Protein AF-A0A286NVT0-F1 (afdb_monomer)

Organism: NCBI:txid1189310

Secondary structure (DSSP, 8-state):
-----EETTEEBP-GGG--EEEEEEEEEEE--TTS-EEEEEEEEEEGGGEES--SS-EETTEEPPBTT-EES--BS-TT-TT-BTTT--SS--BEES---SS-EETTEEBPBTT-EEE-SBSSS-SS--EEEE-------S--TT----TTS-EEEEEEESSSEEETTSEEEEEEEEES--TT-EEEEEEEETTEEEEEEEEEEEE-BTTEE--EEE----S--SS-EEEEEE-SSBS-EE-SSPEEEE-PPPEEEEEEEEEEEEEEEEEEEEETTEEEEEEEEEEEEEEEEEEEEEEETTEEEEEEEE-EEE-TT----HHHHHHHHHHHHHHHTTSEEEEETT-TT-TT----GGGTSSEEEEEEEEEESSSSSSPEEEEEEE--GGGTT-TTTS-BTTEEEEE-SSS-TTHHHHHHHHHTTPPB-STTSSB-TT-TT---TTBTTTTS-B--GGGGHHHHHHHHHHHHHHH--EEEEE-

Foldseek 3Di:
DAWPDDDPQFGFQAQPNFKKWKFKFQWAFADDPVGTDTDGWIKMFTRNQKDDADDPDDIPNTGTDFQPIKRQFIDTCVNSVCAAPFASFHRHIKGFPDADPPDDDPNTGTHGFQGWIFHRHDVVGRTDITTMHGDRVRPPDDPPDDDDDPLFKDWPAWAWPDQEDFQQAKIKIKTFIPSDDAFDWFKKFKAWPPDPVRTQDIWIFGDHDGIGITIDNDDQPAADQKTWIWIWTDPTDDIDIHPHTYTHDFDDKFDKDKDDQDKDKAFFWDWDQDPNDTDTDGDPPHMDIDTAIWIWIGDQLATETEDAAEEDEDPPFDPDPVLVVVLQCLQQVQPAQFKKKFFPNRNVPQPDPDDSNRRRGIHTYGYGYHYDDDTDDHAYEYEDEAAPVDPPDPPRDDALRYYYSDYDPAASLSSNLSVLVNNPDAAQERRGRADNVNPRHDDCCDSSHVHRHDDPVSCVVSQVVVCVRPCVPRNHIDMDTD

Structure (mmCIF, N/CA/C/O backbone):
data_AF-A0A286NVT0-F1
#
_entry.id   AF-A0A286NVT0-F1
#
loop_
_atom_site.group_PDB
_atom_site.id
_atom_site.type_symbol
_atom_site.label_atom_id
_atom_site.label_alt_id
_atom_site.label_comp_id
_atom_site.label_asym_id
_atom_site.label_entity_id
_atom_site.label_seq_id
_atom_site.pdbx_PDB_ins_code
_atom_site.Cartn_x
_atom_site.Cartn_y
_atom_site.Cartn_z
_atom_site.occupancy
_atom_site.B_iso_or_equiv
_atom_site.auth_seq_id
_atom_site.auth_comp_id
_atom_site.auth_asym_id
_atom_site.auth_atom_id
_atom_site.pdbx_PDB_model_num
ATOM 1 N N . MET A 1 1 ? -5.399 10.789 50.153 1.00 58.09 1 MET A N 1
ATOM 2 C CA . MET A 1 1 ? -5.546 9.712 49.145 1.00 58.09 1 MET A CA 1
ATOM 3 C C . MET A 1 1 ? -6.244 10.305 47.932 1.00 58.09 1 MET A C 1
ATOM 5 O O . MET A 1 1 ? -7.061 11.191 48.144 1.00 58.09 1 MET A O 1
ATOM 9 N N . PRO A 1 2 ? -5.945 9.863 46.696 1.00 73.88 2 PRO A N 1
ATOM 10 C CA . PRO A 1 2 ? -6.636 10.368 45.508 1.00 73.88 2 PRO A CA 1
ATOM 11 C C . PRO A 1 2 ? -8.151 10.252 45.681 1.00 73.88 2 PRO A C 1
ATOM 13 O O . PRO A 1 2 ? -8.609 9.227 46.188 1.00 73.88 2 PRO A O 1
ATOM 16 N N . SER A 1 3 ? -8.908 11.276 45.278 1.00 84.88 3 SER A N 1
ATOM 17 C CA . SER A 1 3 ? -10.356 11.242 45.481 1.00 84.88 3 SER A CA 1
ATOM 18 C C . SER A 1 3 ? -11.002 10.100 44.692 1.00 84.88 3 SER A C 1
ATOM 20 O O . SER A 1 3 ? -10.748 9.928 43.493 1.00 84.88 3 SER A O 1
ATOM 22 N N . THR A 1 4 ? -11.854 9.321 45.355 1.00 83.50 4 THR A N 1
ATOM 23 C CA . THR A 1 4 ? -12.571 8.193 44.740 1.00 83.50 4 THR A CA 1
ATOM 24 C C . THR A 1 4 ? -13.954 8.578 44.221 1.00 83.50 4 THR A C 1
ATOM 26 O O . THR A 1 4 ? -14.550 7.829 43.444 1.00 83.50 4 THR A O 1
ATOM 29 N N . VAL A 1 5 ? -14.455 9.760 44.593 1.00 87.25 5 VAL A N 1
ATOM 30 C CA . VAL A 1 5 ? -15.772 10.255 44.184 1.00 87.25 5 VAL A CA 1
ATOM 31 C C . VAL A 1 5 ? -15.656 11.129 42.937 1.00 87.25 5 VAL A C 1
ATOM 33 O O . VAL A 1 5 ? -14.836 12.044 42.867 1.00 87.25 5 VAL A O 1
ATOM 36 N N . VAL A 1 6 ? -16.511 10.864 41.946 1.00 86.56 6 VAL A N 1
ATOM 37 C CA . VAL A 1 6 ? -16.508 11.539 40.642 1.00 86.56 6 VAL A CA 1
ATOM 38 C C . VAL A 1 6 ? -17.846 12.232 40.398 1.00 86.56 6 VAL A C 1
ATOM 40 O O . VAL A 1 6 ? -18.902 11.615 40.503 1.00 86.56 6 VAL A O 1
ATOM 43 N N . VAL A 1 7 ? -17.794 13.506 40.008 1.00 84.38 7 VAL A N 1
ATOM 44 C CA . VAL A 1 7 ? -18.946 14.346 39.658 1.00 84.38 7 VAL A CA 1
ATOM 45 C C . VAL A 1 7 ? -18.737 14.940 38.260 1.00 84.38 7 VAL A C 1
ATOM 47 O O . VAL A 1 7 ? -17.740 15.602 37.987 1.00 84.38 7 VAL A O 1
ATOM 50 N N . ASN A 1 8 ? -19.667 14.678 37.338 1.00 85.62 8 ASN A N 1
ATOM 51 C CA . ASN A 1 8 ? -19.544 14.971 35.899 1.00 85.62 8 ASN A CA 1
ATOM 52 C C . ASN A 1 8 ? -18.146 14.636 35.321 1.00 85.62 8 ASN A C 1
ATOM 54 O O . ASN A 1 8 ? -17.487 15.477 34.712 1.00 85.62 8 ASN A O 1
ATOM 58 N N . HIS A 1 9 ? -17.693 13.395 35.536 1.00 83.25 9 HIS A N 1
ATOM 59 C CA . HIS A 1 9 ? -16.409 12.855 35.049 1.00 83.25 9 HIS A CA 1
ATOM 60 C C . HIS A 1 9 ? -15.135 13.516 35.614 1.00 83.25 9 HIS A C 1
ATOM 62 O O . HIS A 1 9 ? -14.038 13.277 35.100 1.00 83.25 9 HIS A O 1
ATOM 68 N N . LEU A 1 10 ? -15.268 14.316 36.673 1.00 87.19 10 LEU A N 1
ATOM 69 C CA . LEU A 1 10 ? -14.174 14.995 37.361 1.00 87.19 10 LEU A CA 1
ATOM 70 C C . LEU A 1 10 ? -14.195 14.613 38.842 1.00 87.19 10 LEU A C 1
ATOM 72 O O . LEU A 1 10 ? -15.259 14.581 39.462 1.00 87.19 10 LEU A O 1
ATOM 76 N N . THR A 1 11 ? -13.038 14.290 39.410 1.00 92.12 11 THR A N 1
ATOM 77 C CA . THR A 1 11 ? -12.928 13.960 40.835 1.00 92.12 11 THR A CA 1
ATOM 78 C C . THR A 1 11 ? -13.319 15.142 41.712 1.00 92.12 11 THR A C 1
ATOM 80 O O . THR A 1 11 ? -13.004 16.289 41.395 1.00 92.12 11 THR A O 1
ATOM 83 N N . VAL A 1 12 ? -14.008 14.864 42.816 1.00 95.31 12 VAL A N 1
ATOM 84 C CA . VAL A 1 12 ? -14.361 15.866 43.830 1.00 95.31 12 VAL A CA 1
ATOM 85 C C . VAL A 1 12 ? -13.097 16.335 44.548 1.00 95.31 12 VAL A C 1
ATOM 87 O O . VAL A 1 12 ? -12.195 15.541 44.810 1.00 95.31 12 VAL A O 1
ATOM 90 N N . VAL A 1 13 ? -13.005 17.626 44.865 1.00 95.81 13 VAL A N 1
ATOM 91 C CA . VAL A 1 13 ? -11.891 18.161 45.662 1.00 95.81 13 VAL A CA 1
ATOM 92 C C . VAL A 1 13 ? -12.246 18.074 47.145 1.00 95.81 13 VAL A C 1
ATOM 94 O O . VAL A 1 13 ? -13.336 18.471 47.563 1.00 95.81 13 VAL A O 1
ATOM 97 N N . HIS A 1 14 ? -11.320 17.570 47.951 1.00 95.62 14 HIS A N 1
ATOM 98 C CA . HIS A 1 14 ? -11.411 17.546 49.411 1.00 95.62 14 HIS A CA 1
ATOM 99 C C . HIS A 1 14 ? -10.001 17.627 50.008 1.00 95.62 14 HIS A C 1
ATOM 101 O O . HIS A 1 14 ? -9.014 17.570 49.281 1.00 95.62 14 HIS A O 1
ATOM 107 N N . LYS A 1 15 ? -9.883 17.738 51.336 1.00 95.38 15 LYS A N 1
ATOM 108 C CA . LYS A 1 15 ? -8.596 17.972 52.011 1.00 95.38 15 LYS A CA 1
ATOM 109 C C . LYS A 1 15 ? -7.464 17.059 51.515 1.00 95.38 15 LYS A C 1
ATOM 111 O O . LYS A 1 15 ? -6.430 17.527 51.045 1.00 95.38 15 LYS A O 1
ATOM 116 N N . ASP A 1 16 ? -7.716 15.756 51.529 1.00 93.81 16 ASP A N 1
ATOM 117 C CA . ASP A 1 16 ? -6.706 14.746 51.203 1.00 93.81 16 ASP A CA 1
ATOM 118 C C . ASP A 1 16 ? -6.620 14.364 49.715 1.00 93.81 16 ASP A C 1
ATOM 120 O O . ASP A 1 16 ? -5.873 13.434 49.390 1.00 93.81 16 ASP A O 1
ATOM 124 N N . SER A 1 17 ? -7.362 15.033 48.819 1.00 91.69 17 SER A N 1
ATOM 125 C CA . SER A 1 17 ? -7.476 14.647 47.401 1.00 91.69 17 SER A CA 1
ATOM 126 C C . SER A 1 17 ? -6.190 14.857 46.593 1.00 91.69 17 SER A C 1
ATOM 128 O O . SER A 1 17 ? -6.048 14.300 45.502 1.00 91.69 17 SER A O 1
ATOM 130 N N . GLY A 1 18 ? -5.228 15.600 47.153 1.00 91.19 18 GLY A N 1
ATOM 131 C CA . GLY A 1 18 ? -3.928 15.878 46.541 1.00 91.19 18 GLY A CA 1
ATOM 132 C C . GLY A 1 18 ? -3.985 16.975 45.479 1.00 91.19 18 GLY A C 1
ATOM 133 O O . GLY A 1 18 ? -3.183 16.960 44.548 1.00 91.19 18 GLY A O 1
ATOM 134 N N . GLY A 1 19 ? -4.954 17.878 45.598 1.00 93.19 19 GLY A N 1
ATOM 135 C CA . GLY A 1 19 ? -5.181 18.956 44.654 1.00 93.19 19 GLY A CA 1
ATOM 136 C C . GLY A 1 19 ? -4.234 20.133 44.801 1.00 93.19 19 GLY A C 1
ATOM 137 O O . GLY A 1 19 ? -3.866 20.519 45.913 1.00 93.19 19 GLY A O 1
ATOM 138 N N . VAL A 1 20 ? -3.835 20.710 43.671 1.00 93.19 20 VAL A N 1
ATOM 139 C CA . VAL A 1 20 ? -2.926 21.856 43.595 1.00 93.19 20 VAL A CA 1
ATOM 140 C C . VAL A 1 20 ? -3.413 22.824 42.524 1.00 93.19 20 VAL A C 1
ATOM 142 O O . VAL A 1 20 ? -3.688 22.436 41.391 1.00 93.19 20 VAL A O 1
ATOM 145 N N . SER A 1 21 ? -3.472 24.109 42.858 1.00 94.38 21 SER A N 1
ATOM 146 C CA . SER A 1 21 ? -3.707 25.192 41.909 1.00 94.38 21 SER A CA 1
ATOM 147 C C . SER A 1 21 ? -2.481 26.100 41.872 1.00 94.38 21 SER A C 1
ATOM 149 O O . SER A 1 21 ? -2.049 26.601 42.908 1.00 94.38 21 SER A O 1
ATOM 151 N N . MET A 1 22 ? -1.926 26.320 40.680 1.00 93.75 22 MET A N 1
ATOM 152 C CA . MET A 1 22 ? -0.743 27.159 40.455 1.00 93.75 22 MET A CA 1
ATOM 153 C C . MET A 1 22 ? -1.143 28.391 39.642 1.00 93.75 22 MET A C 1
ATOM 155 O O . MET A 1 22 ? -1.604 28.246 38.509 1.00 93.75 22 MET A O 1
ATOM 159 N N . ALA A 1 23 ? -0.943 29.588 40.186 1.00 89.94 23 ALA A N 1
ATOM 160 C CA . ALA A 1 23 ? -1.243 30.851 39.525 1.00 89.94 23 ALA A CA 1
ATOM 161 C C . ALA A 1 23 ? 0.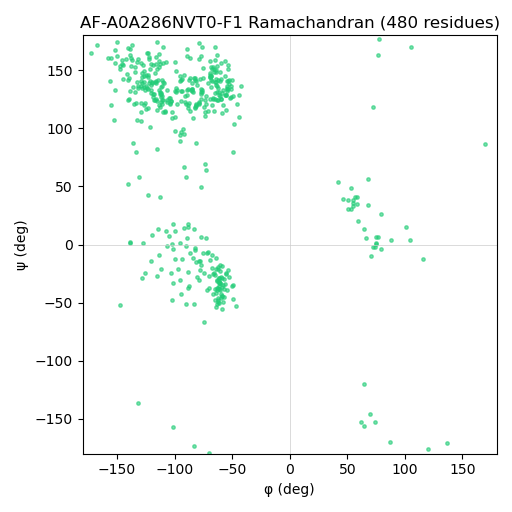026 31.690 39.307 1.00 89.94 23 ALA A C 1
ATOM 163 O O . ALA A 1 23 ? 0.904 31.764 40.164 1.00 89.94 23 ALA A O 1
ATOM 164 N N . PHE A 1 24 ? 0.118 32.334 38.143 1.00 90.62 24 PHE A N 1
ATOM 165 C CA . PHE A 1 24 ? 1.159 33.306 37.810 1.00 90.62 24 PHE A CA 1
ATOM 166 C C . PHE A 1 24 ? 0.641 34.248 36.706 1.00 90.62 24 PHE A C 1
ATOM 168 O O . PHE A 1 24 ? -0.007 33.763 35.775 1.00 90.62 24 PHE A O 1
ATOM 175 N N . PRO A 1 25 ? 0.943 35.559 36.743 1.00 92.06 25 PRO A N 1
ATOM 176 C CA . PRO A 1 25 ? 1.689 36.256 37.792 1.00 92.06 25 PRO A CA 1
ATOM 177 C C . PRO A 1 25 ? 0.814 36.643 38.996 1.00 92.06 25 PRO A C 1
ATOM 179 O O . PRO A 1 25 ? -0.316 37.094 38.822 1.00 92.06 25 PRO A O 1
ATOM 182 N N . ASP A 1 26 ? 1.365 36.528 40.204 1.00 90.75 26 ASP A N 1
ATOM 183 C CA . ASP A 1 26 ? 0.858 37.164 41.423 1.00 90.75 26 ASP A CA 1
ATOM 184 C C . ASP A 1 26 ? 1.676 38.427 41.715 1.00 90.75 26 ASP A C 1
ATOM 186 O O . ASP A 1 26 ? 2.802 38.350 42.205 1.00 90.75 26 ASP A O 1
ATOM 190 N N . VAL A 1 27 ? 1.182 39.602 41.322 1.00 93.25 27 VAL A N 1
ATOM 191 C CA . VAL A 1 27 ? 1.989 40.831 41.398 1.00 93.25 27 VAL A CA 1
ATOM 192 C C . VAL A 1 27 ? 1.910 41.425 42.804 1.00 93.25 27 VAL A C 1
ATOM 194 O O . VAL A 1 27 ? 0.887 41.995 43.192 1.00 93.25 27 VAL A O 1
ATOM 197 N N . CYS A 1 28 ? 3.000 41.345 43.564 1.00 93.62 28 CYS A N 1
ATOM 198 C CA . CYS A 1 28 ? 3.079 41.870 44.929 1.00 93.62 28 CYS A CA 1
ATOM 199 C C . CYS A 1 28 ? 4.085 43.016 45.041 1.00 93.62 28 CYS A C 1
ATOM 201 O O . CYS A 1 28 ? 5.069 43.099 44.304 1.00 93.62 28 CYS A O 1
ATOM 203 N N . LYS A 1 29 ? 3.830 43.921 45.986 1.00 96.31 29 LYS A N 1
ATOM 204 C CA . LYS A 1 29 ? 4.742 45.010 46.333 1.00 96.31 29 LYS A CA 1
ATOM 205 C C . LYS A 1 29 ? 5.914 44.430 47.123 1.00 96.31 29 LYS A C 1
ATOM 207 O O . LYS A 1 29 ? 5.735 43.888 48.212 1.00 96.31 29 LYS A O 1
ATOM 212 N N . THR A 1 30 ? 7.114 44.571 46.580 1.00 95.06 30 THR A N 1
ATOM 213 C CA . THR A 1 30 ? 8.347 44.022 47.152 1.00 95.06 30 THR A CA 1
ATOM 214 C C . THR A 1 30 ? 9.214 45.150 47.678 1.00 95.06 30 THR A C 1
ATOM 216 O O . THR A 1 30 ? 9.519 46.058 46.900 1.00 95.06 30 THR A O 1
ATOM 219 N N . PRO A 1 31 ? 9.620 45.136 48.959 1.00 93.44 31 PRO A N 1
ATOM 220 C CA . PRO A 1 31 ? 10.514 46.153 49.495 1.00 93.44 31 PRO A CA 1
ATOM 221 C C . PRO A 1 31 ? 11.803 46.279 48.675 1.00 93.44 31 PRO A C 1
ATOM 223 O O . PRO A 1 31 ? 12.462 45.288 48.368 1.00 93.44 31 PRO A O 1
ATOM 226 N N . SER A 1 32 ? 12.172 47.514 48.347 1.00 92.88 32 SER A N 1
ATOM 227 C CA . SER A 1 32 ? 13.448 47.856 47.719 1.00 92.88 32 SER A CA 1
ATOM 228 C C . SER A 1 32 ? 14.012 49.132 48.358 1.00 92.88 32 SER A C 1
ATOM 230 O O . SER A 1 32 ? 13.246 49.868 48.991 1.00 92.88 32 SER A O 1
ATOM 232 N N . PRO A 1 33 ? 15.311 49.444 48.186 1.00 91.69 33 PRO A N 1
ATOM 233 C CA . PRO A 1 33 ? 15.907 50.670 48.726 1.00 91.69 33 PRO A CA 1
ATOM 234 C C . PRO A 1 33 ? 15.210 51.972 48.290 1.00 91.69 33 PRO A C 1
ATOM 236 O O . PRO A 1 33 ? 15.280 52.961 49.010 1.00 91.69 33 PRO A O 1
ATOM 239 N N . ALA A 1 34 ? 14.517 51.976 47.144 1.00 92.06 34 ALA A N 1
ATOM 240 C CA . ALA A 1 34 ? 13.793 53.134 46.607 1.00 92.06 34 ALA A CA 1
ATOM 241 C C . ALA A 1 34 ? 12.271 53.102 46.888 1.00 92.06 34 ALA A C 1
ATOM 243 O O . ALA A 1 34 ? 11.520 53.884 46.310 1.00 92.06 34 ALA A O 1
ATOM 244 N N . GLY A 1 35 ? 11.809 52.196 47.760 1.00 91.00 35 GLY A N 1
ATOM 245 C CA . GLY A 1 35 ? 10.391 51.956 48.056 1.00 91.00 35 GLY A CA 1
ATOM 246 C C . GLY A 1 35 ? 9.850 50.662 47.425 1.00 91.00 35 GLY A C 1
ATOM 247 O O . GLY A 1 35 ? 10.550 50.016 46.641 1.00 91.00 35 GLY A O 1
ATOM 248 N N . PRO A 1 36 ? 8.633 50.211 47.785 1.00 94.44 36 PRO A N 1
ATOM 249 C CA . PRO A 1 36 ? 8.100 48.952 47.275 1.00 94.44 36 PRO A CA 1
ATOM 250 C C . PRO A 1 36 ? 7.861 48.972 45.759 1.00 94.44 36 PRO A C 1
ATOM 252 O O . PRO A 1 36 ? 7.189 49.866 45.249 1.00 94.44 36 PRO A O 1
ATOM 255 N N . VAL A 1 37 ? 8.357 47.957 45.048 1.00 94.69 37 VAL A N 1
ATOM 256 C CA . VAL A 1 37 ? 8.180 47.793 43.595 1.00 94.69 37 VAL A CA 1
ATOM 257 C C . VAL A 1 37 ? 7.265 46.601 43.277 1.00 94.69 37 VAL A C 1
ATOM 259 O O . VAL A 1 37 ? 7.355 45.578 43.959 1.00 94.69 37 VAL A O 1
ATOM 262 N N . PRO A 1 38 ? 6.373 46.683 42.271 1.00 95.88 38 PRO A N 1
ATOM 263 C CA . PRO A 1 38 ? 5.563 45.541 41.844 1.00 95.88 38 PRO A CA 1
ATOM 264 C C . PRO A 1 38 ? 6.430 44.445 41.201 1.00 95.88 38 PRO A C 1
ATOM 266 O O . PRO A 1 38 ? 7.066 44.688 40.177 1.00 95.88 38 PRO A O 1
ATOM 269 N N . ILE A 1 39 ? 6.436 43.237 41.772 1.00 92.81 39 ILE A N 1
ATOM 270 C CA . ILE A 1 39 ? 7.162 42.069 41.245 1.00 92.81 39 ILE A CA 1
ATOM 271 C C . ILE A 1 39 ? 6.186 40.892 41.088 1.00 92.81 39 ILE A C 1
ATOM 273 O O . ILE A 1 39 ? 5.402 40.637 42.004 1.00 92.81 39 ILE A O 1
ATOM 277 N N . PRO A 1 40 ? 6.196 40.180 39.944 1.00 95.56 40 PRO A N 1
ATOM 278 C CA . PRO A 1 40 ? 5.380 38.987 39.746 1.00 95.56 40 PRO A CA 1
ATOM 279 C C . PRO A 1 40 ? 5.975 37.767 40.469 1.00 95.56 40 PRO A C 1
ATOM 281 O O . PRO A 1 40 ? 7.113 37.377 40.206 1.00 95.56 40 PRO A O 1
ATOM 284 N N . TYR A 1 41 ? 5.173 37.122 41.313 1.00 90.94 41 TYR A N 1
ATOM 285 C CA . TYR A 1 41 ? 5.503 35.884 42.020 1.00 90.94 41 TYR A CA 1
ATOM 286 C C . TYR A 1 41 ? 4.645 34.704 41.543 1.00 90.94 41 TYR A C 1
ATOM 288 O O . TYR A 1 41 ? 3.552 34.911 41.005 1.00 90.94 41 TYR A O 1
ATOM 296 N N . PRO A 1 42 ? 5.118 33.454 41.688 1.00 92.62 42 PRO A N 1
ATOM 297 C CA . PRO A 1 42 ? 4.233 32.296 41.647 1.00 92.62 42 PRO A CA 1
ATOM 298 C C . PRO A 1 42 ? 3.336 32.284 42.889 1.00 92.62 42 PRO A C 1
ATOM 300 O O . PRO A 1 42 ? 3.770 32.680 43.967 1.00 92.62 42 PRO A O 1
ATOM 303 N N . ASN A 1 43 ? 2.113 31.778 42.758 1.00 92.81 43 ASN A N 1
ATOM 304 C CA . ASN A 1 43 ? 1.269 31.473 43.904 1.00 92.81 43 ASN A CA 1
ATOM 305 C C . ASN A 1 43 ? 0.672 30.065 43.788 1.00 92.81 43 ASN A C 1
ATOM 307 O O . ASN A 1 43 ? 0.276 29.628 42.704 1.00 92.81 43 ASN A O 1
ATOM 311 N N . VAL A 1 44 ? 0.679 29.332 44.895 1.00 93.12 44 VAL A N 1
ATOM 312 C CA . VAL A 1 44 ? 0.316 27.922 44.984 1.00 93.12 44 VAL A CA 1
ATOM 313 C C . VAL A 1 44 ? -0.697 27.735 46.095 1.00 93.12 44 VAL A C 1
ATOM 315 O O . VAL A 1 44 ? -0.408 28.008 47.256 1.00 93.12 44 VAL A O 1
ATOM 318 N N . ALA A 1 45 ? -1.866 27.204 45.763 1.00 95.06 45 ALA A N 1
ATOM 319 C CA . ALA A 1 45 ? -2.881 26.828 46.737 1.00 95.06 45 ALA A CA 1
ATOM 320 C C . ALA A 1 45 ? -3.105 25.312 46.686 1.00 95.06 45 ALA A C 1
ATOM 322 O O . ALA A 1 45 ? -3.123 24.724 45.602 1.00 95.06 45 ALA A O 1
ATOM 323 N N . GLN A 1 46 ? -3.261 24.670 47.845 1.00 95.62 46 GLN A N 1
ATOM 324 C CA . GLN A 1 46 ? -3.326 23.210 47.948 1.00 95.62 46 GLN A CA 1
ATOM 325 C C . GLN A 1 46 ? -4.616 22.742 48.617 1.00 95.62 46 GLN A C 1
ATOM 327 O O . GLN A 1 46 ? -5.108 23.362 49.560 1.00 95.62 46 GLN A O 1
ATOM 332 N N . SER A 1 47 ? -5.131 21.592 48.176 1.00 96.38 47 SER A N 1
ATOM 333 C CA . SER A 1 47 ? -6.336 20.987 48.745 1.00 96.38 47 SER A CA 1
ATOM 334 C C . SER A 1 47 ? -6.179 20.668 50.225 1.00 96.38 47 SER A C 1
ATOM 336 O O . SER A 1 47 ? -7.164 20.733 50.952 1.00 96.38 47 SER A O 1
ATOM 338 N N . ALA A 1 48 ? -4.956 20.403 50.694 1.00 94.12 48 ALA A N 1
ATOM 339 C CA . ALA A 1 48 ? -4.647 20.152 52.102 1.00 94.12 48 ALA A CA 1
ATOM 340 C C . ALA A 1 48 ? -5.110 21.286 53.041 1.00 94.12 48 ALA A C 1
ATOM 342 O O . ALA A 1 48 ? -5.429 21.025 54.203 1.00 94.12 48 ALA A O 1
ATOM 343 N N . ASP A 1 49 ? -5.235 22.509 52.516 1.00 95.38 49 ASP A N 1
ATOM 344 C CA . ASP A 1 49 ? -5.712 23.693 53.233 1.00 95.38 49 ASP A CA 1
ATOM 345 C C . ASP A 1 49 ? -7.233 23.903 53.109 1.00 95.38 49 ASP A C 1
ATOM 347 O O . ASP A 1 49 ? -7.742 24.983 53.408 1.00 95.38 49 ASP A O 1
ATOM 351 N N . THR A 1 50 ? -7.984 22.894 52.656 1.00 96.19 50 THR A N 1
ATOM 352 C CA . THR A 1 50 ? -9.450 22.943 52.532 1.00 96.19 50 THR A CA 1
ATOM 353 C C . THR A 1 50 ? -10.118 23.391 53.833 1.00 96.19 50 THR A C 1
ATOM 355 O O . THR A 1 50 ? -9.953 22.781 54.890 1.00 96.19 50 THR A O 1
ATOM 358 N N . ALA A 1 51 ? -10.954 24.421 53.725 1.00 94.75 51 ALA A N 1
ATOM 359 C CA . ALA A 1 51 ? -11.772 24.963 54.794 1.00 94.75 51 ALA A CA 1
ATOM 360 C C . ALA A 1 51 ? -13.210 25.214 54.316 1.00 94.75 51 ALA A C 1
ATOM 362 O O . ALA A 1 51 ? -13.472 25.510 53.149 1.00 94.75 51 ALA A O 1
ATOM 363 N N . SER A 1 52 ? -14.156 25.159 55.260 1.00 95.06 52 SER A N 1
ATOM 364 C CA . SER A 1 52 ? -15.592 25.370 54.999 1.00 95.06 52 SER A CA 1
ATOM 365 C C . SER A 1 52 ? -16.184 24.397 53.967 1.00 95.06 52 SER A C 1
ATOM 367 O O . SER A 1 52 ? -16.952 24.812 53.099 1.00 95.06 52 SER A O 1
ATOM 369 N N . GLY A 1 53 ? -15.798 23.118 54.034 1.00 94.62 53 GLY A N 1
ATOM 370 C CA . GLY A 1 53 ? -16.428 22.045 53.258 1.00 94.62 53 GLY A CA 1
ATOM 371 C C . GLY A 1 53 ? -17.853 21.722 53.729 1.00 94.62 53 GLY A C 1
ATOM 372 O O . GLY A 1 53 ? -18.364 22.343 54.665 1.00 94.62 53 GLY A O 1
ATOM 373 N N . SER A 1 54 ? -18.488 20.744 53.085 1.00 96.12 54 SER A N 1
ATOM 374 C CA . SER A 1 54 ? -19.799 20.209 53.487 1.00 96.12 54 SER A CA 1
ATOM 375 C C . SER A 1 54 ? -19.822 19.694 54.933 1.00 96.12 54 SER A C 1
ATOM 377 O O . SER A 1 54 ? -18.798 19.336 55.514 1.00 96.12 54 SER A O 1
ATOM 379 N N . ARG A 1 55 ? -21.013 19.618 55.529 1.00 93.88 55 ARG A N 1
ATOM 380 C CA . ARG A 1 55 ? -21.203 19.144 56.912 1.00 93.88 55 ARG A CA 1
ATOM 381 C C . ARG A 1 55 ? -21.694 17.701 56.998 1.00 93.88 55 ARG A C 1
ATOM 383 O O . ARG A 1 55 ? -21.358 16.997 57.941 1.00 93.88 55 ARG A O 1
ATOM 390 N N . THR A 1 56 ? -22.505 17.281 56.034 1.00 92.25 56 THR A N 1
ATOM 391 C CA . THR A 1 56 ? -23.282 16.031 56.056 1.00 92.25 56 THR A CA 1
ATOM 392 C C . THR A 1 56 ? -22.811 15.008 55.031 1.00 92.25 56 THR A C 1
ATOM 394 O O . THR A 1 56 ? -23.057 13.817 55.194 1.00 92.25 56 THR A O 1
ATOM 397 N N . VAL A 1 57 ? -22.114 15.454 53.985 1.00 90.50 57 VAL A N 1
ATOM 398 C CA . VAL A 1 57 ? -21.627 14.596 52.899 1.00 90.50 57 VAL A CA 1
ATOM 399 C C . VAL A 1 57 ? -20.107 14.570 52.928 1.00 90.50 57 VAL A C 1
ATOM 401 O O . VAL A 1 57 ? -19.480 15.623 53.015 1.00 90.50 57 VAL A O 1
ATOM 404 N N . THR A 1 58 ? -19.510 13.387 52.834 1.00 92.19 58 THR A N 1
ATOM 405 C CA . THR A 1 58 ? -18.055 13.213 52.807 1.00 92.19 58 THR A CA 1
ATOM 406 C C . THR A 1 58 ? -17.622 12.360 51.616 1.00 92.19 58 THR A C 1
ATOM 408 O O . THR A 1 58 ? -18.353 11.480 51.164 1.00 92.19 58 THR A O 1
ATOM 411 N N . ALA A 1 59 ? -16.438 12.649 51.077 1.00 87.75 59 ALA A N 1
ATOM 412 C CA . ALA A 1 59 ? -15.711 11.838 50.107 1.00 87.75 59 ALA A CA 1
ATOM 413 C C . ALA A 1 59 ? -14.394 11.430 50.757 1.00 87.75 59 ALA A C 1
ATOM 415 O O . ALA A 1 59 ? -13.691 12.279 51.304 1.00 87.75 59 ALA A O 1
ATOM 416 N N . ASP A 1 60 ? -14.072 10.137 50.735 1.00 88.88 60 ASP A N 1
ATOM 417 C CA . ASP A 1 60 ? -12.794 9.640 51.257 1.00 88.88 60 ASP A CA 1
ATOM 418 C C . ASP A 1 60 ? -12.537 10.071 52.717 1.00 88.88 60 ASP A C 1
ATOM 420 O O . ASP A 1 60 ? -11.433 10.467 53.088 1.00 88.88 60 ASP A O 1
ATOM 424 N N . GLY A 1 61 ? -13.598 10.069 53.537 1.00 89.44 61 GLY A N 1
ATOM 425 C CA . GLY A 1 61 ? -13.566 10.501 54.940 1.00 89.44 61 GLY A CA 1
ATOM 426 C C . GLY A 1 61 ? -13.503 12.019 55.159 1.00 89.44 61 GLY A C 1
ATOM 427 O O . GLY A 1 61 ? -13.480 12.460 56.304 1.00 89.44 61 GLY A O 1
ATOM 428 N N . ASN A 1 62 ? -13.509 12.825 54.095 1.00 95.50 62 ASN A N 1
ATOM 429 C CA . ASN A 1 62 ? -13.347 14.275 54.148 1.00 95.50 62 ASN A CA 1
ATOM 430 C C . ASN A 1 62 ? -14.584 15.028 53.628 1.00 95.50 62 ASN A C 1
ATOM 432 O O . ASN A 1 62 ? -15.236 14.564 52.695 1.00 95.50 62 ASN A O 1
ATOM 436 N N . PRO A 1 63 ? -14.898 16.220 54.160 1.00 96.62 63 PRO A N 1
ATOM 437 C CA . PRO A 1 63 ? -15.889 17.121 53.572 1.00 96.62 63 PRO A CA 1
ATOM 438 C C . PRO A 1 63 ? -15.627 17.442 52.094 1.00 96.62 63 PRO A C 1
ATOM 440 O O . PRO A 1 63 ? -14.485 17.687 51.700 1.00 96.62 63 PRO A O 1
ATOM 443 N N . PHE A 1 64 ? -16.689 17.516 51.291 1.00 96.88 64 PHE A N 1
ATOM 444 C CA . PHE A 1 64 ? -16.638 18.031 49.922 1.00 96.88 64 PHE A CA 1
ATOM 445 C C . PHE A 1 64 ? -16.275 19.516 49.940 1.00 96.88 64 PHE A C 1
ATOM 447 O O . PHE A 1 64 ? -16.830 20.285 50.729 1.00 96.88 64 PHE A O 1
ATOM 454 N N . MET A 1 65 ? -15.430 19.948 49.005 1.00 97.38 65 MET A N 1
ATOM 455 C CA . MET A 1 65 ? -15.360 21.358 48.638 1.00 97.38 65 MET A CA 1
ATOM 456 C C . MET A 1 65 ? -16.605 21.739 47.830 1.00 97.38 65 MET A C 1
ATOM 458 O O . MET A 1 65 ? -16.953 21.111 46.827 1.00 97.38 65 MET A O 1
ATOM 462 N N . LEU A 1 66 ? -17.272 22.796 48.270 1.00 97.50 66 LEU A N 1
ATOM 463 C CA . LEU A 1 66 ? -18.457 23.380 47.656 1.00 97.50 66 LEU A CA 1
ATOM 464 C C . LEU A 1 66 ? -18.140 24.794 47.162 1.00 97.50 66 LEU A C 1
ATOM 466 O O . LEU A 1 66 ? -17.084 25.356 47.451 1.00 97.50 66 LEU A O 1
ATOM 470 N N . LYS A 1 67 ? -19.091 25.412 46.463 1.00 95.00 67 LYS A N 1
ATOM 471 C CA . LYS A 1 67 ? -19.002 26.808 46.009 1.00 95.00 67 LYS A CA 1
ATOM 472 C C . LYS A 1 67 ? -18.593 27.807 47.111 1.00 95.00 67 LYS A C 1
ATOM 474 O O . LYS A 1 67 ? -17.908 28.775 46.795 1.00 95.00 67 LYS A O 1
ATOM 479 N N . SER A 1 68 ? -19.009 27.617 48.368 1.00 93.94 68 SER A N 1
ATOM 480 C CA . SER A 1 68 ? -18.622 28.490 49.494 1.00 93.94 68 SER A CA 1
ATOM 481 C C . SER A 1 68 ? -17.302 28.115 50.177 1.00 93.94 68 SER A C 1
ATOM 483 O O . SER A 1 68 ? -16.865 28.817 51.092 1.00 93.94 68 SER A O 1
ATOM 485 N N . SER A 1 69 ? -16.700 26.987 49.810 1.00 96.94 69 SER A N 1
ATOM 486 C CA . SER A 1 69 ? -15.460 26.504 50.416 1.00 96.94 69 SER A CA 1
ATOM 487 C C . SER A 1 69 ? -14.250 27.285 49.903 1.00 96.94 69 SER A C 1
ATOM 489 O O . SER A 1 69 ? -14.357 28.103 48.991 1.00 96.94 69 SER A O 1
ATOM 491 N N . HIS A 1 70 ? -13.090 27.083 50.517 1.00 96.44 70 HIS A N 1
ATOM 492 C CA . HIS A 1 70 ? -11.845 27.732 50.105 1.00 96.44 70 HIS A CA 1
ATOM 493 C C . HIS A 1 70 ? -10.634 26.944 50.587 1.00 96.44 70 HIS A C 1
ATOM 495 O O . HIS A 1 70 ? -10.731 26.185 51.549 1.00 96.44 70 HIS A O 1
ATOM 501 N N . PHE A 1 71 ? -9.482 27.176 49.964 1.00 97.38 71 PHE A N 1
ATOM 502 C CA . PHE A 1 71 ? -8.204 26.838 50.582 1.00 97.38 71 PHE A CA 1
ATOM 503 C C . PHE A 1 71 ? -7.799 27.991 51.504 1.00 97.38 71 PHE A C 1
ATOM 505 O O . PHE A 1 71 ? -7.913 29.168 51.142 1.00 97.38 71 PHE A O 1
ATOM 512 N N . ALA A 1 72 ? -7.414 27.659 52.734 1.00 95.81 72 ALA A N 1
ATOM 513 C CA . ALA A 1 72 ? -7.206 28.610 53.819 1.00 95.81 72 ALA A CA 1
ATOM 514 C C . ALA A 1 72 ? -6.029 29.560 53.563 1.00 95.81 72 ALA A C 1
ATOM 516 O O . ALA A 1 72 ? -6.025 30.673 54.091 1.00 95.81 72 ALA A O 1
ATOM 517 N N . THR A 1 73 ? -5.071 29.143 52.738 1.00 94.50 73 THR A N 1
ATOM 518 C CA . THR A 1 73 ? -3.891 29.920 52.371 1.00 94.50 73 THR A CA 1
ATOM 519 C C . THR A 1 73 ? -3.394 29.520 50.981 1.00 94.50 73 THR A C 1
ATOM 521 O O . THR A 1 73 ? -3.832 28.520 50.406 1.00 94.50 73 THR A O 1
ATOM 524 N N . SER A 1 74 ? -2.494 30.332 50.445 1.00 94.00 74 SER A N 1
ATOM 525 C CA . SER A 1 74 ? -1.712 30.079 49.245 1.00 94.00 74 SER A CA 1
ATOM 526 C C . SER A 1 74 ? -0.270 30.551 49.514 1.00 94.00 74 SER A C 1
ATOM 528 O O . 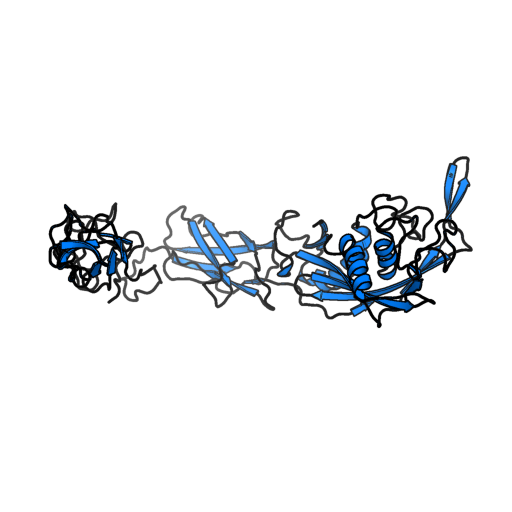SER A 1 74 ? -0.040 31.247 50.502 1.00 94.00 74 SER A O 1
ATOM 530 N N . THR A 1 75 ? 0.731 30.106 48.757 1.00 92.50 75 THR A N 1
ATOM 531 C CA . THR A 1 75 ? 2.159 30.352 49.059 1.00 92.50 75 THR A CA 1
ATOM 532 C C . THR A 1 75 ? 2.983 30.612 47.798 1.00 92.50 75 THR A C 1
ATOM 534 O O . THR A 1 75 ? 2.583 30.223 46.703 1.00 92.50 75 THR A O 1
ATOM 537 N N . GLY A 1 76 ? 4.150 31.247 47.936 1.00 89.69 76 GLY A N 1
ATOM 538 C CA . GLY A 1 76 ? 5.060 31.595 46.835 1.00 89.69 76 GLY A CA 1
ATOM 539 C C . GLY A 1 76 ? 5.243 33.103 46.620 1.00 89.69 76 GLY A C 1
ATOM 540 O O . GLY A 1 76 ? 6.175 33.510 45.923 1.00 89.69 76 GLY A O 1
ATOM 541 N N . ASP A 1 77 ? 4.403 33.926 47.253 1.00 90.44 77 ASP A N 1
ATOM 542 C CA . ASP A 1 77 ? 4.380 35.387 47.153 1.00 90.44 77 ASP A CA 1
ATOM 543 C C . ASP A 1 77 ? 4.967 36.109 48.382 1.00 90.44 77 ASP A C 1
ATOM 545 O O . ASP A 1 77 ? 4.918 37.337 48.468 1.00 90.44 77 ASP A O 1
ATOM 549 N N . GLU A 1 78 ? 5.563 35.375 49.330 1.00 93.94 78 GLU A N 1
ATOM 550 C CA . GLU A 1 78 ? 6.033 35.904 50.620 1.00 93.94 78 GLU A CA 1
ATOM 551 C C . GLU A 1 78 ? 7.115 36.986 50.499 1.00 93.94 78 GLU A C 1
ATOM 553 O O . GLU A 1 78 ? 7.211 37.864 51.358 1.00 93.94 78 GLU A O 1
ATOM 558 N N . ALA A 1 79 ? 7.921 36.948 49.433 1.00 89.25 79 ALA A N 1
ATOM 559 C CA . ALA A 1 79 ? 8.925 37.977 49.166 1.00 89.25 79 ALA A CA 1
ATOM 560 C C . ALA A 1 79 ? 8.288 39.342 48.842 1.00 89.25 79 ALA A C 1
ATOM 562 O O . ALA A 1 79 ? 8.878 40.383 49.136 1.00 89.25 79 ALA A O 1
ATOM 563 N N . GLY A 1 80 ? 7.052 39.351 48.336 1.00 91.19 80 GLY A N 1
ATOM 564 C CA . GLY A 1 80 ? 6.223 40.539 48.162 1.00 91.19 80 GLY A CA 1
ATOM 565 C C . GLY A 1 80 ? 5.608 41.025 49.474 1.00 91.19 80 GLY A C 1
ATOM 566 O O . GLY A 1 80 ? 4.402 41.246 49.552 1.00 91.19 80 GLY A O 1
ATOM 567 N N . SER A 1 81 ? 6.420 41.176 50.521 1.00 92.62 81 SER A N 1
ATOM 568 C CA . SER A 1 81 ? 5.973 41.390 51.905 1.00 92.62 81 SER A CA 1
ATOM 569 C C . SER A 1 81 ? 5.204 42.696 52.150 1.00 92.62 81 SER A C 1
ATOM 571 O O . SER A 1 81 ? 4.557 42.833 53.187 1.00 92.62 81 SER A O 1
ATOM 573 N N . ALA A 1 82 ? 5.193 43.628 51.188 1.00 92.06 82 ALA A N 1
ATOM 574 C CA . ALA A 1 82 ? 4.317 44.803 51.198 1.00 92.06 82 ALA A CA 1
ATOM 575 C C . ALA A 1 82 ? 2.944 44.551 50.527 1.00 92.06 82 ALA A C 1
ATOM 577 O O . ALA A 1 82 ? 2.195 45.503 50.275 1.00 92.06 82 ALA A O 1
ATOM 578 N N . MET A 1 83 ? 2.597 43.275 50.314 1.00 94.12 83 MET A N 1
ATOM 579 C CA . MET A 1 83 ? 1.301 42.742 49.883 1.00 94.12 83 MET A CA 1
ATOM 580 C C . MET A 1 83 ? 0.966 42.912 48.397 1.00 94.12 83 MET A C 1
ATOM 582 O O . MET A 1 83 ? 1.556 43.721 47.681 1.00 94.12 83 MET A O 1
ATOM 586 N N . GLY A 1 84 ? -0.017 42.141 47.933 1.00 92.12 84 GLY A N 1
ATOM 587 C CA . GLY A 1 84 ? -0.546 42.182 46.577 1.00 92.12 84 GLY A CA 1
ATOM 588 C C . GLY A 1 84 ? -1.013 43.568 46.140 1.00 92.12 84 GLY A C 1
ATOM 589 O O . GLY A 1 84 ? -1.612 44.307 46.927 1.00 92.12 84 GLY A O 1
ATOM 590 N N . VAL A 1 85 ? -0.750 43.928 44.880 1.00 92.81 85 VAL A N 1
ATOM 591 C CA . VAL A 1 85 ? -1.136 45.236 44.314 1.00 92.81 85 VAL A CA 1
ATOM 592 C C . VAL A 1 85 ? -2.650 45.443 44.279 1.00 92.81 85 VAL A C 1
ATOM 594 O O . VAL A 1 85 ? -3.109 46.572 44.429 1.00 92.81 85 VAL A O 1
ATOM 597 N N . ALA A 1 86 ? -3.417 44.365 44.112 1.00 91.19 86 ALA A N 1
ATOM 598 C CA . ALA A 1 86 ? -4.871 44.388 44.100 1.00 91.19 86 ALA A CA 1
ATOM 599 C C . ALA A 1 86 ? -5.453 43.884 45.425 1.00 91.19 86 ALA A C 1
ATOM 601 O O . ALA A 1 86 ? -6.328 44.534 45.991 1.00 91.19 86 ALA A O 1
ATOM 602 N N . SER A 1 87 ? -4.979 42.744 45.942 1.00 90.56 87 SER A N 1
ATOM 603 C CA . SER A 1 87 ? -5.588 42.118 47.126 1.00 90.56 87 SER A CA 1
ATOM 604 C C . SER A 1 87 ? -5.214 42.759 48.461 1.00 90.56 87 SER A C 1
ATOM 606 O O . SER A 1 87 ? -5.940 42.552 49.434 1.00 90.56 87 SER A O 1
ATOM 608 N N . ASN A 1 88 ? -4.088 43.485 48.531 1.00 92.12 88 ASN A N 1
ATOM 609 C CA . ASN A 1 88 ? -3.426 43.865 49.786 1.00 92.12 88 ASN A CA 1
ATOM 610 C C . ASN A 1 88 ? -3.292 42.682 50.765 1.00 92.12 88 ASN A C 1
ATOM 612 O O . ASN A 1 88 ? -3.476 42.826 51.972 1.00 92.12 88 ASN A O 1
ATOM 616 N N . LYS A 1 89 ? -2.984 41.493 50.239 1.00 90.19 89 LYS A N 1
ATOM 617 C CA . LYS A 1 89 ? -2.652 40.301 51.025 1.00 90.19 89 LYS A CA 1
ATOM 618 C C . LYS A 1 89 ? -1.352 39.688 50.521 1.00 90.19 89 LYS A C 1
ATOM 620 O O . LYS A 1 89 ? -0.979 39.907 49.373 1.00 90.19 89 LYS A O 1
ATOM 625 N N . ILE A 1 90 ? -0.686 38.951 51.400 1.00 90.69 90 ILE A N 1
ATOM 626 C CA . ILE A 1 90 ? 0.190 37.849 51.007 1.00 90.69 90 ILE A CA 1
ATOM 627 C C . ILE A 1 90 ? -0.366 36.573 51.613 1.00 90.69 90 ILE A C 1
ATOM 629 O O . ILE A 1 90 ? -1.059 36.633 52.638 1.00 90.69 90 ILE A O 1
ATOM 633 N N . LYS A 1 91 ? -0.072 35.429 51.001 1.00 91.62 91 LYS A N 1
ATOM 634 C CA . LYS A 1 91 ? -0.552 34.126 51.470 1.00 91.62 91 LYS A CA 1
ATOM 635 C C . LYS A 1 91 ? -2.072 34.031 51.667 1.00 91.62 91 LYS A C 1
ATOM 637 O O . LYS A 1 91 ? -2.565 33.346 52.573 1.00 91.62 91 LYS A O 1
ATOM 642 N N . GLY A 1 92 ? -2.829 34.786 50.870 1.00 92.31 92 GLY A N 1
ATOM 643 C CA . GLY A 1 92 ? -4.278 34.883 50.998 1.00 92.31 92 GLY A CA 1
ATOM 644 C C . GLY A 1 92 ? -5.007 33.564 50.716 1.00 92.31 92 GLY A C 1
ATOM 645 O O . GLY A 1 92 ? -4.449 32.599 50.214 1.00 92.31 92 GLY A O 1
ATOM 646 N N . LYS A 1 93 ? -6.305 33.530 51.023 1.00 95.19 93 LYS A N 1
ATOM 647 C CA . LYS A 1 93 ? -7.174 32.391 50.691 1.00 95.19 93 LYS A CA 1
ATOM 648 C C . LYS A 1 93 ? -7.288 32.205 49.177 1.00 95.19 93 LYS A C 1
ATOM 650 O O . LYS A 1 93 ? -7.219 33.192 48.440 1.00 95.19 93 LYS A O 1
ATOM 655 N N . ALA A 1 94 ? -7.564 30.975 48.748 1.00 95.06 94 ALA A N 1
ATOM 656 C CA . ALA A 1 94 ? -7.962 30.674 47.377 1.00 95.06 94 ALA A CA 1
ATOM 657 C C . ALA A 1 94 ? -9.425 30.221 47.315 1.00 95.06 94 ALA A C 1
ATOM 659 O O . ALA A 1 94 ? -9.826 29.287 48.013 1.00 95.06 94 ALA A O 1
ATOM 660 N N . TYR A 1 95 ? -10.223 30.870 46.469 1.00 94.56 95 TYR A N 1
ATOM 661 C CA . TYR A 1 95 ? -11.662 30.627 46.357 1.00 94.56 95 TYR A CA 1
ATOM 662 C C . TYR A 1 95 ? -12.032 29.975 45.021 1.00 94.56 95 TYR A C 1
ATOM 664 O O . TYR A 1 95 ? -11.594 30.466 43.976 1.00 94.56 95 TYR A O 1
ATOM 672 N N . PRO A 1 96 ? -12.894 28.943 45.023 1.00 94.81 96 PRO A N 1
ATOM 673 C CA . PRO A 1 96 ? -13.548 28.440 43.823 1.00 94.81 96 PRO A CA 1
ATOM 674 C C . PRO A 1 96 ? -14.295 29.545 43.070 1.00 94.81 96 PRO A C 1
ATOM 676 O O . PRO A 1 96 ? -15.063 30.319 43.646 1.00 94.81 96 PRO A O 1
ATOM 679 N N . LYS A 1 97 ? -14.110 29.589 41.753 1.00 93.25 97 LYS A N 1
ATOM 680 C CA . LYS A 1 97 ? -14.848 30.464 40.835 1.00 93.25 97 LYS A CA 1
ATOM 681 C C . LYS A 1 97 ? -15.719 29.684 39.856 1.00 93.25 97 LYS A C 1
ATOM 683 O O . LYS A 1 97 ? -16.752 30.203 39.433 1.00 93.25 97 LYS A O 1
ATOM 688 N N . MET A 1 98 ? -15.333 28.449 39.548 1.00 93.94 98 MET A N 1
ATOM 689 C CA . MET A 1 98 ? -16.151 27.467 38.836 1.00 93.94 98 MET A CA 1
ATOM 690 C C . MET A 1 98 ? -16.431 26.262 39.736 1.00 93.94 98 MET A C 1
ATOM 692 O O . MET A 1 98 ? -15.790 26.098 40.770 1.00 93.94 98 MET A O 1
ATOM 696 N N . TYR A 1 99 ? -17.447 25.487 39.377 1.00 95.56 99 TYR A N 1
ATOM 697 C CA . TYR A 1 99 ? -17.965 24.327 40.105 1.00 95.56 99 TYR A CA 1
ATOM 698 C C . TYR A 1 99 ? -18.920 23.563 39.171 1.00 95.56 99 TYR A C 1
ATOM 700 O O . TYR A 1 99 ? -19.272 24.063 38.100 1.00 95.56 99 TYR A O 1
ATOM 708 N N . SER A 1 100 ? -19.374 22.371 39.572 1.00 92.44 100 SER A N 1
ATOM 709 C CA . SER A 1 100 ? -20.389 21.590 38.845 1.00 92.44 100 SER A CA 1
ATOM 710 C C . SER A 1 100 ? -21.623 22.429 38.498 1.00 92.44 100 SER A C 1
ATOM 712 O O . SER A 1 100 ? -22.069 23.242 39.305 1.00 92.44 100 SER A O 1
ATOM 714 N N . PHE A 1 101 ? -22.204 22.232 37.315 1.00 86.50 101 PHE A N 1
ATOM 715 C CA . PHE A 1 101 ? -23.379 22.991 36.870 1.00 86.50 101 PHE A CA 1
ATOM 716 C C . PHE A 1 101 ? -24.695 22.464 37.458 1.00 86.50 101 PHE A C 1
ATOM 718 O O . PHE A 1 101 ? -25.636 23.235 37.647 1.00 86.50 101 PHE A O 1
ATOM 725 N N . ASP A 1 102 ? -24.755 21.174 37.772 1.00 86.38 102 ASP A N 1
ATOM 726 C CA . ASP A 1 102 ? -25.986 20.430 38.054 1.00 86.38 102 ASP A CA 1
ATOM 727 C C . ASP A 1 102 ? -25.935 19.644 39.373 1.00 86.38 102 ASP A C 1
ATOM 729 O O . ASP A 1 102 ? -26.966 19.495 40.029 1.00 86.38 102 ASP A O 1
ATOM 733 N N . VAL A 1 103 ? -24.757 19.199 39.820 1.00 88.56 103 VAL A N 1
ATOM 734 C CA . VAL A 1 103 ? -24.619 18.444 41.069 1.00 88.56 103 VAL A CA 1
ATOM 735 C C . VAL A 1 103 ? -24.379 19.385 42.243 1.00 88.56 103 VAL A C 1
ATOM 737 O O . VAL A 1 103 ? -23.392 20.129 42.303 1.00 88.56 103 VAL A O 1
ATOM 740 N N . LYS A 1 104 ? -25.295 19.317 43.211 1.00 92.19 104 LYS A N 1
ATOM 741 C CA . LYS A 1 104 ? -25.274 20.114 44.435 1.00 92.19 104 LYS A CA 1
ATOM 742 C C . LYS A 1 104 ? -25.265 19.224 45.672 1.00 92.19 104 LYS A C 1
ATOM 744 O O . LYS A 1 104 ? -26.012 18.256 45.754 1.00 92.19 104 LYS A O 1
ATOM 749 N N . VAL A 1 105 ? -24.468 19.618 46.654 1.00 93.00 105 VAL A N 1
ATOM 750 C CA . VAL A 1 105 ? -24.425 19.068 48.008 1.00 93.00 105 VAL A CA 1
ATOM 751 C C . VAL A 1 105 ? -24.779 20.206 48.956 1.00 93.00 105 VAL A C 1
ATOM 753 O O . VAL A 1 105 ? -24.241 21.303 48.834 1.00 93.00 105 VAL A O 1
ATOM 756 N N . GLU A 1 106 ? -25.734 19.976 49.858 1.00 92.88 106 GLU A N 1
ATOM 757 C CA . GLU A 1 106 ? -26.220 21.007 50.796 1.00 92.88 106 GLU A CA 1
ATOM 758 C C . GLU A 1 106 ? -26.705 22.284 50.083 1.00 92.88 106 GLU A C 1
ATOM 760 O O . GLU A 1 106 ? -26.496 23.406 50.536 1.00 92.88 106 GLU A O 1
ATOM 765 N N . GLY A 1 107 ? -27.322 22.111 48.908 1.00 93.00 107 GLY A N 1
ATOM 766 C CA . GLY A 1 107 ? -27.796 23.218 48.073 1.00 9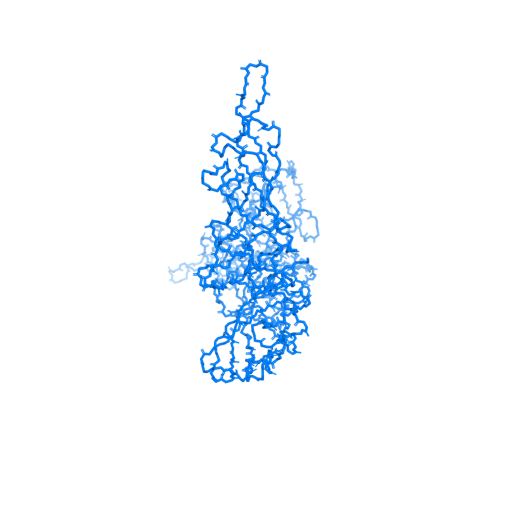3.00 107 GLY A CA 1
ATOM 767 C C . GLY A 1 107 ? -26.693 23.977 47.323 1.00 93.00 107 GLY A C 1
ATOM 768 O O . GLY A 1 107 ? -27.006 24.894 46.562 1.00 93.00 107 GLY A O 1
ATOM 769 N N . GLN A 1 108 ? -25.424 23.584 47.468 1.00 94.25 108 GLN A N 1
ATOM 770 C CA . GLN A 1 108 ? -24.282 24.240 46.840 1.00 94.25 108 GLN A CA 1
ATOM 771 C C . GLN A 1 108 ? -23.589 23.349 45.817 1.00 94.25 108 GLN A C 1
ATOM 773 O O . GLN A 1 108 ? -23.422 22.150 46.013 1.00 94.25 108 GLN A O 1
ATOM 778 N N . ASN A 1 109 ? -23.151 23.950 44.719 1.00 97.38 109 ASN A N 1
ATOM 779 C CA . ASN A 1 109 ? -22.459 23.243 43.651 1.00 97.38 109 ASN A CA 1
ATOM 780 C C . ASN A 1 109 ? -21.115 22.670 44.127 1.00 97.38 109 ASN A C 1
ATOM 782 O O . ASN A 1 109 ? -20.378 23.333 44.863 1.00 97.38 109 ASN A O 1
ATOM 786 N N . VAL A 1 110 ? -20.805 21.452 43.683 1.00 97.12 110 VAL A N 1
ATOM 787 C CA . VAL A 1 110 ? -19.581 20.729 44.059 1.00 97.12 110 VAL A CA 1
ATOM 788 C C . VAL A 1 110 ? -18.371 21.264 43.290 1.00 97.12 110 VAL A C 1
ATOM 790 O O . VAL A 1 110 ? -18.443 21.422 42.071 1.00 97.12 110 VAL A O 1
ATOM 793 N N . PHE A 1 111 ? -17.262 21.512 43.989 1.00 97.31 111 PHE A N 1
ATOM 794 C CA . PHE A 1 111 ? -15.973 21.898 43.410 1.00 97.31 111 PHE A CA 1
ATOM 795 C C . PHE A 1 111 ? -15.135 20.659 43.065 1.00 97.31 111 PHE A C 1
ATOM 797 O O . PHE A 1 111 ? -15.056 19.705 43.848 1.00 97.31 111 PHE A O 1
ATOM 804 N N . ARG A 1 112 ? -14.556 20.638 41.864 1.00 96.50 112 ARG A N 1
ATOM 805 C CA . ARG A 1 112 ? -13.983 19.434 41.253 1.00 96.50 112 ARG A CA 1
ATOM 806 C C . ARG A 1 112 ? -12.664 19.746 40.564 1.00 96.50 112 ARG A C 1
ATOM 808 O O . ARG A 1 112 ? -12.346 20.901 40.294 1.00 96.50 112 ARG A O 1
ATOM 815 N N . LEU A 1 113 ? -11.961 18.683 40.192 1.00 94.38 113 LEU A N 1
ATOM 816 C CA . LEU A 1 113 ? -10.833 18.746 39.274 1.00 94.38 113 LEU A CA 1
ATOM 817 C C . LEU A 1 113 ? -11.128 19.687 38.099 1.00 94.38 113 LEU A C 1
ATOM 819 O O . LEU A 1 113 ? -12.185 19.586 37.478 1.00 94.38 113 LEU A O 1
ATOM 823 N N . SER A 1 114 ? -10.152 20.517 37.736 1.00 93.00 114 SER A N 1
ATOM 824 C CA . SER A 1 114 ? -10.159 21.499 36.643 1.00 93.00 114 SER A CA 1
ATOM 825 C C . SER A 1 114 ? -11.046 22.727 36.844 1.00 93.00 114 SER A C 1
ATOM 827 O O . SER A 1 114 ? -10.899 23.691 36.084 1.00 93.00 114 SER A O 1
ATOM 829 N N . ASP A 1 115 ? -11.895 22.746 37.878 1.00 96.06 115 ASP A N 1
ATOM 830 C CA . ASP A 1 115 ? -12.624 23.952 38.245 1.00 96.06 115 ASP A CA 1
ATOM 831 C C . ASP A 1 115 ? -11.623 25.042 38.692 1.00 96.06 115 ASP A C 1
ATOM 833 O O . ASP A 1 115 ? -10.578 24.791 39.296 1.00 96.06 115 ASP A O 1
ATOM 837 N N . ILE A 1 116 ? -11.920 26.283 38.322 1.00 94.69 116 ILE A N 1
ATOM 838 C CA . ILE A 1 116 ? -11.011 27.422 38.464 1.00 94.69 116 ILE A CA 1
ATOM 839 C C . ILE A 1 116 ? -11.076 28.016 39.872 1.00 94.69 116 ILE A C 1
ATOM 841 O O . ILE A 1 116 ? -12.162 28.156 40.436 1.00 94.69 116 ILE A O 1
ATOM 845 N N . MET A 1 117 ? -9.927 28.458 40.382 1.00 92.44 117 MET A N 1
ATOM 846 C CA . MET A 1 117 ? -9.756 29.221 41.614 1.00 92.44 117 MET A CA 1
ATOM 847 C C . MET A 1 117 ? -9.192 30.620 41.354 1.00 92.44 117 MET A C 1
ATOM 849 O O . MET A 1 117 ? -8.496 30.866 40.369 1.00 92.44 117 MET A O 1
ATOM 853 N N . LEU A 1 118 ? -9.476 31.528 42.283 1.00 92.56 118 LEU A N 1
ATOM 854 C CA . LEU A 1 118 ? -8.811 32.822 42.425 1.00 92.56 118 LEU A CA 1
ATOM 855 C C . LEU A 1 118 ? -7.981 32.787 43.707 1.00 92.56 118 LEU A C 1
ATOM 857 O O . LEU A 1 118 ? -8.526 32.429 44.749 1.00 92.56 118 LEU A O 1
ATOM 861 N N . GLN A 1 119 ? -6.694 33.131 43.634 1.00 92.50 119 GLN A N 1
ATOM 862 C CA . GLN A 1 119 ? -5.752 33.012 44.754 1.00 92.50 119 GLN A CA 1
ATOM 863 C C . GLN A 1 119 ? -5.319 34.371 45.311 1.00 92.50 119 GLN A C 1
ATOM 865 O O . GLN A 1 119 ? -5.601 35.430 44.728 1.00 92.50 119 GLN A O 1
ATOM 870 N N . ASN A 1 120 ? -4.631 34.314 46.455 1.00 89.06 120 ASN A N 1
ATOM 871 C CA . ASN A 1 120 ? -4.137 35.457 47.212 1.00 89.06 120 ASN A CA 1
ATOM 872 C C . ASN A 1 120 ? -5.215 36.518 47.484 1.00 89.06 120 ASN A C 1
ATOM 874 O O . ASN A 1 120 ? -4.989 37.724 47.381 1.00 89.06 120 ASN A O 1
ATOM 878 N N . GLY A 1 121 ? -6.439 36.066 47.771 1.00 76.75 121 GLY A N 1
ATOM 879 C CA . GLY A 1 121 ? -7.619 36.920 47.844 1.00 76.75 121 GLY A CA 1
ATOM 880 C C . GLY A 1 121 ? -8.827 36.296 47.154 1.00 76.75 121 GLY A C 1
ATOM 881 O O . GLY A 1 121 ? -8.828 35.133 46.777 1.00 76.75 121 GLY A O 1
ATOM 882 N N . GLY A 1 122 ? -9.888 37.081 47.001 1.00 69.00 122 GLY A N 1
ATOM 883 C CA . GLY A 1 122 ? -11.126 36.617 46.366 1.00 69.00 122 GLY A CA 1
ATOM 884 C C . GLY A 1 122 ? -11.817 37.747 45.622 1.00 69.00 122 GLY A C 1
ATOM 885 O O . GLY A 1 122 ? -12.103 37.637 44.433 1.00 69.00 122 GLY A O 1
ATOM 886 N N . SER A 1 123 ? -12.034 38.876 46.294 1.00 76.69 123 SER A N 1
ATOM 887 C CA . SER A 1 123 ? -12.460 40.129 45.669 1.00 76.69 123 SER A CA 1
ATOM 888 C C . SER A 1 123 ? -11.980 41.313 46.519 1.00 76.69 123 SER A C 1
ATOM 890 O O . SER A 1 123 ? -12.524 41.511 47.605 1.00 76.69 123 SER A O 1
ATOM 892 N N . PRO A 1 124 ? -10.961 42.067 46.063 1.00 81.75 124 PRO A N 1
ATOM 893 C CA . PRO A 1 124 ? -10.157 41.812 44.861 1.00 81.75 124 PRO A CA 1
ATOM 894 C C . PRO A 1 124 ? -9.274 40.552 44.987 1.00 81.75 124 PRO A C 1
ATOM 896 O O . PRO A 1 124 ? -8.889 40.136 46.083 1.00 81.75 124 PRO A O 1
ATOM 899 N N . THR A 1 125 ? -8.997 39.911 43.852 1.00 88.00 125 THR A N 1
ATOM 900 C CA . THR A 1 125 ? -7.992 38.842 43.724 1.00 88.00 125 THR A CA 1
ATOM 901 C C . THR A 1 125 ? -6.703 39.434 43.163 1.00 88.00 125 THR A C 1
ATOM 903 O O . THR A 1 125 ? -6.762 40.414 42.421 1.00 88.00 125 THR A O 1
ATOM 906 N N . ASN A 1 126 ? -5.554 38.866 43.530 1.00 90.50 126 ASN A N 1
ATOM 907 C CA . ASN A 1 126 ? -4.249 39.335 43.059 1.00 90.50 126 ASN A CA 1
ATOM 908 C C . ASN A 1 126 ? -3.677 38.501 41.906 1.00 90.50 126 ASN A C 1
ATOM 910 O O . ASN A 1 126 ? -2.725 38.918 41.251 1.00 90.50 126 ASN A O 1
ATOM 914 N N . THR A 1 127 ? -4.281 37.339 41.650 1.00 90.19 127 THR A N 1
ATOM 915 C CA . THR A 1 127 ? -3.826 36.368 40.655 1.00 90.19 127 THR A CA 1
ATOM 916 C C . THR A 1 127 ? -4.822 36.248 39.504 1.00 90.19 127 THR A C 1
ATOM 918 O O . THR A 1 127 ? -6.025 36.465 39.699 1.00 90.19 127 THR A O 1
ATOM 921 N N . PRO A 1 128 ? -4.369 35.881 38.292 1.00 91.38 128 PRO A N 1
ATOM 922 C CA . PRO A 1 128 ? -5.280 35.421 37.257 1.00 91.38 128 PRO A CA 1
ATOM 923 C C . PRO A 1 128 ? -5.951 34.103 37.683 1.00 91.38 128 PRO A C 1
ATOM 925 O O . PRO A 1 128 ? -5.411 33.371 38.516 1.00 91.38 128 PRO A O 1
ATOM 928 N N . PRO A 1 129 ? -7.110 33.760 37.096 1.00 92.19 129 PRO A N 1
ATOM 929 C CA . PRO A 1 129 ? -7.778 32.508 37.411 1.00 92.19 129 PRO A CA 1
ATOM 930 C C . PRO A 1 129 ? -6.914 31.291 37.054 1.00 92.19 129 PRO A C 1
ATOM 932 O O . PRO A 1 129 ? -6.405 31.196 35.937 1.00 92.19 129 PRO A O 1
ATOM 935 N N . ALA A 1 130 ? -6.785 30.349 37.988 1.00 91.75 130 ALA A N 1
ATOM 936 C CA . ALA A 1 130 ? -5.978 29.139 37.839 1.00 91.75 130 ALA A CA 1
ATOM 937 C C . ALA A 1 130 ? -6.810 27.889 38.141 1.00 91.75 130 ALA A C 1
ATOM 939 O O . ALA A 1 130 ? -7.545 27.854 39.124 1.00 91.75 130 ALA A O 1
ATOM 940 N N . SER A 1 131 ? -6.706 26.850 37.313 1.00 94.44 131 SER A N 1
ATOM 941 C CA . SER A 1 131 ? -7.409 25.587 37.564 1.00 94.44 131 SER A CA 1
ATOM 942 C C . SER A 1 131 ? -6.845 24.863 38.783 1.00 94.44 131 SER A C 1
ATOM 944 O O . SER A 1 131 ? -5.642 24.903 39.046 1.00 94.44 131 SER A O 1
ATOM 946 N N . GLU A 1 132 ? -7.718 24.186 39.517 1.00 95.06 132 GLU A N 1
ATOM 947 C CA . GLU A 1 132 ? -7.327 23.143 40.460 1.00 95.06 132 GLU A CA 1
ATOM 948 C C . GLU A 1 132 ? -6.981 21.867 39.677 1.00 95.06 132 GLU A C 1
ATOM 950 O O . GLU A 1 132 ? -7.691 21.477 38.743 1.00 95.06 132 GLU A O 1
ATOM 955 N N . VAL A 1 133 ? -5.846 21.253 40.005 1.00 91.75 133 VAL A N 1
ATOM 956 C CA . VAL A 1 133 ? -5.349 20.038 39.368 1.00 91.75 133 VAL A CA 1
ATOM 957 C C . VAL A 1 133 ? -5.066 18.979 40.426 1.00 91.75 133 VAL A C 1
ATOM 959 O O . VAL A 1 133 ? -4.174 19.117 4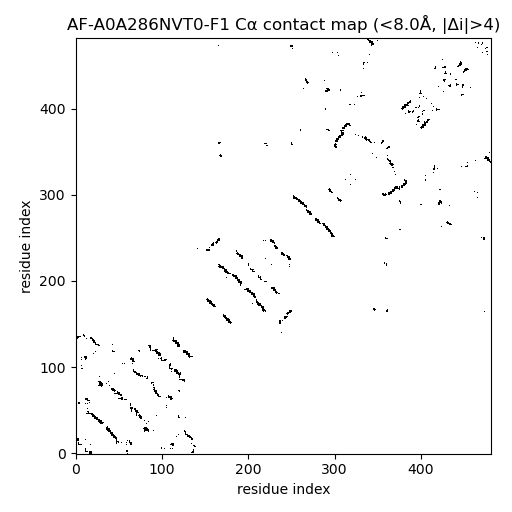1.258 1.00 91.75 133 VAL A O 1
ATOM 962 N N . GLN A 1 134 ? -5.765 17.861 40.291 1.00 90.19 134 GLN A N 1
ATOM 963 C CA . GLN A 1 134 ? -5.590 16.634 41.057 1.00 90.19 134 GLN A CA 1
ATOM 964 C C . GLN A 1 134 ? -5.656 15.418 40.129 1.00 90.19 134 GLN A C 1
ATOM 966 O O . GLN A 1 134 ? -5.997 15.518 38.945 1.00 90.19 134 GLN A O 1
ATOM 971 N N . ALA A 1 135 ? -5.339 14.234 40.652 1.00 84.69 135 ALA A N 1
ATOM 972 C CA . ALA A 1 135 ? -5.539 13.006 39.897 1.00 84.69 135 ALA A CA 1
ATOM 973 C C . ALA A 1 135 ? -7.026 12.858 39.529 1.00 84.69 135 ALA A C 1
ATOM 975 O O . ALA A 1 135 ? -7.900 12.880 40.400 1.00 84.69 135 ALA A O 1
ATOM 976 N N . ASN A 1 136 ? -7.316 12.685 38.235 1.00 83.31 136 ASN A N 1
ATOM 977 C CA . ASN A 1 136 ? -8.641 12.239 37.840 1.00 83.31 136 ASN A CA 1
ATOM 978 C C . ASN A 1 136 ? -8.703 10.730 37.999 1.00 83.31 136 ASN A C 1
ATOM 980 O O . ASN A 1 136 ? -7.997 9.990 37.305 1.00 83.31 136 ASN A O 1
ATOM 984 N N . THR A 1 137 ? -9.632 10.273 38.815 1.00 67.00 137 THR A N 1
ATOM 985 C CA . THR A 1 137 ? -10.177 8.932 38.707 1.00 67.00 137 THR A CA 1
ATOM 986 C C . THR A 1 137 ? -11.089 8.939 37.479 1.00 67.00 137 THR A C 1
ATOM 988 O O . THR A 1 137 ? -12.310 8.863 37.581 1.00 67.00 137 THR A O 1
ATOM 991 N N . LEU A 1 138 ? -10.495 9.047 36.273 1.00 49.56 138 LEU A N 1
ATOM 992 C CA . LEU A 1 138 ? -11.131 8.511 35.065 1.00 49.56 138 LEU A CA 1
ATOM 993 C C . LEU A 1 138 ? -11.645 7.151 35.488 1.00 49.56 138 LEU A C 1
ATOM 995 O O . LEU A 1 138 ? -10.835 6.435 36.073 1.00 49.56 138 LEU A O 1
ATOM 999 N N . ALA A 1 139 ? -12.922 6.842 35.253 1.00 43.06 139 ALA A N 1
ATOM 1000 C CA . ALA A 1 139 ? -13.540 5.552 35.543 1.00 43.06 139 ALA A CA 1
ATOM 1001 C C . ALA A 1 139 ? -12.677 4.408 34.978 1.00 43.06 139 ALA A C 1
ATOM 1003 O O . ALA A 1 139 ? -12.882 3.873 33.893 1.00 43.06 139 ALA A O 1
ATOM 1004 N N . SER A 1 140 ? -11.638 4.089 35.728 1.00 35.00 140 SER A N 1
ATOM 1005 C CA . SER A 1 140 ? -10.668 3.043 35.554 1.00 35.00 140 SER A CA 1
ATOM 1006 C C . SER A 1 140 ? -11.306 2.008 36.432 1.00 35.00 140 SER A C 1
ATOM 1008 O O . SER A 1 140 ? -11.173 2.074 37.648 1.00 35.00 140 SER A O 1
ATOM 1010 N N . GLY A 1 141 ? -12.182 1.212 35.818 1.00 41.31 141 GLY A N 1
ATOM 1011 C CA . GLY A 1 141 ? -13.047 0.287 36.530 1.00 41.31 141 GLY A CA 1
ATOM 1012 C C . GLY A 1 141 ? -12.276 -0.457 37.615 1.00 41.31 141 GLY A C 1
ATOM 1013 O O . GLY A 1 141 ? -11.403 -1.251 37.288 1.00 41.31 141 GLY A O 1
ATOM 1014 N N . ALA A 1 142 ? -12.580 -0.130 38.872 1.00 38.03 142 ALA A N 1
ATOM 1015 C CA . ALA A 1 142 ? -12.309 -0.888 40.090 1.00 38.03 142 ALA A CA 1
ATOM 1016 C C . ALA A 1 142 ? -12.617 0.004 41.309 1.00 38.03 142 ALA A C 1
ATOM 1018 O O . ALA A 1 142 ? -11.727 0.622 41.880 1.00 38.03 142 ALA A O 1
ATOM 1019 N N . SER A 1 143 ? -13.873 0.027 41.757 1.00 32.44 143 SER A N 1
ATOM 1020 C CA . SER A 1 143 ? -14.106 -0.046 43.200 1.00 32.44 143 SER A CA 1
ATOM 1021 C C . SER A 1 143 ? -14.673 -1.430 43.464 1.00 32.44 143 SER A C 1
ATOM 1023 O O . SER A 1 143 ? -15.742 -1.783 42.970 1.00 32.44 143 SER A O 1
ATOM 1025 N N . ALA A 1 144 ? -13.905 -2.245 44.182 1.00 34.66 144 ALA A N 1
ATOM 1026 C CA . ALA A 1 144 ? -14.240 -3.625 44.505 1.00 34.66 144 ALA A CA 1
ATOM 1027 C C . ALA A 1 144 ? -15.358 -3.754 45.558 1.00 34.66 144 ALA A C 1
ATOM 1029 O O . ALA A 1 144 ? -15.663 -4.871 45.946 1.00 34.66 144 ALA A O 1
ATOM 1030 N N . ASN A 1 145 ? -15.992 -2.657 45.990 1.00 36.59 145 ASN A N 1
ATOM 1031 C CA . ASN A 1 145 ? -17.056 -2.668 46.999 1.00 36.59 145 ASN A CA 1
ATOM 1032 C C . ASN A 1 145 ? -18.198 -1.687 46.668 1.00 36.59 145 ASN A C 1
ATOM 1034 O O . ASN A 1 145 ? -18.597 -0.882 47.504 1.00 36.59 145 ASN A O 1
ATOM 1038 N N . GLN A 1 146 ? -18.756 -1.754 45.455 1.00 39.38 146 GLN A N 1
ATOM 1039 C CA . GLN A 1 146 ? -20.129 -1.282 45.248 1.00 39.38 146 GLN A CA 1
ATOM 1040 C C . GLN A 1 146 ? -21.110 -2.438 45.445 1.00 39.38 146 GLN A C 1
ATOM 1042 O O . GLN A 1 146 ? -20.965 -3.510 44.851 1.00 39.38 146 GLN A O 1
ATOM 1047 N N . VAL A 1 147 ? -22.113 -2.204 46.293 1.00 36.50 147 VAL A N 1
ATOM 1048 C CA . VAL A 1 147 ? -23.310 -3.040 46.415 1.00 36.50 147 VAL A CA 1
ATOM 1049 C C . VAL A 1 147 ? -23.939 -3.139 45.022 1.00 36.50 147 VAL A C 1
ATOM 1051 O O . VAL A 1 147 ? -24.299 -2.129 44.425 1.00 36.50 147 VAL A O 1
ATOM 1054 N N . LYS A 1 148 ? -23.980 -4.353 44.463 1.00 37.72 148 LYS A N 1
ATOM 1055 C CA . LYS A 1 148 ? -24.446 -4.619 43.097 1.00 37.72 148 LYS A CA 1
ATOM 1056 C C . LYS A 1 148 ? -25.966 -4.497 43.040 1.00 37.72 148 LYS A C 1
ATOM 1058 O O . LYS A 1 148 ? -26.646 -5.363 43.583 1.00 37.72 148 LYS A O 1
ATOM 1063 N N . ASP A 1 149 ? -26.474 -3.510 42.313 1.00 44.84 149 ASP A N 1
ATOM 1064 C CA . ASP A 1 149 ? -27.880 -3.481 41.916 1.00 44.84 149 ASP A CA 1
ATOM 1065 C C . ASP A 1 149 ? -28.177 -4.697 40.998 1.00 44.84 149 ASP A C 1
ATOM 1067 O O . ASP A 1 149 ? -27.444 -4.930 40.017 1.00 44.84 149 ASP A O 1
ATOM 1071 N N . PRO A 1 150 ? -29.163 -5.555 41.324 1.00 51.19 150 PRO A N 1
ATOM 1072 C CA . PRO A 1 150 ? -29.581 -6.673 40.481 1.00 51.19 150 PRO A CA 1
ATOM 1073 C C . PRO A 1 150 ? -30.141 -6.252 39.113 1.00 51.19 150 PRO A C 1
ATOM 1075 O O . PRO A 1 150 ? -30.113 -7.076 38.196 1.00 51.19 150 PRO A O 1
ATOM 1078 N N . GLU A 1 151 ? -30.596 -5.003 38.955 1.00 67.25 151 GLU A N 1
ATOM 1079 C CA . GLU A 1 151 ? -31.263 -4.498 37.742 1.00 67.25 151 GLU A CA 1
ATOM 1080 C C . GLU A 1 151 ? -30.334 -3.769 36.757 1.00 67.25 151 GLU A C 1
ATOM 1082 O O . GLU A 1 151 ? -30.773 -3.326 35.699 1.00 67.25 151 GLU A O 1
ATOM 1087 N N . GLU A 1 152 ? -29.033 -3.677 37.038 1.00 73.38 152 GLU A N 1
ATOM 1088 C CA . GLU A 1 152 ? -28.101 -2.992 36.137 1.00 73.38 152 GLU A CA 1
ATOM 1089 C C . GLU A 1 152 ? -27.905 -3.768 34.808 1.00 73.38 152 GLU A C 1
ATOM 1091 O O . GLU A 1 152 ? -27.702 -4.994 34.840 1.00 73.38 152 GLU A O 1
ATOM 1096 N N . PRO A 1 153 ? -27.914 -3.085 33.639 1.00 82.62 153 PRO A N 1
ATOM 1097 C CA . PRO A 1 153 ? -27.688 -3.710 32.340 1.00 82.62 153 PRO A CA 1
ATOM 1098 C C . PRO A 1 153 ? -26.370 -4.483 32.298 1.00 82.62 153 PRO A C 1
ATOM 1100 O O . PRO A 1 153 ? -25.302 -3.946 32.591 1.00 82.62 153 PRO A O 1
ATOM 1103 N N . GLU A 1 154 ? -26.425 -5.742 31.870 1.00 88.19 154 GLU A N 1
ATOM 1104 C CA . GLU A 1 154 ? -25.264 -6.634 31.806 1.00 88.19 154 GLU A CA 1
ATOM 1105 C C . GLU A 1 154 ? -25.162 -7.267 30.419 1.00 88.19 154 GLU A C 1
ATOM 1107 O O . GLU A 1 154 ? -26.166 -7.672 29.825 1.00 88.19 154 GLU A O 1
ATOM 1112 N N . VAL A 1 155 ? -23.940 -7.399 29.900 1.00 89.62 155 VAL A N 1
ATOM 1113 C CA . VAL A 1 155 ? -23.685 -8.170 28.679 1.00 89.62 155 VAL A CA 1
ATOM 1114 C C . VAL A 1 155 ? -23.434 -9.632 29.056 1.00 89.62 155 VAL A C 1
ATOM 1116 O O . VAL A 1 155 ? -22.477 -9.963 29.749 1.00 89.62 155 VAL A O 1
ATOM 1119 N N . VAL A 1 156 ? -24.297 -10.533 28.582 1.00 91.88 156 VAL A N 1
ATOM 1120 C CA . VAL A 1 156 ? -24.194 -11.983 28.840 1.00 91.88 156 VAL A CA 1
ATOM 1121 C C . VAL A 1 156 ? -23.514 -12.730 27.697 1.00 91.88 156 VAL A C 1
ATOM 1123 O O . VAL A 1 156 ? -22.967 -13.814 27.891 1.00 91.88 156 VAL A O 1
ATOM 1126 N N . LYS A 1 157 ? -23.499 -12.144 26.494 1.00 93.88 157 LYS A N 1
ATOM 1127 C CA . LYS A 1 157 ? -22.774 -12.689 25.345 1.00 93.88 157 LYS A CA 1
ATOM 1128 C C . LYS A 1 157 ? -22.109 -11.578 24.557 1.00 93.88 157 LYS A C 1
ATOM 1130 O O . LYS A 1 157 ? -22.782 -10.687 24.049 1.00 93.88 157 LYS A O 1
ATOM 1135 N N . LEU A 1 158 ? -20.804 -11.726 24.364 1.00 95.44 158 LEU A N 1
ATOM 1136 C CA . LEU A 1 158 ? -20.009 -10.927 23.445 1.00 95.44 158 LEU A CA 1
ATOM 1137 C C . LEU A 1 158 ? -19.131 -11.880 22.626 1.00 95.44 158 LEU A C 1
ATOM 1139 O O . LEU A 1 158 ? -18.210 -12.509 23.151 1.00 95.44 158 LEU A O 1
ATOM 1143 N N . ALA A 1 159 ? -19.448 -12.079 21.347 1.00 96.94 159 ALA A N 1
ATOM 1144 C CA . ALA A 1 159 ? -18.740 -13.065 20.528 1.00 96.94 159 ALA A CA 1
ATOM 1145 C C . ALA A 1 159 ? -18.731 -12.694 19.048 1.00 96.94 159 ALA A C 1
ATOM 1147 O O . ALA A 1 159 ? -19.777 -12.397 18.474 1.00 96.94 159 ALA A O 1
ATOM 1148 N N . TRP A 1 160 ? -17.572 -12.774 18.400 1.00 97.69 160 TRP A N 1
ATOM 1149 C CA . TRP A 1 160 ? -17.507 -12.666 16.946 1.00 97.69 160 TRP A CA 1
ATOM 1150 C C . TRP A 1 160 ? -18.259 -13.830 16.291 1.00 97.69 160 TRP A C 1
ATOM 1152 O O . TRP A 1 160 ? -18.127 -14.979 16.704 1.00 97.69 160 TRP A O 1
ATOM 1162 N N . ALA A 1 161 ? -19.028 -13.545 15.240 1.00 97.19 161 ALA A N 1
ATOM 1163 C CA . ALA A 1 161 ? -19.735 -14.563 14.458 1.00 97.19 161 ALA A CA 1
ATOM 1164 C C . ALA A 1 161 ? -18.796 -15.416 13.583 1.00 97.19 161 ALA A C 1
ATOM 1166 O O . ALA A 1 161 ? -19.227 -16.370 12.943 1.00 97.19 161 ALA A O 1
ATOM 1167 N N . ARG A 1 162 ? -17.515 -15.047 13.524 1.00 96.38 162 ARG A N 1
ATOM 1168 C CA . ARG A 1 162 ? -16.472 -15.692 12.729 1.00 96.38 162 ARG A CA 1
ATOM 1169 C C . ARG A 1 162 ? -15.146 -15.643 13.476 1.00 96.38 162 ARG A C 1
ATOM 1171 O O . ARG A 1 162 ? -14.926 -14.745 14.283 1.00 96.38 162 ARG A O 1
ATOM 1178 N N . THR A 1 163 ? -14.266 -16.588 13.180 1.00 96.38 163 THR A N 1
ATOM 1179 C CA . THR A 1 163 ? -12.947 -16.717 13.821 1.00 96.38 163 THR A CA 1
ATOM 1180 C C . THR A 1 163 ? -11.863 -15.912 13.116 1.00 96.38 163 THR A C 1
ATOM 1182 O O . THR A 1 163 ? -10.866 -15.536 13.729 1.00 96.38 163 THR A O 1
ATOM 1185 N N . ASP A 1 164 ? -12.060 -15.610 11.835 1.00 95.50 164 ASP A N 1
ATOM 1186 C CA . ASP A 1 164 ? -11.088 -14.887 11.033 1.00 95.50 164 ASP A CA 1
ATOM 1187 C C . ASP A 1 164 ? -11.730 -13.959 10.001 1.00 95.50 164 ASP A C 1
ATOM 1189 O O . ASP A 1 164 ? -12.886 -14.136 9.622 1.00 95.50 164 ASP A O 1
ATOM 1193 N N . ALA A 1 165 ? -10.978 -12.961 9.546 1.00 95.00 165 ALA A N 1
ATOM 1194 C CA . ALA A 1 165 ? -11.356 -12.044 8.480 1.00 95.00 165 ALA A CA 1
ATOM 1195 C C . ALA A 1 165 ? -10.105 -11.458 7.811 1.00 95.00 165 ALA A C 1
ATOM 1197 O O . ALA A 1 165 ? -9.025 -11.433 8.390 1.00 95.00 165 ALA A O 1
ATOM 1198 N N . CYS A 1 166 ? -10.234 -10.927 6.602 1.00 93.44 166 CYS A N 1
ATOM 1199 C CA . CYS A 1 166 ? -9.235 -10.034 6.018 1.00 93.44 166 CYS A CA 1
ATOM 1200 C C . CYS A 1 166 ? -9.681 -8.577 6.181 1.00 93.44 166 CYS A C 1
ATOM 1202 O O . CYS A 1 166 ? -10.874 -8.288 6.269 1.00 93.44 166 CYS A O 1
ATOM 1204 N N . CYS A 1 167 ? -8.741 -7.628 6.151 1.00 92.50 167 CYS A N 1
ATOM 1205 C CA . CYS A 1 167 ? -9.087 -6.206 6.227 1.00 92.50 167 CYS A CA 1
ATOM 1206 C C . CYS A 1 167 ? -10.083 -5.812 5.121 1.00 92.50 167 CYS A C 1
ATOM 1208 O O . CYS A 1 167 ? -9.828 -6.032 3.933 1.00 92.50 167 CYS A O 1
ATOM 1210 N N . GLY A 1 168 ? -11.183 -5.166 5.508 1.00 93.62 168 GLY A N 1
ATOM 1211 C CA . GLY A 1 168 ? -12.258 -4.769 4.595 1.00 93.62 168 GLY A CA 1
ATOM 1212 C C . GLY A 1 168 ? -13.335 -5.825 4.385 1.00 93.62 168 GLY A C 1
ATOM 1213 O O . GLY A 1 168 ? -14.238 -5.585 3.587 1.00 93.62 168 GLY A O 1
ATOM 1214 N N . ASP A 1 169 ? -13.251 -6.951 5.087 1.00 95.50 169 ASP A N 1
ATOM 1215 C CA . ASP A 1 169 ? -14.382 -7.855 5.254 1.00 95.50 169 ASP A CA 1
ATOM 1216 C C . ASP A 1 169 ? -15.331 -7.310 6.331 1.00 95.50 169 ASP A C 1
ATOM 1218 O O . ASP A 1 169 ? -14.941 -6.511 7.186 1.00 95.50 169 ASP A O 1
ATOM 1222 N N . GLU A 1 170 ? -16.574 -7.773 6.300 1.00 95.44 170 GLU A N 1
ATOM 1223 C CA . GLU A 1 170 ? -17.524 -7.562 7.387 1.00 95.44 170 GLU A CA 1
ATOM 1224 C C . GLU A 1 170 ? -17.332 -8.649 8.457 1.00 95.44 170 GLU A C 1
ATOM 1226 O O . GLU A 1 170 ? -17.234 -9.845 8.143 1.00 95.44 170 GLU A O 1
ATOM 1231 N N . ALA A 1 171 ? -17.254 -8.229 9.717 1.00 96.50 171 ALA A N 1
ATOM 1232 C CA . ALA A 1 171 ? -17.268 -9.101 10.882 1.00 96.50 171 ALA A CA 1
ATOM 1233 C C . ALA A 1 171 ? -18.420 -8.696 11.802 1.00 96.50 171 ALA A C 1
ATOM 1235 O O . ALA A 1 171 ? -18.450 -7.579 12.318 1.00 96.50 171 ALA A O 1
ATOM 1236 N N . THR A 1 172 ? -19.367 -9.608 11.995 1.00 97.50 172 THR A N 1
ATOM 1237 C CA . THR A 1 172 ? -20.506 -9.405 12.892 1.00 97.50 172 THR A CA 1
ATOM 1238 C C . THR A 1 172 ? -20.114 -9.772 14.314 1.00 97.50 172 THR A C 1
ATOM 1240 O O . THR A 1 172 ? -19.517 -10.828 14.544 1.00 97.50 172 THR A O 1
ATOM 1243 N N . LEU A 1 173 ? -20.463 -8.914 15.267 1.00 97.50 173 LEU A N 1
ATOM 1244 C CA . LEU A 1 173 ? -20.339 -9.190 16.692 1.00 97.50 173 LEU A CA 1
ATOM 1245 C C . LEU A 1 173 ? -21.723 -9.533 17.243 1.00 97.50 173 LEU A C 1
ATOM 1247 O O . LEU A 1 173 ? -22.653 -8.753 17.101 1.00 97.50 173 LEU A O 1
ATOM 1251 N N . ASN A 1 174 ? -21.868 -10.702 17.852 1.00 96.81 174 ASN A N 1
ATOM 1252 C CA . ASN A 1 174 ? -23.099 -11.132 18.501 1.00 96.81 174 ASN A CA 1
ATOM 1253 C C . ASN A 1 174 ? -23.103 -10.614 19.938 1.00 96.81 174 ASN A C 1
ATOM 1255 O O . ASN A 1 174 ? -22.268 -11.040 20.743 1.00 96.81 174 ASN A O 1
ATOM 1259 N N . VAL A 1 175 ? -24.044 -9.720 20.234 1.00 94.81 175 VAL A N 1
ATOM 1260 C CA . VAL A 1 175 ? -24.252 -9.124 21.553 1.00 94.81 175 VAL A CA 1
ATOM 1261 C C . VAL A 1 175 ? -25.575 -9.633 22.114 1.00 94.81 175 VAL A C 1
ATOM 1263 O O . VAL A 1 175 ? -26.599 -9.590 21.428 1.00 94.81 175 VAL A O 1
ATOM 1266 N N . GLN A 1 176 ? -25.557 -10.128 23.348 1.00 93.69 176 GLN A N 1
ATOM 1267 C CA . GLN A 1 176 ? -26.768 -10.385 24.127 1.00 93.69 176 GLN A CA 1
ATOM 1268 C C . GLN A 1 176 ? -26.619 -9.738 25.495 1.00 93.69 176 GLN A C 1
ATOM 1270 O O . GLN A 1 176 ? -25.557 -9.842 26.115 1.00 93.69 176 GLN A O 1
ATOM 1275 N N . THR A 1 177 ? -27.682 -9.092 25.946 1.00 90.69 177 THR A N 1
ATOM 1276 C CA . THR A 1 177 ? -27.748 -8.365 27.209 1.00 90.69 177 THR A CA 1
ATOM 1277 C C . THR A 1 177 ? -28.880 -8.906 28.076 1.00 90.69 177 THR A C 1
ATOM 1279 O O . THR A 1 177 ? -29.741 -9.651 27.605 1.00 90.69 177 THR A O 1
ATOM 1282 N N . LYS A 1 178 ? -28.863 -8.570 29.361 1.00 89.44 178 LYS A N 1
ATOM 1283 C CA . LYS A 1 178 ? -30.005 -8.707 30.270 1.00 89.44 178 LYS A CA 1
ATOM 1284 C C . LYS A 1 178 ? -30.177 -7.398 31.033 1.00 89.44 178 LYS A C 1
ATOM 1286 O O . LYS A 1 178 ? -29.228 -6.617 31.111 1.00 89.44 178 LYS A O 1
ATOM 1291 N N . ASN A 1 179 ? -31.371 -7.187 31.582 1.00 84.56 179 ASN A N 1
ATOM 1292 C CA . ASN A 1 179 ? -31.718 -6.005 32.376 1.00 84.56 179 ASN A CA 1
ATOM 1293 C C . ASN A 1 179 ? -31.455 -4.683 31.631 1.00 84.56 179 ASN A C 1
ATOM 1295 O O . ASN A 1 179 ? -31.038 -3.693 32.216 1.00 84.56 179 ASN A O 1
ATOM 1299 N N . CYS A 1 180 ? -31.631 -4.687 30.307 1.00 76.94 180 CYS A N 1
ATOM 1300 C CA . CYS A 1 180 ? -31.369 -3.532 29.463 1.00 76.94 180 CYS A CA 1
ATOM 1301 C C . CYS A 1 180 ? -32.703 -2.891 29.044 1.00 76.94 180 CYS A C 1
ATOM 1303 O O . CYS A 1 180 ? -33.564 -3.607 28.522 1.00 76.94 180 CYS A O 1
ATOM 1305 N N . PRO A 1 181 ? -32.897 -1.579 29.274 1.00 69.31 181 PRO A N 1
ATOM 1306 C CA . PRO A 1 181 ? -34.069 -0.851 28.807 1.00 69.31 181 PRO A CA 1
ATOM 1307 C C . PRO A 1 181 ? -34.308 -0.993 27.293 1.00 69.31 181 PRO A C 1
ATOM 1309 O O . PRO A 1 181 ? -33.355 -1.192 26.530 1.00 69.31 181 PRO A O 1
ATOM 1312 N N . PRO A 1 182 ? -35.563 -0.840 26.831 1.00 65.50 182 PRO A N 1
ATOM 1313 C CA . PRO A 1 182 ? -35.868 -0.768 25.406 1.00 65.50 182 PRO A CA 1
ATOM 1314 C C . PRO A 1 182 ? -35.051 0.341 24.719 1.00 65.50 182 PRO A C 1
ATOM 1316 O O . PRO A 1 182 ? -34.964 1.453 25.229 1.00 65.50 182 PRO A O 1
ATOM 1319 N N . GLU A 1 183 ? -34.470 0.030 23.556 1.00 68.69 183 GLU A N 1
ATOM 1320 C CA . GLU A 1 183 ? -33.797 0.988 22.656 1.00 68.69 183 GLU A CA 1
ATOM 1321 C C . GLU A 1 183 ? -32.480 1.615 23.159 1.00 68.69 183 GLU A C 1
ATOM 1323 O O . GLU A 1 183 ? -32.127 2.740 22.804 1.00 68.69 183 GLU A O 1
ATOM 1328 N N . GLN A 1 184 ? -31.680 0.867 23.924 1.00 76.00 184 GLN A N 1
ATOM 1329 C CA . GLN A 1 184 ? -30.345 1.315 24.330 1.00 76.00 184 GLN A CA 1
ATOM 1330 C C . GLN A 1 184 ? -29.253 0.982 23.290 1.00 76.00 184 GLN A C 1
ATOM 1332 O O . GLN A 1 184 ? -29.233 -0.092 22.682 1.00 76.00 184 GLN A O 1
ATOM 1337 N N . SER A 1 185 ? -28.283 1.886 23.119 1.00 82.62 185 SER A N 1
ATOM 1338 C CA . SER A 1 185 ? -27.053 1.628 22.358 1.00 82.62 185 SER A CA 1
ATOM 1339 C C . SER A 1 185 ? -25.896 1.273 23.291 1.00 82.62 185 SER A C 1
ATOM 1341 O O . SER A 1 185 ? -25.597 2.006 24.231 1.00 82.62 185 SER A O 1
ATOM 1343 N N . LEU A 1 186 ? -25.183 0.186 22.990 1.00 84.88 186 LEU A N 1
ATOM 1344 C CA . LEU A 1 186 ? -23.931 -0.179 23.655 1.00 84.88 186 LEU A CA 1
ATOM 1345 C C . LEU A 1 186 ? -22.737 0.134 22.744 1.00 84.88 186 LEU A C 1
ATOM 1347 O O . LEU A 1 186 ? -22.603 -0.425 21.653 1.00 84.88 186 LEU A O 1
ATOM 1351 N N . ALA A 1 187 ? -21.824 0.986 23.210 1.00 88.88 187 ALA A N 1
ATOM 1352 C CA . ALA A 1 187 ? -20.551 1.198 22.534 1.00 88.88 187 ALA A CA 1
ATOM 1353 C C . ALA A 1 187 ? -19.583 0.049 22.849 1.00 88.88 187 ALA A C 1
ATOM 1355 O O . ALA A 1 187 ? -19.241 -0.207 24.004 1.00 88.88 187 ALA A O 1
ATOM 1356 N N . VAL A 1 188 ? -19.096 -0.618 21.805 1.00 92.19 188 VAL A N 1
ATOM 1357 C CA . VAL A 1 188 ? -18.093 -1.679 21.904 1.00 92.19 188 VAL A CA 1
ATOM 1358 C C . VAL A 1 188 ? -16.846 -1.239 21.157 1.00 92.19 188 VAL A C 1
ATOM 1360 O O . VAL A 1 188 ? -16.886 -0.927 19.966 1.00 92.19 188 VAL A O 1
ATOM 1363 N N . ARG A 1 189 ? -15.706 -1.227 21.839 1.00 93.12 189 ARG A N 1
ATOM 1364 C CA . ARG A 1 189 ? -14.420 -0.903 21.226 1.00 93.12 189 ARG A CA 1
ATOM 1365 C C . ARG A 1 189 ? -13.715 -2.182 20.793 1.00 93.12 189 ARG A C 1
ATOM 1367 O O . ARG A 1 189 ? -13.771 -3.205 21.464 1.00 93.12 189 ARG A O 1
ATOM 1374 N N . VAL A 1 190 ? -13.051 -2.134 19.649 1.00 93.00 190 VAL A N 1
ATOM 1375 C CA . VAL A 1 190 ? -12.249 -3.237 19.123 1.00 93.00 190 VAL A CA 1
ATOM 1376 C C . VAL A 1 190 ? -10.788 -2.863 19.286 1.00 93.00 190 VAL A C 1
ATOM 1378 O O . VAL A 1 190 ? -10.348 -1.843 18.753 1.00 93.00 190 VAL A O 1
ATOM 1381 N N . HIS A 1 191 ? -10.032 -3.690 19.996 1.00 91.12 191 HIS A N 1
ATOM 1382 C CA . HIS A 1 191 ? -8.626 -3.449 20.316 1.00 91.12 191 HIS A CA 1
ATOM 1383 C C . HIS A 1 191 ? -7.765 -4.610 19.840 1.00 91.12 191 HIS A C 1
ATOM 1385 O O . HIS A 1 191 ? -8.286 -5.692 19.568 1.00 91.12 191 HIS A O 1
ATOM 1391 N N . ARG A 1 192 ? -6.444 -4.430 19.762 1.00 90.94 192 ARG A N 1
ATOM 1392 C CA . ARG A 1 192 ? -5.562 -5.594 19.598 1.00 90.94 192 ARG A CA 1
ATOM 1393 C C . ARG A 1 192 ? -5.595 -6.442 20.862 1.00 90.94 192 ARG A C 1
ATOM 1395 O O . ARG A 1 192 ? -5.601 -5.904 21.972 1.00 90.94 192 ARG A O 1
ATOM 1402 N N . ALA A 1 193 ? -5.586 -7.756 20.673 1.00 89.62 193 ALA A N 1
ATOM 1403 C CA . ALA A 1 193 ? -5.536 -8.705 21.774 1.00 89.62 193 ALA A CA 1
ATOM 1404 C C . ALA A 1 193 ? -4.342 -8.396 22.692 1.00 89.62 193 ALA A C 1
ATOM 1406 O O . ALA A 1 193 ? -3.241 -8.106 22.219 1.00 89.62 193 ALA A O 1
ATOM 1407 N N . GLY A 1 194 ? -4.583 -8.386 24.004 1.00 85.38 194 GLY A N 1
ATOM 1408 C CA . GLY A 1 194 ? -3.573 -8.064 25.017 1.00 85.38 194 GLY A CA 1
ATOM 1409 C C . GLY A 1 194 ? -3.184 -6.582 25.133 1.00 85.38 194 GLY A C 1
ATOM 1410 O O . GLY A 1 194 ? -2.391 -6.244 26.005 1.00 85.38 194 GLY A O 1
ATOM 1411 N N . ASN A 1 195 ? -3.730 -5.673 24.312 1.00 85.06 195 ASN A N 1
ATOM 1412 C CA . ASN A 1 195 ? -3.441 -4.237 24.415 1.00 85.06 195 ASN A CA 1
ATOM 1413 C C . ASN A 1 195 ? -4.710 -3.366 24.290 1.00 85.06 195 ASN A C 1
ATOM 1415 O O . ASN A 1 195 ? -5.008 -2.840 23.210 1.00 85.06 195 ASN A O 1
ATOM 1419 N N . PRO A 1 196 ? -5.417 -3.114 25.407 1.00 78.62 196 PRO A N 1
ATOM 1420 C CA . PRO A 1 196 ? -6.617 -2.276 25.436 1.00 78.62 196 PRO A CA 1
ATOM 1421 C C . PRO A 1 196 ? -6.412 -0.818 25.002 1.00 78.62 196 PRO A C 1
ATOM 1423 O O . PRO A 1 196 ? -7.371 -0.147 24.643 1.00 78.62 196 PRO A O 1
ATOM 1426 N N . LYS A 1 197 ? -5.180 -0.293 24.969 1.00 82.44 197 LYS A N 1
ATOM 1427 C CA . LYS A 1 197 ? -4.930 1.070 24.462 1.00 82.44 197 LYS A CA 1
ATOM 1428 C C . LYS A 1 197 ? -4.951 1.133 22.928 1.00 82.44 197 LYS A C 1
ATOM 1430 O O . LYS A 1 197 ? -5.104 2.202 22.348 1.00 82.44 197 LYS A O 1
ATOM 1435 N N . SER A 1 198 ? -4.830 -0.011 22.252 1.00 84.62 198 SER A N 1
ATOM 1436 C CA . SER A 1 198 ? -4.706 -0.098 20.793 1.00 84.62 198 SER A CA 1
ATOM 1437 C C . SER A 1 198 ? -6.052 -0.253 20.073 1.00 84.62 198 SER A C 1
ATOM 1439 O O . SER A 1 198 ? -6.346 -1.284 19.469 1.00 84.62 198 SER A O 1
ATOM 1441 N N . VAL A 1 199 ? -6.889 0.783 20.130 1.00 87.00 199 VAL A N 1
ATOM 1442 C CA . VAL A 1 199 ? -8.197 0.789 19.453 1.00 87.00 199 VAL A CA 1
ATOM 1443 C C . VAL A 1 199 ? -8.011 0.744 17.929 1.00 87.00 199 VAL A C 1
ATOM 1445 O O . VAL A 1 199 ? -7.333 1.587 17.343 1.00 87.00 199 VAL A O 1
ATOM 1448 N N . VAL A 1 200 ? -8.637 -0.231 17.269 1.00 87.44 200 VAL A N 1
ATOM 1449 C CA . VAL A 1 200 ? -8.656 -0.393 15.801 1.00 87.44 200 VAL A CA 1
ATOM 1450 C C . VAL A 1 200 ? -10.048 -0.198 15.194 1.00 87.44 200 VAL A C 1
ATOM 1452 O O . VAL A 1 200 ? -10.188 -0.124 13.969 1.00 87.44 200 VAL A O 1
ATOM 1455 N N . GLY A 1 201 ? -11.079 -0.097 16.032 1.00 88.00 201 GLY A N 1
ATOM 1456 C CA . GLY A 1 201 ? -12.443 0.195 15.617 1.00 88.00 201 GLY A CA 1
ATOM 1457 C C . GLY A 1 201 ? -13.374 0.421 16.799 1.00 88.00 201 GLY A C 1
ATOM 1458 O O . GLY A 1 201 ? -13.058 0.055 17.927 1.00 88.00 201 GLY A O 1
ATOM 1459 N N . THR A 1 202 ? -14.538 0.985 16.505 1.00 91.31 202 THR A N 1
ATOM 1460 C CA . THR A 1 202 ? -15.646 1.137 17.449 1.00 91.31 202 THR A CA 1
ATOM 1461 C C . THR A 1 202 ? -16.916 0.678 16.748 1.00 91.31 202 THR A C 1
ATOM 1463 O O . THR A 1 202 ? -17.093 0.925 15.553 1.00 91.31 202 THR A O 1
ATOM 1466 N N . LEU A 1 203 ? -17.762 -0.027 17.485 1.00 92.06 203 LEU A N 1
ATOM 1467 C CA . LEU A 1 203 ? -19.061 -0.523 17.069 1.00 92.06 203 LEU A CA 1
ATOM 1468 C C . LEU A 1 203 ? -20.115 0.077 17.985 1.00 92.06 203 LEU A C 1
ATOM 1470 O O . LEU A 1 203 ? -19.928 0.129 19.197 1.00 92.06 203 LEU A O 1
ATOM 1474 N N . GLU A 1 204 ? -21.231 0.479 17.399 1.00 91.69 204 GLU A N 1
ATOM 1475 C CA . GLU A 1 204 ? -22.434 0.809 18.146 1.00 91.69 204 GLU A CA 1
ATOM 1476 C C . GLU A 1 204 ? -23.407 -0.364 18.013 1.00 91.69 204 GLU A C 1
ATOM 1478 O O . GLU A 1 204 ? -23.860 -0.697 16.915 1.00 91.69 204 GLU A O 1
ATOM 1483 N N . ALA A 1 205 ? -23.683 -1.035 19.125 1.00 89.62 205 ALA A N 1
ATOM 1484 C CA . ALA A 1 205 ? -24.650 -2.112 19.210 1.00 89.62 205 ALA A CA 1
ATOM 1485 C C . ALA A 1 205 ? -26.008 -1.524 19.605 1.00 89.62 205 ALA A C 1
ATOM 1487 O O . ALA A 1 205 ? -26.272 -1.331 20.788 1.00 89.62 205 ALA A O 1
ATOM 1488 N N . LYS A 1 206 ? -26.855 -1.231 18.614 1.00 89.69 206 LYS A N 1
ATOM 1489 C CA . LYS A 1 206 ? -28.248 -0.821 18.842 1.00 89.69 206 LYS A CA 1
ATOM 1490 C C . LYS A 1 206 ? -29.059 -2.042 19.271 1.00 89.69 206 LYS A C 1
ATOM 1492 O O . LYS A 1 206 ? -29.219 -2.966 18.469 1.00 89.69 206 LYS A O 1
ATOM 1497 N N . LEU A 1 207 ? -29.487 -2.083 20.529 1.00 86.00 207 LEU A N 1
ATOM 1498 C CA . LEU A 1 207 ? -30.161 -3.240 21.111 1.00 86.00 207 LEU A CA 1
ATOM 1499 C C . LEU A 1 207 ? -31.644 -3.235 20.719 1.00 86.00 207 LEU A C 1
ATOM 1501 O O . LEU A 1 207 ? -32.385 -2.311 21.041 1.00 86.00 207 LEU A O 1
ATOM 1505 N N . ALA A 1 208 ? -32.072 -4.283 20.013 1.00 80.06 208 ALA A N 1
ATOM 1506 C CA . ALA A 1 208 ? -33.480 -4.568 19.756 1.00 80.06 208 ALA A CA 1
ATOM 1507 C C . ALA A 1 208 ? -33.955 -5.562 20.826 1.00 80.06 208 ALA A C 1
ATOM 1509 O O . ALA A 1 208 ? -33.711 -6.770 20.730 1.00 80.06 208 ALA A O 1
ATOM 1510 N N . GLY A 1 209 ? -34.538 -5.036 21.905 1.00 82.25 209 GLY A N 1
ATOM 1511 C CA . GLY A 1 209 ? -34.704 -5.784 23.152 1.00 82.25 209 GLY A CA 1
ATOM 1512 C C . GLY A 1 209 ? -33.339 -6.109 23.766 1.00 82.25 209 GLY A C 1
ATOM 1513 O O . GLY A 1 209 ? -32.544 -5.217 24.023 1.00 82.25 209 GLY A O 1
ATOM 1514 N N . ASN A 1 210 ? -33.032 -7.397 23.939 1.00 87.38 210 ASN A N 1
ATOM 1515 C CA . ASN A 1 210 ? -31.815 -7.876 24.615 1.00 87.38 210 ASN A CA 1
ATOM 1516 C C . ASN A 1 210 ? -30.702 -8.353 23.661 1.00 87.38 210 ASN A C 1
ATOM 1518 O O . ASN A 1 210 ? -29.832 -9.140 24.047 1.00 87.38 210 ASN A O 1
ATOM 1522 N N . LYS A 1 211 ? -30.754 -7.986 22.374 1.00 91.38 211 LYS A N 1
ATOM 1523 C CA . LYS A 1 211 ? -29.823 -8.502 21.356 1.00 91.38 211 LYS A CA 1
ATOM 1524 C C . LYS A 1 211 ? -29.403 -7.424 20.365 1.00 91.38 211 LYS A C 1
ATOM 1526 O O . LYS A 1 211 ? -30.200 -6.573 19.982 1.00 91.38 211 LYS A O 1
ATOM 1531 N N . ALA A 1 212 ? -28.162 -7.519 19.894 1.00 92.81 212 ALA A N 1
ATOM 1532 C CA . ALA A 1 212 ? -27.667 -6.747 18.761 1.00 92.81 212 ALA A CA 1
ATOM 1533 C C . ALA A 1 212 ? -26.627 -7.537 17.959 1.00 92.81 212 ALA A C 1
ATOM 1535 O O . ALA A 1 212 ? -25.906 -8.387 18.488 1.00 92.81 212 ALA A O 1
ATOM 1536 N N . ASN A 1 213 ? -26.518 -7.215 16.670 1.00 95.75 213 ASN A N 1
ATOM 1537 C CA . ASN A 1 213 ? -25.548 -7.819 15.757 1.00 95.75 213 ASN A CA 1
ATOM 1538 C C . ASN A 1 213 ? -24.787 -6.745 14.958 1.00 95.75 213 ASN A C 1
ATOM 1540 O O . ASN A 1 213 ? -24.870 -6.733 13.724 1.00 95.75 213 ASN A O 1
ATOM 1544 N N . PRO A 1 214 ? -24.078 -5.804 15.617 1.00 95.50 214 PRO A N 1
ATOM 1545 C CA . PRO A 1 214 ? -23.348 -4.762 14.910 1.00 95.50 214 PRO A CA 1
ATOM 1546 C C . PRO A 1 214 ? -22.294 -5.357 13.971 1.00 95.50 214 PRO A C 1
ATOM 1548 O O . PRO A 1 214 ? -21.618 -6.348 14.271 1.00 95.50 214 PRO A O 1
ATOM 1551 N N . ARG A 1 215 ? -22.155 -4.716 12.812 1.00 96.19 215 ARG A N 1
ATOM 1552 C CA . ARG A 1 215 ? -21.249 -5.123 11.738 1.00 96.19 215 ARG A CA 1
ATOM 1553 C C . ARG A 1 215 ? -20.030 -4.221 11.731 1.00 96.19 215 ARG A C 1
ATOM 1555 O O . ARG A 1 215 ? -20.148 -3.002 11.629 1.00 96.19 215 ARG A O 1
ATOM 1562 N N . TRP A 1 216 ? -18.849 -4.823 11.787 1.00 94.88 216 TRP A N 1
ATOM 1563 C CA . TRP A 1 216 ? -17.589 -4.103 11.705 1.00 94.88 216 TRP A CA 1
ATOM 1564 C C . TRP A 1 216 ? -16.915 -4.308 10.359 1.00 94.88 216 TRP A C 1
ATOM 1566 O O . TRP A 1 216 ? -16.603 -5.433 9.964 1.00 94.88 216 TRP A O 1
ATOM 1576 N N . LEU A 1 217 ? -16.613 -3.205 9.676 1.00 94.06 217 LEU A N 1
ATOM 1577 C CA . LEU A 1 217 ? -15.789 -3.224 8.476 1.00 94.06 217 LEU A CA 1
ATOM 1578 C C . LEU A 1 217 ? -14.299 -3.269 8.851 1.00 94.06 217 LEU A C 1
ATOM 1580 O O . LEU A 1 217 ? -13.626 -2.234 8.947 1.00 94.06 217 LEU A O 1
ATOM 1584 N N . THR A 1 218 ? -13.788 -4.485 9.042 1.00 93.56 218 THR A N 1
ATOM 1585 C CA . THR A 1 218 ? -12.541 -4.797 9.761 1.00 93.56 218 THR A CA 1
ATOM 1586 C C . THR A 1 218 ? -11.335 -3.981 9.299 1.00 93.56 218 THR A C 1
ATOM 1588 O O . THR A 1 218 ? -10.976 -3.970 8.117 1.00 93.56 218 THR A O 1
ATOM 1591 N N . ARG A 1 219 ? -10.642 -3.315 10.225 1.00 89.56 219 ARG A N 1
ATOM 1592 C CA . ARG A 1 219 ? -9.381 -2.608 9.948 1.00 89.56 219 ARG A CA 1
ATOM 1593 C C . ARG A 1 219 ? -8.243 -3.269 10.710 1.00 89.56 219 ARG A C 1
ATOM 1595 O O . ARG A 1 219 ? -8.282 -3.370 11.926 1.00 89.56 219 ARG A O 1
ATOM 1602 N N . ARG A 1 220 ? -7.206 -3.683 9.979 1.00 85.00 220 ARG A N 1
ATOM 1603 C CA . ARG A 1 220 ? -6.051 -4.385 10.561 1.00 85.00 220 ARG A CA 1
ATOM 1604 C C . ARG A 1 220 ? -5.036 -3.461 11.257 1.00 85.00 220 ARG A C 1
ATOM 1606 O O . ARG A 1 220 ? -4.394 -3.859 12.224 1.00 85.00 220 ARG A O 1
ATOM 1613 N N . GLY A 1 221 ? -4.894 -2.216 10.801 1.00 75.56 221 GLY A N 1
ATOM 1614 C CA . GLY A 1 221 ? -3.888 -1.286 11.339 1.00 75.56 221 GLY A CA 1
ATOM 1615 C C . GLY A 1 221 ? -2.458 -1.625 10.893 1.00 75.56 221 GLY A C 1
ATOM 1616 O O . GLY A 1 221 ? -2.278 -2.170 9.808 1.00 75.56 221 GLY A O 1
ATOM 1617 N N . ALA A 1 222 ? -1.446 -1.260 11.689 1.00 70.25 222 ALA A N 1
ATOM 1618 C CA . ALA A 1 222 ? -0.026 -1.501 11.391 1.00 70.25 222 ALA A CA 1
ATOM 1619 C C . ALA A 1 222 ? 0.309 -2.996 11.243 1.00 70.25 222 ALA A C 1
ATOM 1621 O O . ALA A 1 222 ? -0.309 -3.833 11.907 1.00 70.25 222 ALA A O 1
ATOM 1622 N N . PHE A 1 223 ? 1.293 -3.323 10.400 1.00 63.00 223 PHE A N 1
ATOM 1623 C CA . PHE A 1 223 ? 1.677 -4.710 10.138 1.00 63.00 223 PHE A CA 1
ATOM 1624 C C . PHE A 1 223 ? 2.284 -5.391 11.372 1.00 63.00 223 PHE A C 1
ATOM 1626 O O . PHE A 1 223 ? 3.261 -4.914 11.938 1.00 63.00 223 PHE A O 1
ATOM 1633 N N . GLN A 1 224 ? 1.706 -6.532 11.738 1.00 70.00 224 GLN A N 1
ATOM 1634 C CA . GLN A 1 224 ? 2.267 -7.548 12.629 1.00 70.00 224 GLN A CA 1
ATOM 1635 C C . GLN A 1 224 ? 2.015 -8.906 11.975 1.00 70.00 224 GLN A C 1
ATOM 1637 O O . GLN A 1 224 ? 1.003 -9.051 11.288 1.00 70.00 224 GLN A O 1
ATOM 1642 N N . LYS A 1 225 ? 2.905 -9.883 12.172 1.00 67.25 225 LYS A N 1
ATOM 1643 C CA . LYS A 1 225 ? 2.778 -11.222 11.569 1.00 67.25 225 LYS A CA 1
ATOM 1644 C C . LYS A 1 225 ? 1.376 -11.804 11.786 1.00 67.25 225 LYS A C 1
ATOM 1646 O O . LYS A 1 225 ? 0.687 -12.163 10.841 1.00 67.25 225 LYS A O 1
ATOM 1651 N N . GLU A 1 226 ? 0.888 -11.706 13.017 1.00 79.06 226 GLU A N 1
ATOM 1652 C CA . GLU A 1 226 ? -0.475 -12.064 13.383 1.00 79.06 226 GLU A CA 1
ATOM 1653 C C . GLU A 1 226 ? -1.180 -10.864 14.026 1.00 79.06 226 GLU A C 1
ATOM 1655 O O . GLU A 1 226 ? -0.605 -10.186 14.876 1.00 79.06 226 GLU A O 1
ATOM 1660 N N . VAL A 1 227 ? -2.415 -10.569 13.609 1.00 87.75 227 VAL A N 1
ATOM 1661 C CA . VAL A 1 227 ? -3.225 -9.497 14.209 1.00 87.75 227 VAL A CA 1
ATOM 1662 C C . VAL A 1 227 ? -4.510 -10.106 14.742 1.00 87.75 227 VAL A C 1
ATOM 1664 O O . VAL A 1 227 ? -5.440 -10.352 13.980 1.00 87.75 227 VAL A O 1
ATOM 1667 N N . LYS A 1 228 ? -4.563 -10.328 16.053 1.00 93.69 228 LYS A N 1
ATOM 1668 C CA . LYS A 1 228 ? -5.784 -10.704 16.769 1.00 93.69 228 LYS A CA 1
ATOM 1669 C C . LYS A 1 228 ? -6.447 -9.468 17.349 1.00 93.69 228 LYS A C 1
ATOM 1671 O O . LYS A 1 228 ? -5.758 -8.572 17.845 1.00 93.69 228 LYS A O 1
ATOM 1676 N N . VAL A 1 229 ? -7.772 -9.418 17.287 1.00 94.19 229 VAL A N 1
ATOM 1677 C CA . VAL A 1 229 ? -8.544 -8.317 17.860 1.00 94.19 229 VAL A CA 1
ATOM 1678 C C . VAL A 1 229 ? -9.647 -8.814 18.782 1.00 94.19 229 VAL A C 1
ATOM 1680 O O . VAL A 1 229 ? -10.363 -9.767 18.471 1.00 94.19 229 VAL A O 1
ATOM 1683 N N . THR A 1 230 ? -9.796 -8.112 19.896 1.00 95.38 230 THR A N 1
ATOM 1684 C CA . THR A 1 230 ? -10.762 -8.396 20.953 1.00 95.38 230 THR A CA 1
ATOM 1685 C C . THR A 1 230 ? -11.783 -7.263 20.974 1.00 95.38 230 THR A C 1
ATOM 1687 O O . THR A 1 230 ? -11.409 -6.086 20.944 1.00 95.38 230 THR A O 1
ATOM 1690 N N . ALA A 1 231 ? -13.073 -7.597 20.992 1.00 95.44 231 ALA A N 1
ATOM 1691 C CA . ALA A 1 231 ? -14.120 -6.610 21.239 1.00 95.44 231 ALA A CA 1
ATOM 1692 C C . ALA A 1 231 ? -14.293 -6.447 22.750 1.00 95.44 231 ALA A C 1
ATOM 1694 O O . ALA A 1 231 ? -14.361 -7.450 23.452 1.00 95.44 231 ALA A O 1
ATOM 1695 N N . ARG A 1 232 ? -14.368 -5.218 23.251 1.00 92.88 232 ARG A N 1
ATOM 1696 C CA . ARG A 1 232 ? -14.523 -4.913 24.671 1.00 92.88 232 ARG A CA 1
ATOM 1697 C C . ARG A 1 232 ? -15.632 -3.895 24.875 1.00 92.88 232 ARG A C 1
ATOM 1699 O O . ARG A 1 232 ? -15.701 -2.887 24.170 1.00 92.88 232 ARG A O 1
ATOM 1706 N N . GLN A 1 233 ? -16.475 -4.172 25.855 1.00 88.38 233 GLN A N 1
ATOM 1707 C CA . GLN A 1 233 ? -17.466 -3.243 26.370 1.00 88.38 233 GLN A CA 1
ATOM 1708 C C . GLN A 1 233 ? -17.027 -2.818 27.782 1.00 88.38 233 GLN A C 1
ATOM 1710 O O . GLN A 1 233 ? -16.513 -3.640 28.547 1.00 88.38 233 GLN A O 1
ATOM 1715 N N . GLU A 1 234 ? -17.189 -1.541 28.108 1.00 84.69 234 GLU A N 1
ATOM 1716 C CA . GLU A 1 234 ? -16.806 -0.979 29.414 1.00 84.69 234 GLU A CA 1
ATOM 1717 C C . GLU A 1 234 ? -17.956 -0.204 30.076 1.00 84.69 234 GLU A C 1
ATOM 1719 O O . GLU A 1 234 ? -17.755 0.365 31.141 1.00 84.69 234 GLU A O 1
ATOM 1724 N N . LEU A 1 235 ? -19.133 -0.158 29.438 1.00 81.94 235 LEU A N 1
ATOM 1725 C CA . LEU A 1 235 ? -20.264 0.669 29.867 1.00 81.94 235 LEU A CA 1
ATOM 1726 C C . LEU A 1 235 ? -21.246 -0.090 30.758 1.00 81.94 235 LEU A C 1
ATOM 1728 O O . LEU A 1 235 ? -21.753 0.472 31.717 1.00 81.94 235 LEU A O 1
ATOM 1732 N N . PHE A 1 236 ? -21.552 -1.335 30.406 1.00 82.81 236 PHE A N 1
ATOM 1733 C CA . PHE A 1 236 ? -22.500 -2.175 31.133 1.00 82.81 236 PHE A CA 1
ATOM 1734 C C . PHE A 1 236 ? -21.781 -2.955 32.231 1.00 82.81 236 PHE A C 1
ATOM 1736 O O . PHE A 1 236 ? -20.554 -3.121 32.181 1.00 82.81 236 PHE A O 1
ATOM 1743 N N . LYS A 1 237 ? -22.557 -3.468 33.190 1.00 78.31 237 LYS A N 1
ATOM 1744 C CA . LYS A 1 237 ? -22.081 -4.187 34.371 1.00 78.31 237 LYS A CA 1
ATOM 1745 C C . LYS A 1 237 ? -21.016 -5.218 34.019 1.00 78.31 237 LYS A C 1
ATOM 1747 O O . LYS A 1 237 ? -21.261 -6.156 33.261 1.00 78.31 237 LYS A O 1
ATOM 1752 N N . GLY A 1 238 ? -19.842 -5.042 34.623 1.00 68.75 238 GLY A N 1
ATOM 1753 C CA . GLY A 1 238 ? -18.672 -5.885 34.406 1.00 68.75 238 GLY A CA 1
ATOM 1754 C C . GLY A 1 238 ? -18.032 -5.651 33.040 1.00 68.75 238 GLY A C 1
ATOM 1755 O O . GLY A 1 238 ? -18.621 -5.916 31.998 1.00 68.75 238 GLY A O 1
ATOM 1756 N N . GLN A 1 239 ? -16.775 -5.205 33.023 1.00 78.94 239 GLN A N 1
ATOM 1757 C CA . GLN A 1 239 ? -16.024 -5.104 31.774 1.00 78.94 239 GLN A CA 1
ATOM 1758 C C . GLN A 1 239 ? -15.952 -6.479 31.110 1.00 78.94 239 GLN A C 1
ATOM 1760 O O . GLN A 1 239 ? -15.407 -7.425 31.678 1.00 78.94 239 GLN A O 1
ATOM 1765 N N . GLN A 1 240 ? -16.483 -6.582 29.894 1.00 86.19 240 GLN A N 1
ATOM 1766 C CA . GLN A 1 240 ? -16.544 -7.851 29.183 1.00 86.19 240 GLN A CA 1
ATOM 1767 C C . GLN A 1 240 ? -15.785 -7.757 27.869 1.00 86.19 240 GLN A C 1
ATOM 1769 O O . GLN A 1 240 ? -15.884 -6.775 27.130 1.00 86.19 240 GLN A O 1
ATOM 1774 N N . SER A 1 241 ? -15.023 -8.807 27.587 1.00 92.50 241 SER A N 1
ATOM 1775 C CA . SER A 1 241 ? -14.320 -8.997 26.324 1.00 92.50 241 SER A CA 1
ATOM 1776 C C . SER A 1 241 ? -14.993 -10.087 25.500 1.00 92.50 241 SER A C 1
ATOM 1778 O O . SER A 1 241 ? -15.687 -10.954 26.034 1.00 92.50 241 SER A O 1
ATOM 1780 N N . SER A 1 242 ? -14.790 -10.054 24.186 1.00 94.25 242 SER A N 1
ATOM 1781 C CA . SER A 1 242 ? -15.267 -11.103 23.300 1.00 94.25 242 SER A CA 1
ATOM 1782 C C . SER A 1 242 ? -14.692 -12.450 23.724 1.00 94.25 242 SER A C 1
ATOM 1784 O O . SER A 1 242 ? -13.486 -12.571 23.912 1.00 94.25 242 SER A O 1
ATOM 1786 N N . SER A 1 243 ? -15.550 -13.466 23.799 1.00 93.00 243 SER A N 1
ATOM 1787 C CA . SER A 1 243 ? -15.190 -14.837 24.210 1.00 93.00 243 SER A CA 1
ATOM 1788 C C . SER A 1 243 ? -14.018 -15.455 23.438 1.00 93.00 243 SER A C 1
ATOM 1790 O O . SER A 1 243 ? -13.313 -16.310 23.967 1.00 93.00 243 SER A O 1
ATOM 1792 N N . LYS A 1 244 ? -13.811 -15.043 22.185 1.00 94.81 244 LYS A N 1
ATOM 1793 C CA . LYS A 1 244 ? -12.645 -15.382 21.365 1.00 94.81 244 LYS A CA 1
ATOM 1794 C C . LYS A 1 244 ? -12.183 -14.146 20.613 1.00 94.81 244 LYS A C 1
ATOM 1796 O O . LYS A 1 244 ? -12.999 -13.281 20.288 1.00 94.81 244 LYS A O 1
ATOM 1801 N N . ASP A 1 245 ? -10.901 -14.105 20.286 1.00 96.38 245 ASP A N 1
ATOM 1802 C CA . ASP A 1 245 ? -10.355 -13.088 19.394 1.00 96.38 245 ASP A CA 1
ATOM 1803 C C . ASP A 1 245 ? -10.727 -13.364 17.933 1.00 96.38 245 ASP A C 1
ATOM 1805 O O . ASP A 1 245 ? -10.876 -14.513 17.512 1.00 96.38 245 ASP A O 1
ATOM 1809 N N . LEU A 1 246 ? -10.818 -12.296 17.142 1.00 96.50 246 LEU A N 1
ATOM 1810 C CA . LEU A 1 246 ? -10.922 -12.364 15.688 1.00 96.50 246 LEU A CA 1
ATOM 1811 C C . LEU A 1 246 ? -9.527 -12.231 15.066 1.00 96.50 246 LEU A C 1
ATOM 1813 O O . LEU A 1 246 ? -8.845 -11.224 15.267 1.00 96.50 246 LEU A O 1
ATOM 1817 N N . LEU A 1 247 ? -9.118 -13.211 14.261 1.00 94.88 247 LEU A N 1
ATOM 1818 C CA . LEU A 1 247 ? -7.860 -13.160 13.517 1.00 94.88 247 LEU A CA 1
ATOM 1819 C C . LEU A 1 247 ? -8.011 -12.338 12.226 1.00 94.88 247 LEU A C 1
ATOM 1821 O O . LEU A 1 247 ? -8.774 -12.694 11.329 1.00 94.88 247 LEU A O 1
ATOM 1825 N N . LEU A 1 248 ? -7.235 -11.264 12.084 1.00 92.88 248 LEU A N 1
ATOM 1826 C CA . LEU A 1 248 ? -7.152 -10.460 10.866 1.00 92.88 248 LEU A CA 1
ATOM 1827 C C . LEU A 1 248 ? -5.989 -10.921 9.976 1.00 92.88 248 LEU A C 1
ATOM 1829 O O . LEU A 1 248 ? -4.843 -10.492 10.150 1.00 92.88 248 LEU A O 1
ATOM 1833 N N . LYS A 1 249 ? -6.301 -11.764 8.986 1.00 89.94 249 LYS A N 1
ATOM 1834 C CA . LYS A 1 249 ? -5.334 -12.339 8.041 1.00 89.94 249 LYS A CA 1
ATOM 1835 C C . LYS A 1 249 ? -4.751 -11.279 7.103 1.00 89.94 249 LYS A C 1
ATOM 1837 O O . LYS A 1 249 ? -5.446 -10.363 6.651 1.00 89.94 249 LYS A O 1
ATOM 1842 N N . ALA A 1 250 ? -3.481 -11.456 6.761 1.00 87.69 250 ALA A N 1
ATOM 1843 C CA . ALA A 1 250 ? -2.790 -10.754 5.689 1.00 87.69 250 ALA A CA 1
ATOM 1844 C C . ALA A 1 250 ? -1.767 -11.705 5.047 1.00 87.69 250 ALA A C 1
ATOM 1846 O O . ALA A 1 250 ? -1.334 -12.642 5.715 1.00 87.69 250 ALA A O 1
ATOM 1847 N N . PRO A 1 251 ? -1.384 -11.499 3.777 1.00 88.62 251 PRO A N 1
ATOM 1848 C CA . PRO A 1 251 ? -0.342 -12.304 3.157 1.00 88.62 251 PRO A CA 1
ATOM 1849 C C . PRO A 1 251 ? 0.994 -12.105 3.865 1.00 88.62 251 PRO A C 1
ATOM 1851 O O . PRO A 1 251 ? 1.382 -10.968 4.153 1.00 88.62 251 PRO A O 1
ATOM 1854 N N . GLU A 1 252 ? 1.695 -13.209 4.097 1.00 87.06 252 GLU A N 1
ATOM 1855 C CA . GLU A 1 252 ? 3.086 -13.184 4.534 1.00 87.06 252 GLU A CA 1
ATOM 1856 C C . GLU A 1 252 ? 3.994 -12.662 3.409 1.00 87.06 252 GLU A C 1
ATOM 1858 O O . GLU A 1 252 ? 3.659 -12.804 2.224 1.00 87.06 252 GLU A O 1
ATOM 1863 N N . PRO A 1 253 ? 5.148 -12.060 3.746 1.00 91.25 253 PRO A N 1
ATOM 1864 C CA . PRO A 1 253 ? 6.159 -11.740 2.755 1.00 91.25 253 PRO A CA 1
ATOM 1865 C C . PRO A 1 253 ? 6.564 -12.985 1.955 1.00 91.25 253 PRO A C 1
ATOM 1867 O O . PRO A 1 253 ? 6.790 -14.056 2.515 1.00 91.25 253 PRO A O 1
ATOM 1870 N N . VAL A 1 254 ? 6.686 -12.833 0.639 1.00 94.62 254 VAL A N 1
ATOM 1871 C CA . VAL A 1 254 ? 7.189 -13.878 -0.256 1.00 94.62 254 VAL A CA 1
ATOM 1872 C C . VAL A 1 254 ? 8.616 -13.515 -0.609 1.00 94.62 254 VAL A C 1
ATOM 1874 O O . VAL A 1 254 ? 8.867 -12.417 -1.117 1.00 94.62 254 VAL A O 1
ATOM 1877 N N . ALA A 1 255 ? 9.529 -14.446 -0.330 1.00 96.88 255 ALA A N 1
ATOM 1878 C CA . ALA A 1 255 ? 10.940 -14.290 -0.625 1.00 96.88 255 ALA A CA 1
ATOM 1879 C C . ALA A 1 255 ? 11.166 -13.941 -2.099 1.00 96.88 255 ALA A C 1
ATOM 1881 O O . ALA A 1 255 ? 10.397 -14.308 -2.991 1.00 96.88 255 ALA A O 1
ATOM 1882 N N . LYS A 1 256 ? 12.254 -13.218 -2.331 1.00 97.38 256 LYS A N 1
ATOM 1883 C CA . LYS A 1 256 ? 12.672 -12.803 -3.657 1.00 97.38 256 LYS A CA 1
ATOM 1884 C C . LYS A 1 256 ? 12.907 -13.993 -4.579 1.00 97.38 256 LYS A C 1
ATOM 1886 O O . LYS A 1 256 ? 13.652 -14.906 -4.239 1.00 97.38 256 LYS A O 1
ATOM 1891 N N . GLN A 1 257 ? 12.311 -13.915 -5.763 1.00 97.75 257 GLN A N 1
ATOM 1892 C CA . GLN A 1 257 ? 12.444 -14.886 -6.837 1.00 97.75 257 GLN A CA 1
ATOM 1893 C C . GLN A 1 257 ? 13.008 -14.205 -8.087 1.00 97.75 257 GLN A C 1
ATOM 1895 O O . GLN A 1 257 ? 12.490 -13.171 -8.510 1.00 97.75 257 GLN A O 1
ATOM 1900 N N . LEU A 1 258 ? 14.012 -14.823 -8.708 1.00 97.88 258 LEU A N 1
ATOM 1901 C CA . LEU A 1 258 ? 14.488 -14.431 -10.031 1.00 97.88 258 LEU A CA 1
ATOM 1902 C C . LEU A 1 258 ? 13.521 -14.949 -11.108 1.00 97.88 258 LEU A C 1
ATOM 1904 O O . LEU A 1 258 ? 13.158 -16.127 -11.121 1.00 97.88 258 LEU A O 1
ATOM 1908 N N . VAL A 1 259 ? 13.099 -14.067 -12.009 1.00 97.44 259 VAL A N 1
ATOM 1909 C CA . VAL A 1 259 ? 12.308 -14.374 -13.203 1.00 97.44 259 VAL A CA 1
ATOM 1910 C C . VAL A 1 259 ? 13.184 -14.130 -14.422 1.00 97.44 259 VAL A C 1
ATOM 1912 O O . VAL A 1 259 ? 13.664 -13.017 -14.619 1.00 97.44 259 VAL A O 1
ATOM 1915 N N . GLY A 1 260 ? 13.355 -15.163 -15.247 1.00 95.50 260 GLY A N 1
ATOM 1916 C CA . GLY A 1 260 ? 14.306 -15.163 -16.357 1.00 95.50 260 GLY A CA 1
ATOM 1917 C C . GLY A 1 260 ? 15.715 -15.613 -15.931 1.00 95.50 260 GLY A C 1
ATOM 1918 O O . GLY A 1 260 ? 15.880 -16.104 -14.814 1.00 95.50 260 GLY A O 1
ATOM 1919 N N . PRO A 1 261 ? 16.728 -15.467 -16.801 1.00 95.56 261 PRO A N 1
ATOM 1920 C CA . PRO A 1 261 ? 16.661 -14.816 -18.109 1.00 95.56 261 PRO A CA 1
ATOM 1921 C C . PRO A 1 261 ? 15.708 -15.518 -19.076 1.00 95.56 261 PRO A C 1
ATOM 1923 O O . PRO A 1 261 ? 15.682 -16.744 -19.158 1.00 95.56 261 PRO A O 1
ATOM 1926 N N . LYS A 1 262 ? 14.870 -14.746 -19.769 1.00 95.81 262 LYS A N 1
ATOM 1927 C CA . LYS A 1 262 ? 13.944 -15.269 -20.775 1.00 95.81 262 LYS A CA 1
ATOM 1928 C C . LYS A 1 262 ? 14.013 -14.406 -22.021 1.00 95.81 262 LYS A C 1
ATOM 1930 O O . LYS A 1 262 ? 13.696 -13.219 -21.962 1.00 95.81 262 LYS A O 1
ATOM 1935 N N . THR A 1 263 ? 14.341 -15.019 -23.151 1.00 96.38 263 THR A N 1
ATOM 1936 C CA . THR A 1 263 ? 14.190 -14.378 -24.456 1.00 96.38 263 THR A CA 1
ATOM 1937 C C . THR A 1 263 ? 12.709 -14.310 -24.814 1.00 96.38 263 THR A C 1
ATOM 1939 O O . THR A 1 263 ? 12.017 -15.329 -24.879 1.00 96.38 263 THR A O 1
ATOM 1942 N N . ILE A 1 264 ? 12.209 -13.099 -25.025 1.00 94.94 264 ILE A N 1
ATOM 1943 C CA . ILE A 1 264 ? 10.898 -12.838 -25.607 1.00 94.94 264 ILE A CA 1
ATOM 1944 C C . ILE A 1 264 ? 11.112 -12.630 -27.098 1.00 94.94 264 ILE A C 1
ATOM 1946 O O . ILE A 1 264 ? 12.011 -11.895 -27.498 1.00 94.94 264 ILE A O 1
ATOM 1950 N N . GLN A 1 265 ? 10.300 -13.302 -27.909 1.00 94.69 265 GLN A N 1
ATOM 1951 C CA . GLN A 1 265 ? 10.338 -13.195 -29.359 1.00 94.69 265 GLN A CA 1
ATOM 1952 C C . GLN A 1 265 ? 8.953 -12.852 -29.887 1.00 94.69 265 GLN A C 1
ATOM 1954 O O . GLN A 1 265 ? 7.944 -13.382 -29.417 1.00 94.69 265 GLN A O 1
ATOM 1959 N N . THR A 1 266 ? 8.909 -11.982 -30.886 1.00 93.75 266 THR A N 1
ATOM 1960 C CA . THR A 1 266 ? 7.677 -11.613 -31.579 1.00 93.75 266 THR A CA 1
ATOM 1961 C C . THR A 1 266 ? 7.966 -11.368 -33.053 1.00 93.75 266 THR A C 1
ATOM 1963 O O . THR A 1 266 ? 9.042 -10.860 -33.382 1.00 93.75 266 THR A O 1
ATOM 1966 N N . PRO A 1 267 ? 7.069 -11.753 -33.972 1.00 92.88 267 PRO A N 1
ATOM 1967 C CA . PRO A 1 267 ? 7.281 -11.455 -35.376 1.00 92.88 267 PRO A CA 1
ATOM 1968 C C . PRO A 1 267 ? 7.269 -9.948 -35.631 1.00 92.88 267 PRO A C 1
ATOM 1970 O O . PRO A 1 267 ? 6.526 -9.190 -35.003 1.00 92.88 267 PRO A O 1
ATOM 1973 N N . LYS A 1 268 ? 8.045 -9.523 -36.624 1.00 92.12 268 LYS A N 1
ATOM 1974 C CA . LYS A 1 268 ? 7.905 -8.190 -37.196 1.00 92.12 268 LYS A CA 1
ATOM 1975 C C . LYS A 1 268 ? 6.552 -8.087 -37.900 1.00 92.12 268 LYS A C 1
ATOM 1977 O O . LYS A 1 268 ? 6.042 -9.056 -38.459 1.00 92.12 268 LYS A O 1
ATOM 1982 N N . PHE A 1 269 ? 5.967 -6.897 -37.900 1.00 91.88 269 PHE A N 1
ATOM 1983 C CA . PHE A 1 269 ? 4.784 -6.608 -38.701 1.00 91.88 269 PHE A CA 1
ATOM 1984 C C . PHE A 1 269 ? 5.122 -5.545 -39.736 1.00 91.88 269 PHE A C 1
ATOM 1986 O O . PHE A 1 269 ? 5.850 -4.596 -39.458 1.00 91.88 269 PHE A O 1
ATOM 1993 N N . VAL A 1 270 ? 4.586 -5.708 -40.942 1.00 90.88 270 VAL A N 1
ATOM 1994 C CA . VAL A 1 270 ? 4.795 -4.787 -42.063 1.00 90.88 270 VAL A CA 1
ATOM 1995 C C . VAL A 1 270 ? 3.454 -4.305 -42.600 1.00 90.88 270 VAL A C 1
ATOM 1997 O O . VAL A 1 270 ? 2.468 -5.047 -42.596 1.00 90.88 270 VAL A O 1
ATOM 2000 N N . LYS A 1 271 ? 3.399 -3.054 -43.066 1.00 91.62 271 LYS A N 1
ATOM 2001 C CA . LYS A 1 271 ? 2.214 -2.532 -43.755 1.00 91.62 271 LYS A CA 1
ATOM 2002 C C . LYS A 1 271 ? 2.145 -3.141 -45.153 1.00 91.62 271 LYS A C 1
ATOM 2004 O O . LYS A 1 271 ? 3.077 -2.994 -45.938 1.00 91.62 271 LYS A O 1
ATOM 2009 N N . LYS A 1 272 ? 1.027 -3.787 -45.475 1.00 90.56 272 LYS A N 1
ATOM 2010 C CA . LYS A 1 272 ? 0.678 -4.223 -46.832 1.00 90.56 272 LYS A CA 1
ATOM 2011 C C . LYS A 1 272 ? -0.667 -3.630 -47.224 1.00 90.56 272 LYS A C 1
ATOM 2013 O O . LYS A 1 272 ? -1.560 -3.499 -46.388 1.00 90.56 272 LYS A O 1
ATOM 2018 N N . VAL A 1 273 ? -0.819 -3.277 -48.495 1.00 89.94 273 VAL A N 1
ATOM 2019 C CA . VAL A 1 273 ? -2.120 -2.891 -49.046 1.00 89.94 273 VAL A CA 1
ATOM 2020 C C . VAL A 1 273 ? -2.867 -4.171 -49.400 1.00 89.94 273 VAL A C 1
ATOM 2022 O O . VAL A 1 273 ? -2.402 -4.956 -50.218 1.00 89.94 273 VAL A O 1
ATOM 2025 N N . ILE A 1 274 ? -4.009 -4.401 -48.756 1.00 85.81 274 ILE A N 1
ATOM 2026 C CA . ILE A 1 274 ? -4.886 -5.544 -49.019 1.00 85.81 274 ILE A CA 1
ATOM 2027 C C . ILE A 1 274 ? -6.268 -4.981 -49.324 1.00 85.81 274 ILE A C 1
ATOM 2029 O O . ILE A 1 274 ? -6.878 -4.353 -48.455 1.00 85.81 274 ILE A O 1
ATOM 2033 N N . LEU A 1 275 ? -6.751 -5.210 -50.549 1.00 87.25 275 LEU A N 1
ATOM 2034 C CA . LEU A 1 275 ? -8.039 -4.696 -51.034 1.00 87.25 275 LEU A CA 1
ATOM 2035 C C . LEU A 1 275 ? -8.162 -3.170 -50.844 1.00 87.25 275 LEU A C 1
ATOM 2037 O O . LEU A 1 275 ? -9.112 -2.676 -50.241 1.00 87.25 275 LEU A O 1
ATOM 2041 N N . GLY A 1 276 ? -7.136 -2.424 -51.268 1.00 87.12 276 GLY A N 1
ATOM 2042 C CA . GLY A 1 276 ? -7.108 -0.956 -51.199 1.00 87.12 276 GLY A CA 1
ATOM 2043 C C . GLY A 1 276 ? -6.938 -0.355 -49.796 1.00 87.12 276 GLY A C 1
ATOM 2044 O O . GLY A 1 276 ? -6.825 0.860 -49.670 1.00 87.12 276 GLY A O 1
ATOM 2045 N N . LYS A 1 277 ? -6.875 -1.168 -48.731 1.00 86.50 277 LYS A N 1
ATOM 2046 C CA . LYS A 1 277 ? -6.665 -0.700 -47.351 1.00 86.50 277 LYS A CA 1
ATOM 2047 C C . LYS A 1 277 ? -5.292 -1.117 -46.835 1.00 86.50 277 LYS A C 1
ATOM 2049 O O . LYS A 1 277 ? -4.882 -2.265 -47.002 1.00 86.50 277 LYS A O 1
ATOM 2054 N N . GLN A 1 278 ? -4.595 -0.203 -46.161 1.00 89.31 278 GLN A N 1
ATOM 2055 C CA . GLN A 1 278 ? -3.362 -0.543 -45.451 1.00 89.31 278 GLN A CA 1
ATOM 2056 C C . GLN A 1 278 ? -3.683 -1.424 -44.240 1.00 89.31 278 GLN A C 1
ATOM 2058 O O . GLN A 1 278 ? -4.482 -1.054 -43.379 1.00 89.31 278 GLN A O 1
ATOM 2063 N N . LYS A 1 279 ? -3.045 -2.591 -44.168 1.00 88.81 279 LYS A N 1
ATOM 2064 C CA . LYS A 1 279 ? -3.157 -3.533 -43.055 1.00 88.81 279 LYS A CA 1
ATOM 2065 C C . LYS A 1 279 ? -1.774 -3.920 -42.552 1.00 88.81 279 LYS A C 1
ATOM 2067 O O . LYS A 1 279 ? -0.837 -4.073 -43.332 1.00 88.81 279 LYS A O 1
ATOM 2072 N N . TRP A 1 280 ? -1.664 -4.106 -41.243 1.00 89.56 280 TRP A N 1
ATOM 2073 C CA . TRP A 1 280 ? -0.486 -4.703 -40.626 1.00 89.56 280 TRP A CA 1
ATOM 2074 C C . TRP A 1 280 ? -0.541 -6.214 -40.796 1.00 89.56 280 TRP A C 1
ATOM 2076 O O . TRP A 1 280 ? -1.496 -6.852 -40.359 1.00 89.56 280 TRP A O 1
ATOM 2086 N N . VAL A 1 281 ? 0.478 -6.777 -41.435 1.00 90.44 281 VAL A N 1
ATOM 2087 C CA . VAL A 1 281 ? 0.586 -8.212 -41.699 1.00 90.44 281 VAL A CA 1
ATOM 2088 C C . VAL A 1 281 ? 1.846 -8.734 -41.031 1.00 90.44 281 VAL A C 1
ATOM 2090 O O . VAL A 1 281 ? 2.877 -8.061 -41.037 1.00 90.44 281 VAL A O 1
ATOM 2093 N N . LYS A 1 282 ? 1.746 -9.926 -40.440 1.00 90.88 282 LYS A N 1
ATOM 2094 C CA . LYS A 1 282 ? 2.883 -10.638 -39.859 1.00 90.88 282 LYS A CA 1
ATOM 2095 C C . LYS A 1 282 ? 3.927 -10.898 -40.949 1.00 90.88 282 LYS A C 1
ATOM 2097 O O . LYS A 1 282 ? 3.608 -11.493 -41.976 1.00 90.88 282 LYS A O 1
ATOM 2102 N N . ASP A 1 283 ? 5.153 -10.459 -40.713 1.00 89.06 283 ASP A N 1
ATOM 2103 C CA . ASP A 1 283 ? 6.326 -10.920 -41.443 1.00 89.06 283 ASP A CA 1
ATOM 2104 C C . ASP A 1 283 ? 6.731 -12.283 -40.858 1.00 89.06 283 ASP A C 1
ATOM 2106 O O . ASP A 1 283 ? 6.937 -12.423 -39.652 1.00 89.06 283 ASP A O 1
ATOM 2110 N N . THR A 1 284 ? 6.755 -13.322 -41.692 1.00 81.44 284 THR A N 1
ATOM 2111 C CA . THR A 1 284 ? 7.059 -14.691 -41.257 1.00 81.44 284 THR A CA 1
ATOM 2112 C C . THR A 1 284 ? 8.554 -14.981 -41.193 1.00 81.44 284 THR A C 1
ATOM 2114 O O . THR A 1 284 ? 8.923 -16.006 -40.625 1.00 81.44 284 THR A O 1
ATOM 2117 N N . THR A 1 285 ? 9.405 -14.109 -41.743 1.00 86.25 285 THR A N 1
ATOM 2118 C CA . THR A 1 285 ? 10.857 -14.333 -41.824 1.00 86.25 285 THR A CA 1
ATOM 2119 C C . THR A 1 285 ? 11.648 -13.535 -40.794 1.00 86.25 285 THR A C 1
ATOM 2121 O O . THR A 1 285 ? 12.738 -13.950 -40.413 1.00 86.25 285 THR A O 1
ATOM 2124 N N . THR A 1 286 ? 11.105 -12.415 -40.309 1.00 89.50 286 THR A N 1
ATOM 2125 C CA . THR A 1 286 ? 11.814 -11.515 -39.387 1.00 89.50 286 THR A CA 1
ATOM 2126 C C . THR A 1 286 ? 11.165 -11.509 -38.008 1.00 89.50 286 THR A C 1
ATOM 2128 O O . THR A 1 286 ? 9.966 -11.258 -37.880 1.00 89.50 286 THR A O 1
ATOM 2131 N N . TYR A 1 287 ? 11.967 -11.711 -36.963 1.00 92.12 287 TYR A N 1
ATOM 2132 C CA . TYR A 1 287 ? 11.529 -11.649 -35.569 1.00 92.12 287 TYR A CA 1
ATOM 2133 C C . TYR A 1 287 ? 12.326 -10.599 -34.802 1.00 92.12 287 TYR A C 1
ATOM 2135 O O . TYR A 1 287 ? 13.536 -10.468 -34.976 1.00 92.12 287 TYR A O 1
ATOM 2143 N N . TYR A 1 288 ? 11.638 -9.879 -33.924 1.00 92.94 288 TYR A N 1
ATOM 2144 C CA . TYR A 1 288 ? 12.270 -9.111 -32.864 1.00 92.94 288 TYR A CA 1
ATOM 2145 C C . TYR A 1 288 ? 12.467 -10.008 -31.649 1.00 92.94 288 TYR A C 1
ATOM 2147 O O . TYR A 1 288 ? 11.603 -10.829 -31.327 1.00 92.94 288 TYR A O 1
ATOM 2155 N N . ALA A 1 289 ? 13.598 -9.838 -30.973 1.00 93.38 289 ALA A N 1
ATOM 2156 C CA . ALA A 1 289 ? 13.921 -10.575 -29.768 1.00 93.38 289 ALA A CA 1
ATOM 2157 C C . ALA A 1 289 ? 14.607 -9.666 -28.750 1.00 93.38 289 ALA A C 1
ATOM 2159 O O . ALA A 1 289 ? 15.434 -8.829 -29.110 1.00 93.38 289 ALA A O 1
ATOM 2160 N N . TRP A 1 290 ? 14.279 -9.852 -27.478 1.00 95.19 290 TRP A N 1
ATOM 2161 C CA . TRP A 1 290 ? 14.982 -9.226 -26.364 1.00 95.19 290 TRP A CA 1
ATOM 2162 C C . TRP A 1 290 ? 14.913 -10.121 -25.136 1.00 95.19 290 TRP A C 1
ATOM 2164 O O . TRP A 1 290 ? 14.079 -11.022 -25.046 1.00 95.19 290 TRP A O 1
ATOM 2174 N N . GLU A 1 291 ? 15.790 -9.874 -24.174 1.00 96.31 291 GLU A N 1
ATOM 2175 C CA . GLU A 1 291 ? 15.802 -10.612 -22.922 1.00 96.31 291 GLU A CA 1
ATOM 2176 C C . GLU A 1 291 ? 15.097 -9.837 -21.803 1.00 96.31 291 GLU A C 1
ATOM 217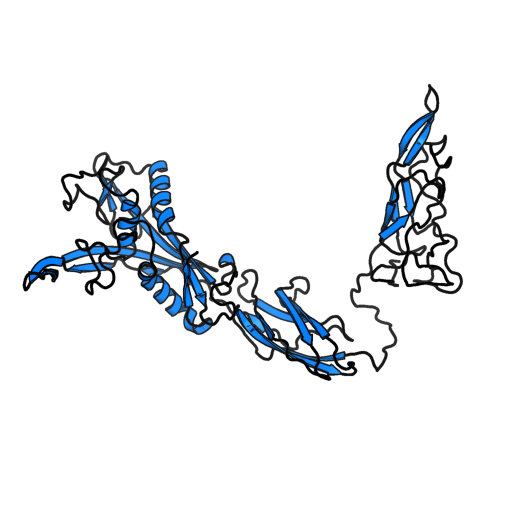8 O O . GLU A 1 291 ? 15.329 -8.643 -21.604 1.00 96.31 291 GLU A O 1
ATOM 2183 N N . ALA A 1 292 ? 14.244 -10.531 -21.050 1.00 97.31 292 ALA A N 1
ATOM 2184 C CA . ALA A 1 292 ? 13.653 -10.028 -19.820 1.00 97.31 292 ALA A CA 1
ATOM 2185 C C . ALA A 1 292 ? 14.197 -10.814 -18.623 1.00 97.31 292 ALA A C 1
ATOM 2187 O O . ALA A 1 292 ? 14.201 -12.050 -18.622 1.00 97.31 292 ALA A O 1
ATOM 2188 N N . CYS A 1 293 ? 14.650 -10.098 -17.592 1.00 98.19 293 CYS A N 1
ATOM 2189 C CA . CYS A 1 293 ? 15.149 -10.724 -16.371 1.00 98.19 293 CYS A CA 1
ATOM 2190 C C . CYS A 1 293 ? 15.034 -9.790 -15.159 1.00 98.19 293 CYS A C 1
ATOM 2192 O O . CYS A 1 293 ? 15.624 -8.704 -15.132 1.00 98.19 293 CYS A O 1
ATOM 2194 N N . TYR A 1 294 ? 14.287 -10.187 -14.134 1.00 98.50 294 TYR A N 1
ATOM 2195 C CA . TYR A 1 294 ? 14.017 -9.354 -12.963 1.00 98.50 294 TYR A CA 1
ATOM 2196 C C . TYR A 1 294 ? 13.758 -10.185 -11.710 1.00 98.50 294 TYR A C 1
ATOM 2198 O O . TYR A 1 294 ? 13.326 -11.327 -11.770 1.00 98.50 294 TYR A O 1
ATOM 2206 N N . ASP A 1 295 ? 13.984 -9.569 -10.560 1.00 98.62 295 ASP A N 1
ATOM 2207 C CA . ASP A 1 295 ? 13.579 -10.084 -9.264 1.00 98.62 295 ASP A CA 1
ATOM 2208 C C . ASP A 1 295 ? 12.128 -9.663 -9.022 1.00 98.62 295 ASP A C 1
ATOM 2210 O O . ASP A 1 295 ? 11.765 -8.507 -9.269 1.00 98.62 295 ASP A O 1
ATOM 2214 N N . ILE A 1 296 ? 11.318 -10.555 -8.469 1.00 98.69 296 ILE A N 1
ATOM 2215 C CA . ILE A 1 296 ? 9.988 -10.241 -7.949 1.00 98.69 296 ILE A CA 1
ATOM 2216 C C . ILE A 1 296 ? 9.865 -10.758 -6.516 1.00 98.69 296 ILE A C 1
ATOM 2218 O O . ILE A 1 296 ? 10.298 -11.864 -6.195 1.00 98.69 296 ILE A O 1
ATOM 2222 N N . GLU A 1 297 ? 9.324 -9.934 -5.625 1.00 98.19 297 GLU A N 1
ATOM 2223 C CA . GLU A 1 297 ? 9.143 -10.272 -4.214 1.00 98.19 297 GLU A CA 1
ATOM 2224 C C . GLU A 1 297 ? 7.889 -9.604 -3.648 1.00 98.19 297 GLU A C 1
ATOM 2226 O O . GLU A 1 297 ? 7.502 -8.512 -4.076 1.00 98.19 297 GLU A O 1
ATOM 2231 N N . LEU A 1 298 ? 7.267 -10.237 -2.653 1.00 95.00 298 LEU A N 1
ATOM 2232 C CA . LEU A 1 298 ? 6.216 -9.602 -1.864 1.00 95.00 298 LEU A CA 1
ATOM 2233 C C . LEU A 1 298 ? 6.814 -9.186 -0.527 1.00 95.00 298 LEU A C 1
ATOM 2235 O O . LEU A 1 298 ? 7.091 -10.023 0.326 1.00 95.00 298 LEU A O 1
ATOM 2239 N N . LYS A 1 299 ? 6.983 -7.883 -0.328 1.00 91.69 299 LYS A N 1
ATOM 2240 C CA . LYS A 1 299 ? 7.264 -7.316 0.992 1.00 91.69 299 LYS A CA 1
ATOM 2241 C C . LYS A 1 299 ? 5.959 -6.993 1.687 1.00 91.69 299 LYS A C 1
ATOM 2243 O O . LYS A 1 299 ? 4.895 -6.939 1.068 1.00 91.69 299 LYS A O 1
ATOM 2248 N N . THR A 1 300 ? 6.051 -6.698 2.975 1.00 86.06 300 THR A N 1
ATOM 2249 C CA . THR A 1 300 ? 4.943 -6.140 3.743 1.00 86.06 300 THR A CA 1
ATOM 2250 C C . THR A 1 300 ? 4.307 -4.966 3.001 1.00 86.06 300 THR A C 1
ATOM 2252 O O . THR A 1 300 ? 4.847 -3.862 2.962 1.00 86.06 300 THR A O 1
ATOM 2255 N N . GLY A 1 301 ? 3.142 -5.216 2.398 1.00 86.50 301 GLY A N 1
ATOM 2256 C CA . GLY A 1 301 ? 2.369 -4.174 1.743 1.00 86.50 301 GLY A CA 1
ATOM 2257 C C . GLY A 1 301 ? 2.863 -3.670 0.389 1.00 86.50 301 GLY A C 1
ATOM 2258 O O . GLY A 1 301 ? 2.287 -2.723 -0.159 1.00 86.50 301 GLY A O 1
ATOM 2259 N N . GLU A 1 302 ? 3.889 -4.299 -0.177 1.00 93.44 302 GLU A N 1
ATOM 2260 C CA . GLU A 1 302 ? 4.467 -3.897 -1.457 1.00 93.44 302 GLU A CA 1
ATOM 2261 C C . GLU A 1 302 ? 4.832 -5.121 -2.301 1.00 93.44 302 GLU A C 1
ATOM 2263 O O . GLU A 1 302 ? 5.617 -5.963 -1.876 1.00 93.44 302 GLU A O 1
ATOM 2268 N N . LEU A 1 303 ? 4.306 -5.186 -3.524 1.00 96.56 303 LEU A N 1
ATOM 2269 C CA . LEU A 1 303 ? 4.845 -6.049 -4.570 1.00 96.56 303 LEU A CA 1
ATOM 2270 C C . LEU A 1 303 ? 6.028 -5.315 -5.195 1.00 96.56 303 LEU A C 1
ATOM 2272 O O . LEU A 1 303 ? 5.843 -4.236 -5.759 1.00 96.56 303 LEU A O 1
ATOM 2276 N N . VAL A 1 304 ? 7.231 -5.868 -5.089 1.00 98.38 304 VAL A N 1
ATOM 2277 C CA . VAL A 1 304 ? 8.451 -5.220 -5.570 1.00 98.38 304 VAL A CA 1
ATOM 2278 C C . VAL A 1 304 ? 9.014 -6.006 -6.742 1.00 98.38 304 VAL A C 1
ATOM 2280 O O . VAL A 1 304 ? 9.409 -7.157 -6.596 1.00 98.38 304 VAL A O 1
ATOM 2283 N N . VAL A 1 305 ? 9.088 -5.350 -7.894 1.00 98.75 305 VAL A N 1
ATOM 2284 C CA . VAL A 1 305 ? 9.789 -5.819 -9.088 1.00 98.75 305 VAL A CA 1
ATOM 2285 C C . VAL A 1 305 ? 11.090 -5.040 -9.183 1.00 98.75 305 VAL A C 1
ATOM 2287 O O . VAL A 1 305 ? 11.079 -3.809 -9.222 1.00 98.75 305 VAL A O 1
ATOM 2290 N N . THR A 1 306 ? 12.224 -5.729 -9.195 1.00 98.69 306 THR A N 1
ATOM 2291 C CA . THR A 1 306 ? 13.540 -5.099 -9.320 1.00 98.69 306 THR A CA 1
ATOM 2292 C C . THR A 1 306 ? 14.229 -5.599 -10.575 1.00 98.69 306 THR A C 1
ATOM 2294 O O . THR A 1 306 ? 14.410 -6.795 -10.739 1.00 98.69 306 THR A O 1
ATOM 2297 N N . ARG A 1 307 ? 14.690 -4.693 -11.433 1.00 98.44 307 ARG A N 1
ATOM 2298 C CA . ARG A 1 307 ? 15.605 -5.007 -12.535 1.00 98.44 307 ARG A CA 1
ATOM 2299 C C . ARG A 1 307 ? 16.956 -4.383 -12.219 1.00 98.44 307 ARG A C 1
ATOM 2301 O O . ARG A 1 307 ? 17.047 -3.166 -12.030 1.00 98.44 307 ARG A O 1
ATOM 2308 N N . LYS A 1 308 ? 17.997 -5.214 -12.134 1.00 98.31 308 LYS A N 1
ATOM 2309 C CA . LYS A 1 308 ? 19.380 -4.740 -12.112 1.00 98.31 308 LYS A CA 1
ATOM 2310 C C . LYS A 1 308 ? 19.860 -4.569 -13.551 1.00 98.31 308 LYS A C 1
ATOM 2312 O O . LYS A 1 308 ? 19.612 -5.428 -14.388 1.00 98.31 308 LYS A O 1
ATOM 2317 N N . VAL A 1 309 ? 20.492 -3.440 -13.829 1.00 97.62 309 VAL A N 1
ATOM 2318 C CA . VAL A 1 309 ? 21.087 -3.115 -15.122 1.00 97.62 309 VAL A CA 1
ATOM 2319 C C . VAL A 1 309 ? 22.597 -3.125 -14.942 1.00 97.62 309 VAL A C 1
ATOM 2321 O O . VAL A 1 309 ? 23.142 -2.301 -14.197 1.00 97.62 309 VAL A O 1
ATOM 2324 N N . ASP A 1 310 ? 23.245 -4.076 -15.603 1.00 96.19 310 ASP A N 1
ATOM 2325 C CA . ASP A 1 310 ? 24.695 -4.137 -15.730 1.00 96.19 310 ASP A CA 1
ATOM 2326 C C . ASP A 1 310 ? 25.101 -3.549 -17.079 1.00 96.19 310 ASP A C 1
ATOM 2328 O O . ASP A 1 310 ? 24.484 -3.877 -18.094 1.00 96.19 310 ASP A O 1
ATOM 2332 N N . PHE A 1 311 ? 26.100 -2.667 -17.086 1.00 96.94 311 PHE A N 1
ATOM 2333 C CA . PHE A 1 311 ? 26.533 -2.002 -18.311 1.00 96.94 311 PHE A CA 1
ATOM 2334 C C . PHE A 1 311 ? 27.782 -2.662 -18.885 1.00 96.94 311 PHE A C 1
ATOM 2336 O O . PHE A 1 311 ? 28.772 -2.859 -18.184 1.00 96.94 311 PHE A O 1
ATOM 2343 N N . ASP A 1 312 ? 27.740 -2.931 -20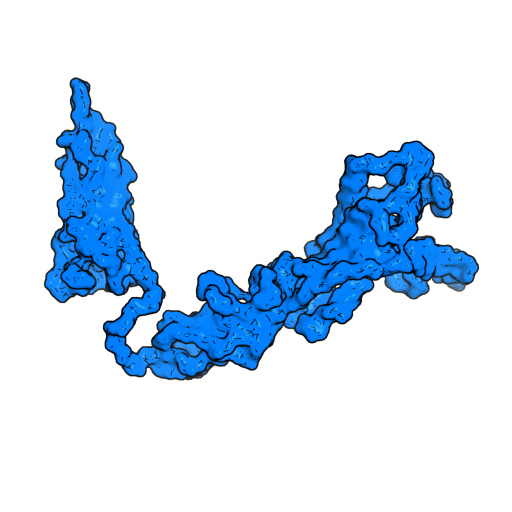.184 1.00 96.88 312 ASP A N 1
ATOM 2344 C CA . ASP A 1 312 ? 28.911 -3.190 -21.011 1.00 96.88 312 ASP A CA 1
ATOM 2345 C C . ASP A 1 312 ? 29.366 -1.866 -21.644 1.00 96.88 312 ASP A C 1
ATOM 2347 O O . ASP A 1 312 ? 28.750 -1.362 -22.590 1.00 96.88 312 ASP A O 1
ATOM 2351 N N . LEU A 1 313 ? 30.385 -1.239 -21.053 1.00 97.06 313 LEU A N 1
ATOM 2352 C CA . LEU A 1 313 ? 30.841 0.091 -21.457 1.00 97.06 313 LEU A CA 1
ATOM 2353 C C . LEU A 1 313 ? 31.544 0.019 -22.812 1.00 97.06 313 LEU A C 1
ATOM 2355 O O . LEU A 1 313 ? 32.612 -0.573 -22.939 1.00 97.06 313 LEU A O 1
ATOM 2359 N N . GLN A 1 314 ? 30.956 0.664 -23.812 1.00 97.19 314 GLN A N 1
ATOM 2360 C CA . GLN A 1 314 ? 31.569 0.801 -25.128 1.00 97.19 314 GLN A CA 1
ATOM 2361 C C . GLN A 1 314 ? 32.667 1.883 -25.080 1.00 97.19 314 GLN A C 1
ATOM 2363 O O . GLN A 1 314 ? 32.676 2.700 -24.151 1.00 97.19 314 GLN A O 1
ATOM 2368 N N . PRO A 1 315 ? 33.598 1.927 -26.054 1.00 96.50 315 PRO A N 1
ATOM 2369 C CA . PRO A 1 315 ? 34.717 2.867 -26.031 1.00 96.50 315 PRO A CA 1
ATOM 2370 C C . PRO A 1 315 ? 34.291 4.318 -25.752 1.00 96.50 315 PRO A C 1
ATOM 2372 O O . PRO A 1 315 ? 33.392 4.857 -26.397 1.00 96.50 315 PRO A O 1
ATOM 2375 N N . GLY A 1 316 ? 34.933 4.939 -24.758 1.00 94.75 316 GLY A N 1
ATOM 2376 C CA . GLY A 1 316 ? 34.668 6.317 -24.328 1.00 94.75 316 GLY A CA 1
ATOM 2377 C C . GLY A 1 316 ? 33.437 6.517 -23.431 1.00 94.75 316 GLY A C 1
ATOM 2378 O O . GLY A 1 316 ? 33.202 7.639 -22.985 1.00 94.75 316 GLY A O 1
ATOM 2379 N N . ALA A 1 317 ? 32.647 5.474 -23.152 1.00 96.00 317 ALA A N 1
ATOM 2380 C CA . ALA A 1 317 ? 31.449 5.585 -22.326 1.00 96.00 317 ALA A CA 1
ATOM 2381 C C . ALA A 1 317 ? 31.765 5.555 -20.820 1.00 96.00 317 ALA A C 1
ATOM 2383 O O . ALA A 1 317 ? 32.583 4.771 -20.345 1.00 96.00 317 ALA A O 1
ATOM 2384 N N . LEU A 1 318 ? 31.054 6.372 -20.039 1.00 93.50 318 LEU A N 1
ATOM 2385 C CA . LEU A 1 318 ? 31.242 6.546 -18.600 1.00 93.50 318 LEU A CA 1
ATOM 2386 C C . LEU A 1 318 ? 29.916 6.405 -17.829 1.00 93.50 318 LEU A C 1
ATOM 2388 O O . LEU A 1 318 ? 29.038 7.277 -17.861 1.00 93.50 318 LEU A O 1
ATOM 2392 N N . SER A 1 319 ? 29.800 5.358 -17.009 1.00 91.69 319 SER A N 1
ATOM 2393 C CA . SER A 1 319 ? 28.666 5.140 -16.096 1.00 91.69 319 SER A CA 1
ATOM 2394 C C . SER A 1 319 ? 28.892 5.762 -14.707 1.00 91.69 319 SER A C 1
ATOM 2396 O O . SER A 1 319 ? 28.879 5.071 -13.680 1.00 91.69 319 SER A O 1
ATOM 2398 N N . THR A 1 320 ? 29.118 7.078 -14.645 1.00 94.88 320 THR A N 1
ATOM 2399 C CA . THR A 1 320 ? 29.387 7.771 -13.369 1.00 94.88 320 THR A CA 1
ATOM 2400 C C . THR A 1 320 ? 28.228 7.623 -12.374 1.00 94.88 320 THR A C 1
ATOM 2402 O O . THR A 1 320 ? 27.069 7.409 -12.743 1.00 94.88 320 THR A O 1
ATOM 2405 N N . ALA A 1 321 ? 28.510 7.750 -11.073 1.00 95.12 321 ALA A N 1
ATOM 2406 C CA . ALA A 1 321 ? 27.474 7.661 -10.038 1.00 95.12 321 ALA A CA 1
ATOM 2407 C C . ALA A 1 321 ? 26.366 8.720 -10.218 1.00 95.12 321 ALA A C 1
ATOM 2409 O O . ALA A 1 321 ? 25.190 8.424 -10.009 1.00 95.12 321 ALA A O 1
ATOM 2410 N N . GLN A 1 322 ? 26.722 9.933 -10.653 1.00 96.19 322 GLN A N 1
ATOM 2411 C CA . GLN A 1 322 ? 25.765 11.004 -10.941 1.00 96.19 322 GLN A CA 1
ATOM 2412 C C . GLN A 1 322 ? 24.809 10.622 -12.077 1.00 96.19 322 GLN A C 1
ATOM 2414 O O . GLN A 1 322 ? 23.594 10.731 -11.911 1.00 96.19 322 GLN A O 1
ATOM 2419 N N . ARG A 1 323 ? 25.342 10.109 -13.193 1.00 94.56 323 ARG A N 1
ATOM 2420 C CA . ARG A 1 323 ? 24.542 9.659 -14.341 1.00 94.56 323 ARG A CA 1
ATOM 2421 C C . ARG A 1 323 ? 23.619 8.505 -13.970 1.00 94.56 323 ARG A C 1
ATOM 2423 O O . ARG A 1 323 ? 22.418 8.579 -14.203 1.00 94.56 323 ARG A O 1
ATOM 2430 N N . ARG A 1 324 ? 24.145 7.503 -13.263 1.00 95.75 324 ARG A N 1
ATOM 2431 C CA . ARG A 1 324 ? 23.359 6.379 -12.732 1.00 95.75 324 ARG A CA 1
ATOM 2432 C C . ARG A 1 324 ? 22.219 6.835 -11.813 1.00 95.75 324 ARG A C 1
ATOM 2434 O O . ARG A 1 324 ? 21.124 6.277 -11.866 1.00 95.75 324 ARG A O 1
ATOM 2441 N N . ARG A 1 325 ? 22.416 7.866 -10.984 1.00 97.06 325 ARG A N 1
ATOM 2442 C CA . ARG A 1 325 ? 21.320 8.453 -10.186 1.00 97.06 325 ARG A CA 1
ATOM 2443 C C . ARG A 1 325 ? 20.275 9.148 -11.063 1.00 97.06 325 ARG A C 1
ATOM 2445 O O . ARG A 1 325 ? 19.083 8.968 -10.818 1.00 97.06 325 ARG A O 1
ATOM 2452 N N . ALA A 1 326 ? 20.705 9.901 -12.077 1.00 96.06 326 ALA A N 1
ATOM 2453 C CA . ALA A 1 326 ? 19.807 10.584 -13.007 1.00 96.06 326 ALA A CA 1
ATOM 2454 C C . ALA A 1 326 ? 18.949 9.592 -13.811 1.00 96.06 326 ALA A C 1
ATOM 2456 O O . ALA A 1 326 ? 17.723 9.672 -13.756 1.00 96.06 326 ALA A O 1
ATOM 2457 N N . TRP A 1 327 ? 19.563 8.590 -14.447 1.00 96.50 327 TRP A N 1
ATOM 2458 C CA . TRP A 1 327 ? 18.846 7.579 -15.236 1.00 96.50 327 TRP A CA 1
ATOM 2459 C C . TRP A 1 327 ? 17.892 6.743 -14.384 1.00 96.50 327 TRP A C 1
ATOM 2461 O O . TRP A 1 327 ? 16.758 6.494 -14.783 1.00 96.50 327 TRP A O 1
ATOM 2471 N N . LYS A 1 328 ? 18.293 6.385 -13.157 1.00 97.81 328 LYS A N 1
ATOM 2472 C CA . LYS A 1 328 ? 17.399 5.708 -12.208 1.00 97.81 328 LYS A CA 1
ATOM 2473 C C . LYS A 1 328 ? 16.158 6.555 -11.926 1.00 97.81 328 LYS A C 1
ATOM 2475 O O . LYS A 1 328 ? 15.052 6.024 -11.911 1.00 97.81 328 LYS A O 1
ATOM 2480 N N . LYS A 1 329 ? 16.333 7.863 -11.707 1.00 97.50 329 LYS A N 1
ATOM 2481 C CA . LYS A 1 329 ? 15.221 8.791 -11.469 1.00 97.50 329 LYS A CA 1
ATOM 2482 C C . LYS A 1 329 ? 14.318 8.909 -12.696 1.00 97.50 329 LYS A C 1
ATOM 2484 O O . LYS A 1 329 ? 13.110 8.989 -12.523 1.00 97.50 329 LYS A O 1
ATOM 2489 N N . GLU A 1 330 ? 14.870 8.917 -13.906 1.00 96.12 330 GLU A N 1
ATOM 2490 C CA . GLU A 1 330 ? 14.089 8.934 -15.150 1.00 96.12 330 GLU A CA 1
ATOM 2491 C C . GLU A 1 330 ? 13.208 7.688 -15.284 1.00 96.12 330 GLU A C 1
ATOM 2493 O O . GLU A 1 330 ? 11.999 7.822 -15.470 1.00 96.12 330 GLU A O 1
ATOM 2498 N N . VAL A 1 331 ? 13.790 6.500 -15.103 1.00 98.06 331 VAL A N 1
ATOM 2499 C CA . VAL A 1 331 ? 13.078 5.216 -15.189 1.00 98.06 331 VAL A CA 1
ATOM 2500 C C . VAL A 1 331 ? 12.012 5.099 -14.100 1.00 98.06 331 VAL A C 1
ATOM 2502 O O . VAL A 1 331 ? 10.838 4.866 -14.391 1.00 98.06 331 VAL A O 1
ATOM 2505 N N . GLU A 1 332 ? 12.392 5.289 -12.834 1.00 98.25 332 GLU A N 1
ATOM 2506 C CA . GLU A 1 332 ? 11.471 5.100 -11.707 1.00 98.25 332 GLU A CA 1
ATOM 2507 C C . GLU A 1 332 ? 10.398 6.185 -11.647 1.00 98.25 332 GLU A C 1
ATOM 2509 O O . GLU A 1 332 ? 9.295 5.906 -11.184 1.00 98.25 332 GLU A O 1
ATOM 2514 N N . ARG A 1 333 ? 10.661 7.394 -12.168 1.00 97.50 333 ARG A N 1
ATOM 2515 C CA . ARG A 1 333 ? 9.612 8.406 -12.330 1.00 97.50 333 ARG A CA 1
ATOM 2516 C C . ARG A 1 333 ? 8.508 7.898 -13.245 1.00 97.50 333 ARG A C 1
ATOM 2518 O O . ARG A 1 333 ? 7.375 8.290 -13.034 1.00 97.50 333 ARG A O 1
ATOM 2525 N N . VAL A 1 334 ? 8.779 7.074 -14.250 1.00 97.94 334 VAL A N 1
ATOM 2526 C CA . VAL A 1 334 ? 7.710 6.559 -15.115 1.00 97.94 334 VAL A CA 1
ATOM 2527 C C . VAL A 1 334 ? 7.035 5.350 -14.473 1.00 97.94 334 VAL A C 1
ATOM 2529 O O . VAL A 1 334 ? 5.815 5.361 -14.309 1.00 97.94 334 VAL A O 1
ATOM 2532 N N . TRP A 1 335 ? 7.824 4.361 -14.047 1.00 98.44 335 TRP A N 1
ATOM 2533 C CA . TRP A 1 335 ? 7.328 3.035 -13.670 1.00 98.44 335 TRP A CA 1
ATOM 2534 C C . TRP A 1 335 ? 6.896 2.865 -12.211 1.00 98.44 335 TRP A C 1
ATOM 2536 O O . TRP A 1 335 ? 5.939 2.141 -11.932 1.00 98.44 335 TRP A O 1
ATOM 2546 N N . ASP A 1 336 ? 7.600 3.478 -11.259 1.00 98.06 336 ASP A N 1
ATOM 2547 C CA . ASP A 1 336 ? 7.397 3.185 -9.839 1.00 98.06 336 ASP A CA 1
ATOM 2548 C C . ASP A 1 336 ? 6.114 3.829 -9.305 1.00 98.06 336 ASP A C 1
ATOM 2550 O O . ASP A 1 336 ? 5.787 4.971 -9.630 1.00 98.06 336 ASP A O 1
ATOM 2554 N N . ASN A 1 337 ? 5.424 3.123 -8.403 1.00 95.38 337 ASN A N 1
ATOM 2555 C CA . ASN A 1 337 ? 4.333 3.683 -7.603 1.00 95.38 337 ASN A CA 1
ATOM 2556 C C . ASN A 1 337 ? 3.195 4.298 -8.452 1.00 95.38 337 ASN A C 1
ATOM 2558 O O . ASN A 1 337 ? 2.662 5.357 -8.120 1.00 95.38 337 ASN A O 1
ATOM 2562 N N . ARG A 1 338 ? 2.826 3.625 -9.551 1.00 96.69 338 ARG A N 1
ATOM 2563 C CA . ARG A 1 338 ? 1.717 4.015 -10.446 1.00 96.69 338 ARG A CA 1
ATOM 2564 C C . ARG A 1 338 ? 0.401 3.316 -10.146 1.00 96.69 338 ARG A C 1
ATOM 2566 O O . ARG A 1 338 ? -0.661 3.893 -10.352 1.00 96.69 338 ARG A O 1
ATOM 2573 N N . TYR A 1 339 ? 0.481 2.089 -9.646 1.00 96.44 339 TYR A N 1
ATOM 2574 C CA . TYR A 1 339 ? -0.680 1.276 -9.323 1.00 96.44 339 TYR A CA 1
ATOM 2575 C C . TYR A 1 339 ? -0.497 0.572 -7.984 1.00 96.44 339 TYR A C 1
ATOM 2577 O O . TYR A 1 339 ? 0.613 0.352 -7.487 1.00 96.44 339 TYR A O 1
ATOM 2585 N N . ARG A 1 340 ? -1.628 0.180 -7.415 1.00 95.19 340 ARG A N 1
ATOM 2586 C CA . ARG A 1 340 ? -1.729 -0.708 -6.265 1.00 95.19 340 ARG A CA 1
ATOM 2587 C C . ARG A 1 340 ? -2.661 -1.865 -6.597 1.00 95.19 340 ARG A C 1
ATOM 2589 O O . ARG A 1 340 ? -3.670 -1.681 -7.272 1.00 95.19 340 ARG A O 1
ATOM 2596 N N . LEU A 1 341 ? -2.348 -3.040 -6.073 1.00 95.69 341 LEU A N 1
ATOM 2597 C CA . LEU A 1 341 ? -3.268 -4.167 -6.020 1.00 95.69 341 LEU A CA 1
ATOM 2598 C C . LEU A 1 341 ? -4.209 -3.955 -4.838 1.00 95.69 341 LEU A C 1
ATOM 2600 O O . LEU A 1 341 ? -3.788 -3.516 -3.766 1.00 95.69 341 LEU A O 1
ATOM 2604 N N . HIS A 1 342 ? -5.492 -4.224 -5.026 1.00 95.31 342 HIS A N 1
ATOM 2605 C CA . HIS A 1 342 ? -6.508 -4.083 -3.991 1.00 95.31 342 HIS A CA 1
ATOM 2606 C C . HIS A 1 342 ? -7.444 -5.286 -4.005 1.00 95.31 342 HIS A C 1
ATOM 2608 O O . HIS A 1 342 ? -7.893 -5.715 -5.065 1.00 95.31 342 HIS A O 1
ATOM 2614 N N . ARG A 1 343 ? -7.758 -5.830 -2.827 1.00 95.12 343 ARG A N 1
ATOM 2615 C CA . ARG A 1 343 ? -8.684 -6.964 -2.696 1.00 95.12 343 ARG A CA 1
ATOM 2616 C C . ARG A 1 343 ? -10.035 -6.637 -3.325 1.00 95.12 343 ARG A C 1
ATOM 2618 O O . ARG A 1 343 ? -10.667 -5.647 -2.949 1.00 95.12 343 ARG A O 1
ATOM 2625 N N . ILE A 1 344 ? -10.529 -7.513 -4.201 1.00 95.88 344 ILE A N 1
ATOM 2626 C CA . ILE A 1 344 ? -11.845 -7.328 -4.824 1.00 95.88 344 ILE A CA 1
ATOM 2627 C C . ILE A 1 344 ? -12.954 -7.374 -3.769 1.00 95.88 344 ILE A C 1
ATOM 2629 O O . ILE A 1 344 ? -13.847 -6.530 -3.780 1.00 95.88 344 ILE A O 1
ATOM 2633 N N . LYS A 1 345 ? -12.835 -8.305 -2.814 1.00 94.44 345 LYS A N 1
ATOM 2634 C CA . LYS A 1 345 ? -13.798 -8.528 -1.724 1.00 94.44 345 LYS A CA 1
ATOM 2635 C C . LYS A 1 345 ? -13.823 -7.428 -0.650 1.00 94.44 345 LYS A C 1
ATOM 2637 O O . LYS A 1 345 ? -14.688 -7.468 0.218 1.00 94.44 345 LYS A O 1
ATOM 2642 N N . CYS A 1 346 ? -12.914 -6.449 -0.687 1.00 95.00 346 CYS A N 1
ATOM 2643 C CA . CYS A 1 346 ? -12.922 -5.340 0.268 1.00 95.00 346 CYS A CA 1
ATOM 2644 C C . CYS A 1 346 ? -14.181 -4.476 0.076 1.00 95.00 346 CYS A C 1
ATOM 2646 O O . CYS A 1 346 ? -14.324 -3.791 -0.942 1.00 95.00 346 CYS A O 1
ATOM 2648 N N . LYS A 1 347 ? -15.063 -4.452 1.083 1.00 95.31 347 LYS A N 1
ATOM 2649 C CA . LYS A 1 347 ? -16.350 -3.733 1.048 1.00 95.31 347 LYS A CA 1
ATOM 2650 C C . LYS A 1 347 ? -16.215 -2.207 1.017 1.00 95.31 347 LYS A C 1
ATOM 2652 O O . LYS A 1 347 ? -17.191 -1.522 0.755 1.00 95.31 347 LYS A O 1
ATOM 2657 N N . ARG A 1 348 ? -15.004 -1.664 1.201 1.00 93.31 348 ARG A N 1
ATOM 2658 C CA . ARG A 1 348 ? -14.717 -0.228 0.997 1.00 93.31 348 ARG A CA 1
ATOM 2659 C C . ARG A 1 348 ? -14.633 0.178 -0.476 1.00 93.31 348 ARG A C 1
ATOM 2661 O O . ARG A 1 348 ? -14.480 1.358 -0.756 1.00 93.31 348 ARG A O 1
ATOM 2668 N N . GLY A 1 349 ? -14.662 -0.768 -1.417 1.00 92.50 349 GLY A N 1
ATOM 2669 C CA . GLY A 1 349 ? -14.636 -0.442 -2.842 1.00 92.50 349 GLY A CA 1
ATOM 2670 C C . GLY A 1 349 ? -13.331 0.228 -3.295 1.00 92.50 349 GLY A C 1
ATOM 2671 O O . GLY A 1 349 ? -12.266 0.016 -2.714 1.00 92.50 349 GLY A O 1
ATOM 2672 N N . ASN A 1 350 ? -13.389 0.983 -4.394 1.00 91.38 350 ASN A N 1
ATOM 2673 C CA . ASN A 1 350 ? -12.214 1.626 -5.007 1.00 91.38 350 ASN A CA 1
ATOM 2674 C C . ASN A 1 350 ? -11.706 2.841 -4.219 1.00 91.38 350 ASN A C 1
ATOM 2676 O O . ASN A 1 350 ? -10.513 3.136 -4.265 1.00 91.38 350 ASN A O 1
ATOM 2680 N N . SER A 1 351 ? -12.576 3.476 -3.432 1.00 89.31 351 SER A N 1
ATOM 2681 C CA . SER A 1 351 ? -12.254 4.597 -2.542 1.00 89.31 351 SER A CA 1
ATOM 2682 C C . SER A 1 351 ? -11.543 4.165 -1.252 1.00 89.31 351 SER A C 1
ATOM 2684 O O . SER A 1 351 ? -11.297 4.977 -0.362 1.00 89.31 351 SER A O 1
ATOM 2686 N N . CYS A 1 352 ? -11.175 2.885 -1.122 1.00 89.75 352 CYS A N 1
A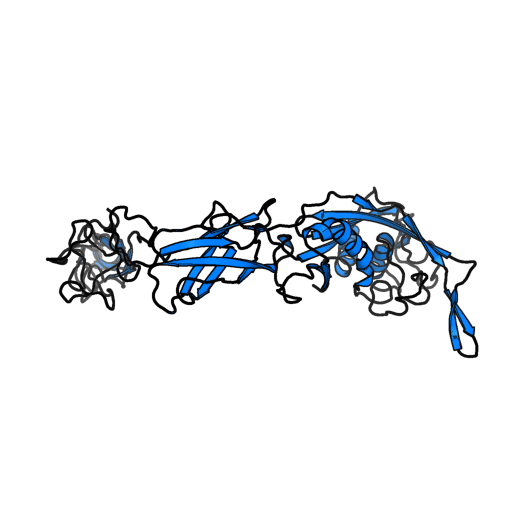TOM 2687 C CA . CYS A 1 352 ? -10.481 2.389 0.055 1.00 89.75 352 CYS A CA 1
ATOM 2688 C C . CYS A 1 352 ? -9.152 3.130 0.297 1.00 89.75 352 CYS A C 1
ATOM 2690 O O . CYS A 1 352 ? -8.172 2.955 -0.434 1.00 89.75 352 CYS A O 1
ATOM 2692 N N . ALA A 1 353 ? -9.097 3.882 1.396 1.00 86.56 353 ALA A N 1
ATOM 2693 C CA . ALA A 1 353 ? -7.919 4.628 1.838 1.00 86.56 353 ALA A CA 1
ATOM 2694 C C . ALA A 1 353 ? -6.968 3.816 2.743 1.00 86.56 353 ALA A C 1
ATOM 2696 O O . ALA A 1 353 ? -6.158 4.382 3.474 1.00 86.56 353 ALA A O 1
ATOM 2697 N N . CYS A 1 354 ? -7.062 2.480 2.759 1.00 84.50 354 CYS A N 1
ATOM 2698 C CA . CYS A 1 354 ? -6.108 1.679 3.525 1.00 84.50 354 CYS A CA 1
ATOM 2699 C C . CYS A 1 354 ? -4.692 1.880 2.976 1.00 84.50 354 CYS A C 1
ATOM 2701 O O . CYS A 1 354 ? -4.433 1.640 1.796 1.00 84.50 354 CYS A O 1
ATOM 2703 N N . SER A 1 355 ? -3.778 2.282 3.861 1.00 74.12 355 SER A N 1
ATOM 2704 C CA . SER A 1 355 ? -2.365 2.408 3.528 1.00 74.12 355 SER A CA 1
ATOM 2705 C C . SER A 1 355 ? -1.808 1.057 3.102 1.00 74.12 355 SER A C 1
ATOM 2707 O O . SER A 1 355 ? -1.920 0.065 3.830 1.00 74.12 355 SER A O 1
ATOM 2709 N N . SER A 1 356 ? -1.168 1.034 1.936 1.00 67.62 356 SER A N 1
ATOM 2710 C CA . SER A 1 356 ? -0.453 -0.147 1.479 1.00 67.62 356 SER A CA 1
ATOM 2711 C C . SER A 1 356 ? 0.729 -0.472 2.378 1.00 67.62 356 SER A C 1
ATOM 2713 O O . SER A 1 356 ? 1.039 -1.639 2.489 1.00 67.62 356 SER A O 1
ATOM 2715 N N . LYS A 1 357 ? 1.337 0.502 3.081 1.00 66.19 357 LYS A N 1
ATOM 2716 C CA . LYS A 1 357 ? 2.514 0.280 3.951 1.00 66.19 357 LYS A CA 1
ATOM 2717 C C . LYS A 1 357 ? 2.303 -0.821 4.999 1.00 66.19 357 LYS A C 1
ATOM 2719 O O . LYS A 1 357 ? 3.263 -1.389 5.493 1.00 66.19 357 LYS A O 1
ATOM 2724 N N . ASN A 1 358 ? 1.047 -1.117 5.329 1.00 66.19 358 ASN A N 1
ATOM 2725 C CA . ASN A 1 358 ? 0.686 -2.107 6.336 1.00 66.19 358 ASN A CA 1
ATOM 2726 C C . ASN A 1 358 ? 0.245 -3.461 5.746 1.00 66.19 358 ASN A C 1
ATOM 2728 O O . ASN A 1 358 ? -0.055 -4.380 6.509 1.00 66.19 358 ASN A O 1
ATOM 2732 N N . GLY A 1 359 ? 0.148 -3.583 4.415 1.00 65.75 359 GLY A N 1
ATOM 2733 C CA . GLY A 1 359 ? -0.288 -4.806 3.728 1.00 65.75 359 GLY A CA 1
ATOM 2734 C C . GLY A 1 359 ? -1.678 -5.295 4.126 1.00 65.75 359 GLY A C 1
ATOM 2735 O O . GLY A 1 359 ? -1.909 -6.493 4.216 1.00 65.75 359 GLY A O 1
ATOM 2736 N N . CYS A 1 360 ? -2.603 -4.372 4.409 1.00 81.00 360 CYS A N 1
ATOM 2737 C CA . CYS A 1 360 ? -3.920 -4.713 4.951 1.00 81.00 360 CYS A CA 1
ATOM 2738 C C . CYS A 1 360 ? -4.865 -5.320 3.903 1.00 81.00 360 CYS A C 1
ATOM 2740 O O . CYS A 1 360 ? -5.293 -6.461 4.014 1.00 81.00 360 CYS A O 1
ATOM 2742 N N . CYS A 1 361 ? -5.255 -4.523 2.909 1.00 89.69 361 CYS A N 1
ATOM 2743 C CA . CYS A 1 361 ? -6.110 -4.948 1.792 1.00 89.69 361 CYS A CA 1
ATOM 2744 C C . CYS A 1 361 ? -5.640 -4.375 0.453 1.00 89.69 361 CYS A C 1
ATOM 2746 O O . CYS A 1 361 ? -6.294 -4.574 -0.569 1.00 89.69 361 CYS A O 1
ATOM 2748 N N . SER A 1 362 ? -4.528 -3.639 0.479 1.00 91.62 362 SER A N 1
ATOM 2749 C CA . SER A 1 362 ? -3.936 -2.976 -0.664 1.00 91.62 362 SER A CA 1
ATOM 2750 C C . SER A 1 362 ? -2.420 -3.105 -0.612 1.00 91.62 362 SER A C 1
ATOM 2752 O O . SER A 1 362 ? -1.843 -3.044 0.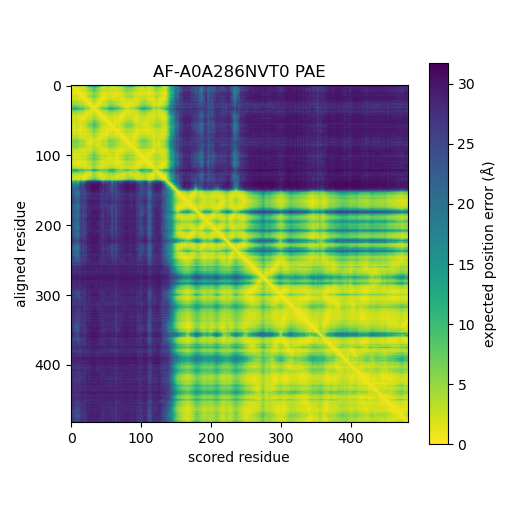473 1.00 91.62 362 SER A O 1
ATOM 2754 N N . PHE A 1 363 ? -1.798 -3.263 -1.776 1.00 93.06 363 PHE A N 1
ATOM 2755 C CA . PHE A 1 363 ? -0.374 -3.526 -1.937 1.00 93.06 363 PHE A CA 1
ATOM 2756 C C . PHE A 1 363 ? 0.151 -2.627 -3.049 1.00 93.06 363 PHE A C 1
ATOM 2758 O O . PHE A 1 363 ? -0.358 -2.669 -4.168 1.00 93.06 363 PHE A O 1
ATOM 2765 N N . ARG A 1 364 ? 1.130 -1.770 -2.756 1.00 94.31 364 ARG A N 1
ATOM 2766 C CA . ARG A 1 364 ? 1.726 -0.910 -3.790 1.00 94.31 364 ARG A CA 1
ATOM 2767 C C . ARG A 1 364 ? 2.561 -1.761 -4.730 1.00 94.31 364 ARG A C 1
ATOM 2769 O O . ARG A 1 364 ? 3.304 -2.617 -4.263 1.00 94.31 364 ARG A O 1
ATOM 2776 N N . ILE A 1 365 ? 2.480 -1.489 -6.027 1.00 97.12 365 ILE A N 1
ATOM 2777 C CA . ILE A 1 365 ? 3.416 -2.064 -6.988 1.00 97.12 365 ILE A CA 1
ATOM 2778 C C . ILE A 1 365 ? 4.610 -1.119 -7.077 1.00 97.12 365 ILE A C 1
ATOM 2780 O O . ILE A 1 365 ? 4.468 0.068 -7.388 1.00 97.12 365 ILE A O 1
ATOM 2784 N N . ARG A 1 366 ? 5.786 -1.645 -6.751 1.00 97.94 366 ARG A N 1
ATOM 2785 C CA . ARG A 1 366 ? 7.057 -0.934 -6.795 1.00 97.94 366 ARG A CA 1
ATOM 2786 C C . ARG A 1 366 ? 7.899 -1.503 -7.921 1.00 97.94 366 ARG A C 1
ATOM 2788 O O . ARG A 1 366 ? 8.172 -2.697 -7.922 1.00 97.94 366 ARG A O 1
ATOM 2795 N N . ILE A 1 367 ? 8.337 -0.656 -8.844 1.00 98.56 367 ILE A N 1
ATOM 2796 C CA . ILE A 1 367 ? 9.209 -1.054 -9.955 1.00 98.56 367 ILE A CA 1
ATOM 2797 C C . ILE A 1 367 ? 10.534 -0.329 -9.773 1.00 98.56 367 ILE A C 1
ATOM 2799 O O . ILE A 1 367 ? 10.586 0.901 -9.762 1.00 98.56 367 ILE A O 1
ATOM 2803 N N . LYS A 1 368 ? 11.599 -1.098 -9.548 1.00 98.56 368 LYS A N 1
ATOM 2804 C CA . LYS A 1 368 ? 12.893 -0.595 -9.093 1.00 98.56 368 LYS A CA 1
ATOM 2805 C C . LYS A 1 368 ? 13.992 -0.863 -10.106 1.00 98.56 368 LYS A C 1
ATOM 2807 O O . LYS A 1 368 ? 14.282 -2.009 -10.434 1.00 98.56 368 LYS A O 1
ATOM 2812 N N . CYS A 1 369 ? 14.668 0.206 -10.513 1.00 98.31 369 CYS A N 1
ATOM 2813 C CA . CYS A 1 369 ? 15.890 0.147 -11.304 1.00 98.31 369 CYS A CA 1
ATOM 2814 C C . CYS A 1 369 ? 17.096 0.126 -10.360 1.00 98.31 369 CYS A C 1
ATOM 2816 O O . CYS A 1 369 ? 17.285 1.026 -9.529 1.00 98.31 369 CYS A O 1
ATOM 2818 N N . ARG A 1 370 ? 17.928 -0.904 -10.460 1.00 98.06 370 ARG A N 1
ATOM 2819 C CA . ARG A 1 370 ? 19.182 -1.034 -9.707 1.00 98.06 370 ARG A CA 1
ATOM 2820 C C . ARG A 1 370 ? 20.343 -1.186 -10.681 1.00 98.06 370 ARG A C 1
ATOM 2822 O O . ARG A 1 370 ? 20.131 -1.525 -11.834 1.00 98.06 370 ARG A O 1
ATOM 2829 N N . TRP A 1 371 ? 21.553 -0.906 -10.219 1.00 96.88 371 TRP A N 1
ATOM 2830 C CA . TRP A 1 371 ? 22.762 -1.000 -11.035 1.00 96.88 371 TRP A CA 1
ATOM 2831 C C . TRP A 1 371 ? 23.593 -2.190 -10.572 1.00 96.88 371 TRP A C 1
ATOM 2833 O O . TRP A 1 371 ? 23.714 -2.395 -9.362 1.00 96.88 371 TRP A O 1
ATOM 2843 N N . GLY A 1 372 ? 24.157 -2.935 -11.518 1.00 94.62 372 GLY A N 1
ATOM 2844 C CA . GLY A 1 372 ? 25.034 -4.074 -11.260 1.00 94.62 372 GLY A CA 1
ATOM 2845 C C . GLY A 1 372 ? 24.515 -5.390 -11.834 1.00 94.62 372 GLY A C 1
ATOM 2846 O O . GLY A 1 372 ? 23.490 -5.440 -12.511 1.00 94.62 372 GLY A O 1
ATOM 2847 N N . GLN A 1 373 ? 25.253 -6.451 -11.530 1.00 95.56 373 GLN A N 1
ATOM 2848 C CA . GLN A 1 373 ? 25.109 -7.788 -12.104 1.00 95.56 373 GLN A CA 1
ATOM 2849 C C . GLN A 1 373 ? 23.949 -8.613 -11.522 1.00 95.56 373 GLN A C 1
ATOM 2851 O O . GLN A 1 373 ? 23.318 -8.254 -10.522 1.00 95.56 373 GLN A O 1
ATOM 2856 N N . GLY A 1 374 ? 23.724 -9.778 -12.139 1.00 92.94 374 GLY A N 1
ATOM 2857 C CA . GLY A 1 374 ? 22.828 -10.839 -11.664 1.00 92.94 374 GLY A CA 1
ATOM 2858 C C . GLY A 1 374 ? 21.504 -10.934 -12.416 1.00 92.94 374 GLY A C 1
ATOM 2859 O O . GLY A 1 374 ? 20.633 -11.690 -12.007 1.00 92.94 374 GLY A O 1
ATOM 2860 N N . HIS A 1 375 ? 21.318 -10.127 -13.459 1.00 96.81 375 HIS A N 1
ATOM 2861 C CA . HIS A 1 375 ? 20.065 -10.002 -14.191 1.00 96.81 375 HIS A CA 1
ATOM 2862 C C . HIS A 1 375 ? 20.357 -10.059 -15.693 1.00 96.81 375 HIS A C 1
ATOM 2864 O O . HIS A 1 375 ? 20.385 -9.032 -16.366 1.00 96.81 375 HIS A O 1
ATOM 2870 N N . GLY A 1 376 ? 20.557 -11.267 -16.215 1.00 91.56 376 GLY A N 1
ATOM 2871 C CA . GLY A 1 376 ? 20.588 -11.494 -17.657 1.00 91.56 376 GLY A CA 1
ATOM 2872 C C . GLY A 1 376 ? 21.697 -10.759 -18.423 1.00 91.56 376 GLY A C 1
ATOM 2873 O O . GLY A 1 376 ? 22.753 -10.449 -17.867 1.00 91.56 376 GLY A O 1
ATOM 2874 N N . GLN A 1 377 ? 21.440 -10.487 -19.699 1.00 94.56 377 GLN A N 1
ATOM 2875 C CA . GLN A 1 377 ? 22.336 -9.817 -20.632 1.00 94.56 377 GLN A CA 1
ATOM 2876 C C . GLN A 1 377 ? 22.687 -8.391 -20.167 1.00 94.56 377 GLN A C 1
ATOM 2878 O O . GLN A 1 377 ? 21.850 -7.637 -19.653 1.00 94.56 377 GLN A O 1
ATOM 2883 N N . LYS A 1 378 ? 23.956 -8.013 -20.377 1.00 96.75 378 LYS A N 1
ATOM 2884 C CA . LYS A 1 378 ? 24.447 -6.650 -20.144 1.00 96.75 378 LYS A CA 1
ATOM 2885 C C . LYS A 1 378 ? 23.872 -5.678 -21.169 1.00 96.75 378 LYS A C 1
ATOM 2887 O O . LYS A 1 378 ? 23.732 -6.002 -22.346 1.00 96.75 378 LYS A O 1
ATOM 2892 N N . VAL A 1 379 ? 23.603 -4.459 -20.724 1.00 96.75 379 VAL A N 1
ATOM 2893 C CA . VAL A 1 379 ? 23.203 -3.351 -21.591 1.00 96.75 379 VAL A CA 1
ATOM 2894 C C . VAL A 1 379 ? 24.464 -2.660 -22.094 1.00 96.75 379 VAL A C 1
ATOM 2896 O O . VAL A 1 379 ? 25.262 -2.173 -21.296 1.00 96.75 379 VAL A O 1
ATOM 2899 N N . LYS A 1 380 ? 24.657 -2.588 -23.405 1.00 97.38 380 LYS A N 1
ATOM 2900 C CA . LYS A 1 380 ? 25.745 -1.809 -23.993 1.00 97.38 380 LYS A CA 1
ATOM 2901 C C . LYS A 1 380 ? 25.493 -0.331 -23.740 1.00 97.38 380 LYS A C 1
ATOM 2903 O O . LYS A 1 380 ? 24.419 0.173 -24.059 1.00 97.38 380 LYS A O 1
ATOM 2908 N N . LEU A 1 381 ? 26.465 0.363 -23.158 1.00 97.25 381 LEU A N 1
ATOM 2909 C CA . LEU A 1 381 ? 26.398 1.808 -22.956 1.00 97.25 381 LEU A CA 1
ATOM 2910 C C . LEU A 1 381 ? 27.376 2.500 -23.899 1.00 97.25 381 LEU A C 1
ATOM 2912 O O . LEU A 1 381 ? 28.586 2.350 -23.751 1.00 97.25 381 LEU A O 1
ATOM 2916 N N . TYR A 1 382 ? 26.845 3.281 -24.829 1.00 96.81 382 TYR A N 1
ATOM 2917 C CA . TYR A 1 382 ? 27.592 4.062 -25.805 1.00 96.81 382 TYR A CA 1
ATOM 2918 C C . TYR A 1 382 ? 27.832 5.494 -25.319 1.00 96.81 382 TYR A C 1
ATOM 2920 O O . TYR A 1 382 ? 26.964 6.118 -24.697 1.00 96.81 382 TYR A O 1
ATOM 2928 N N . ALA A 1 383 ? 29.018 6.022 -25.628 1.00 96.19 383 ALA A N 1
ATOM 2929 C CA . ALA A 1 383 ? 29.398 7.395 -25.326 1.00 96.19 383 ALA A CA 1
ATOM 2930 C C . ALA A 1 383 ? 28.554 8.402 -26.122 1.00 96.19 383 ALA A C 1
ATOM 2932 O O . ALA A 1 383 ? 28.125 8.130 -27.244 1.00 96.19 383 ALA A O 1
ATOM 2933 N N . GLY A 1 384 ? 28.344 9.598 -25.567 1.00 94.88 384 GLY A N 1
ATOM 2934 C CA . GLY A 1 384 ? 27.635 10.661 -26.282 1.00 94.88 384 GLY A CA 1
ATOM 2935 C C . GLY A 1 384 ? 26.142 10.375 -26.476 1.00 94.88 384 GL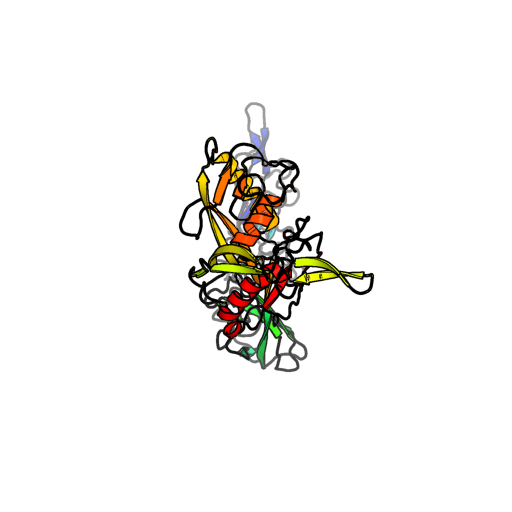Y A C 1
ATOM 2936 O O . GLY A 1 384 ? 25.484 9.846 -25.579 1.00 94.88 384 GLY A O 1
ATOM 2937 N N . ALA A 1 385 ? 25.589 10.813 -27.607 1.00 93.62 385 ALA A N 1
ATOM 2938 C CA . ALA A 1 385 ? 24.180 10.633 -27.957 1.00 93.62 385 ALA A CA 1
ATOM 2939 C C . ALA A 1 385 ? 24.022 9.638 -29.113 1.00 93.62 385 ALA A C 1
ATOM 2941 O O . ALA A 1 385 ? 24.948 9.446 -29.900 1.00 93.62 385 ALA A O 1
ATOM 2942 N N . ASN A 1 386 ? 22.844 9.025 -29.206 1.00 94.31 386 ASN A N 1
ATOM 2943 C CA . ASN A 1 386 ? 22.452 8.204 -30.350 1.00 94.31 386 ASN A CA 1
ATOM 2944 C C . ASN A 1 386 ? 22.385 9.044 -31.640 1.00 94.31 386 ASN A C 1
ATOM 2946 O O . ASN A 1 386 ? 22.298 10.269 -31.570 1.00 94.31 386 ASN A O 1
ATOM 2950 N N . ASP A 1 387 ? 22.378 8.390 -32.804 1.00 92.69 387 ASP A N 1
ATOM 2951 C CA . ASP A 1 387 ? 22.267 9.050 -34.111 1.00 92.69 387 ASP A CA 1
ATOM 2952 C C . ASP A 1 387 ? 20.818 8.979 -34.638 1.00 92.69 387 ASP A C 1
ATOM 2954 O O . ASP A 1 387 ? 20.362 7.898 -35.025 1.00 92.69 387 ASP A O 1
ATOM 2958 N N . PRO A 1 388 ? 20.077 10.105 -34.686 1.00 89.06 388 PRO A N 1
ATOM 2959 C CA . PRO A 1 388 ? 18.697 10.132 -35.173 1.00 89.06 388 PRO A CA 1
ATOM 2960 C C . PRO A 1 388 ? 18.500 9.783 -36.639 1.00 89.06 388 PRO A C 1
ATOM 2962 O O . PRO A 1 388 ? 17.402 9.380 -37.014 1.00 89.06 388 PRO A O 1
ATOM 2965 N N . SER A 1 389 ? 19.541 9.895 -37.463 1.00 90.38 389 SER A N 1
ATOM 2966 C CA . SER A 1 389 ? 19.462 9.543 -38.882 1.00 90.38 389 SER A CA 1
ATOM 2967 C C . SER A 1 389 ? 19.533 8.032 -39.131 1.00 90.38 389 SER A C 1
ATOM 2969 O O . SER A 1 389 ? 19.212 7.564 -40.221 1.00 90.38 389 SER A O 1
ATOM 2971 N N . GLN A 1 390 ? 19.947 7.253 -38.127 1.00 87.94 390 GLN A N 1
ATOM 2972 C CA . GLN A 1 390 ? 20.253 5.826 -38.250 1.00 87.94 390 GLN A CA 1
ATOM 2973 C C . GLN A 1 390 ? 19.252 4.956 -37.474 1.00 87.94 390 GLN A C 1
ATOM 2975 O O . GLN A 1 390 ? 19.635 3.980 -36.824 1.00 87.94 390 GLN A O 1
ATOM 2980 N N . TRP A 1 391 ? 17.964 5.308 -37.530 1.00 84.56 391 TRP A N 1
ATOM 2981 C CA . TRP A 1 391 ? 16.897 4.559 -36.863 1.00 84.56 391 TRP A CA 1
ATOM 2982 C C . TRP A 1 391 ? 16.947 3.060 -37.205 1.00 84.56 391 TRP A C 1
ATOM 2984 O O . TRP A 1 391 ? 17.105 2.675 -38.365 1.00 84.56 391 TRP A O 1
ATOM 2994 N N . GLY A 1 392 ? 16.819 2.209 -36.182 1.00 80.31 392 GLY A N 1
ATOM 2995 C CA . GLY A 1 392 ? 16.790 0.753 -36.345 1.00 80.31 392 GLY A CA 1
ATOM 2996 C C . GLY A 1 392 ? 18.149 0.087 -36.605 1.00 80.31 392 GLY A C 1
ATOM 2997 O O . GLY A 1 392 ? 18.180 -1.119 -36.845 1.00 80.31 392 GLY A O 1
ATOM 2998 N N . LYS A 1 393 ? 19.273 0.818 -36.535 1.00 85.38 393 LYS A N 1
ATOM 2999 C CA . LYS A 1 393 ? 20.621 0.243 -36.685 1.00 85.38 393 LYS A CA 1
ATOM 3000 C C . LYS A 1 393 ? 21.288 -0.027 -35.320 1.00 85.38 393 LYS A C 1
ATOM 3002 O O . LYS A 1 393 ? 21.482 0.923 -34.553 1.00 85.38 393 LYS A O 1
ATOM 3007 N N . PRO A 1 394 ? 21.672 -1.284 -35.006 1.00 83.75 394 PRO A N 1
ATOM 3008 C CA . PRO A 1 394 ? 22.411 -1.625 -33.785 1.00 83.75 394 PRO A CA 1
ATOM 3009 C C . PRO A 1 394 ? 23.678 -0.783 -33.606 1.00 83.75 394 PRO A C 1
ATOM 3011 O O . PRO A 1 394 ? 24.354 -0.450 -34.581 1.00 83.75 394 PRO A O 1
ATOM 3014 N N . GLY A 1 395 ? 23.988 -0.395 -32.366 1.00 86.81 395 GLY A N 1
ATOM 3015 C CA . GLY A 1 395 ? 25.116 0.492 -32.060 1.00 86.81 395 GLY A CA 1
ATOM 3016 C C . GLY A 1 395 ? 24.998 1.931 -32.586 1.00 86.81 395 GLY A C 1
ATOM 3017 O O . GLY A 1 395 ? 25.944 2.707 -32.445 1.00 86.81 395 GLY A O 1
ATOM 3018 N N . LYS A 1 396 ? 23.855 2.313 -33.175 1.00 88.81 396 LYS A N 1
ATOM 3019 C CA . LYS A 1 396 ? 23.548 3.692 -33.602 1.00 88.81 396 LYS A CA 1
ATOM 3020 C C . LYS A 1 396 ? 22.234 4.230 -33.021 1.00 88.81 396 LYS A C 1
ATOM 3022 O O . LYS A 1 396 ? 22.096 5.446 -32.884 1.00 88.81 396 LYS A O 1
ATOM 3027 N N . TRP A 1 397 ? 21.302 3.349 -32.651 1.00 90.06 397 TRP A N 1
ATOM 3028 C CA . TRP A 1 397 ? 19.966 3.690 -32.151 1.00 90.06 397 TRP A CA 1
ATOM 3029 C C . TRP A 1 397 ? 19.575 2.928 -30.875 1.00 90.06 397 TRP A C 1
ATOM 3031 O O . TRP A 1 397 ? 20.104 1.851 -30.620 1.00 90.06 397 TRP A O 1
ATOM 3041 N N . TRP A 1 398 ? 18.630 3.477 -30.100 1.00 90.31 398 TRP A N 1
ATOM 3042 C CA . TRP A 1 398 ? 18.123 2.894 -28.850 1.00 90.31 398 TRP A CA 1
ATOM 3043 C C . TRP A 1 398 ? 17.453 1.533 -29.062 1.00 90.31 398 TRP A C 1
ATOM 3045 O O . TRP A 1 398 ? 16.564 1.395 -29.900 1.00 90.31 398 TRP A O 1
ATOM 3055 N N . PHE A 1 399 ? 17.883 0.556 -28.263 1.00 90.38 399 PHE A N 1
ATOM 3056 C CA . PHE A 1 399 ? 17.249 -0.752 -28.105 1.00 90.38 399 PHE A CA 1
ATOM 3057 C C . PHE A 1 399 ? 17.297 -1.165 -26.633 1.00 90.38 399 PHE A C 1
ATOM 3059 O O . PHE A 1 399 ? 18.051 -0.596 -25.838 1.00 90.38 399 PHE A O 1
ATOM 3066 N N . SER A 1 400 ? 16.567 -2.227 -26.282 1.00 89.12 400 SER A N 1
ATOM 3067 C CA . SER A 1 400 ? 16.492 -2.722 -24.900 1.00 89.12 400 SER A CA 1
ATOM 3068 C C . SER A 1 400 ? 17.870 -2.908 -24.244 1.00 89.12 400 SER A C 1
ATOM 3070 O O . SER A 1 400 ? 18.032 -2.596 -23.062 1.00 89.12 400 SER A O 1
ATOM 3072 N N . HIS A 1 401 ? 18.869 -3.339 -25.026 1.00 92.69 401 HIS A N 1
ATOM 3073 C CA . HIS A 1 401 ? 20.247 -3.593 -24.599 1.00 92.69 401 HIS A CA 1
ATOM 3074 C C . HIS A 1 401 ? 21.293 -2.658 -25.237 1.00 92.69 401 HIS A C 1
ATOM 3076 O O . HIS A 1 401 ? 22.486 -2.905 -25.074 1.00 92.69 401 HIS A O 1
ATOM 3082 N N . ASP A 1 402 ? 20.880 -1.560 -25.876 1.00 94.50 402 ASP A N 1
ATOM 3083 C CA . ASP A 1 402 ? 21.770 -0.553 -26.468 1.00 94.50 402 ASP A CA 1
ATOM 3084 C C . ASP A 1 402 ? 21.338 0.832 -25.968 1.00 94.50 402 ASP A C 1
ATOM 3086 O O . ASP A 1 402 ? 20.276 1.343 -26.330 1.00 94.50 402 ASP A O 1
ATOM 3090 N N . TRP A 1 403 ? 22.119 1.418 -25.062 1.00 95.69 403 TRP A N 1
ATOM 3091 C CA . TRP A 1 403 ? 21.809 2.677 -24.381 1.00 95.69 403 TRP A CA 1
ATOM 3092 C C . TRP A 1 403 ? 22.882 3.732 -24.645 1.00 95.69 403 TRP A C 1
ATOM 3094 O O . TRP A 1 403 ? 24.049 3.413 -24.853 1.00 95.69 403 TRP A O 1
ATOM 3104 N N . TRP A 1 404 ? 22.504 5.008 -24.537 1.00 95.94 404 TRP A N 1
ATOM 3105 C CA . TRP A 1 404 ? 23.414 6.148 -24.671 1.00 95.94 404 TRP A CA 1
ATOM 3106 C C . TRP A 1 404 ? 23.442 7.035 -23.428 1.00 95.94 404 TRP A C 1
ATOM 3108 O O . TRP A 1 404 ? 22.450 7.209 -22.700 1.00 95.94 404 TRP A O 1
ATOM 3118 N N . GLU A 1 405 ? 24.592 7.670 -23.209 1.00 95.19 405 GLU A N 1
ATOM 3119 C CA . GLU A 1 405 ? 24.770 8.634 -22.124 1.00 95.19 405 GLU A CA 1
ATOM 3120 C C . GLU A 1 405 ? 23.822 9.831 -22.236 1.00 95.19 405 GLU A C 1
ATOM 3122 O O . GLU A 1 405 ? 23.298 10.324 -21.231 1.00 95.19 405 GLU A O 1
ATOM 3127 N N . LYS A 1 406 ? 23.606 10.292 -23.470 1.00 93.56 406 LYS A N 1
ATOM 3128 C CA . LYS A 1 406 ? 22.791 11.449 -23.837 1.00 93.56 406 LYS A CA 1
ATOM 3129 C C . LYS A 1 406 ? 21.692 11.026 -24.813 1.00 93.56 406 LYS A C 1
ATOM 3131 O O . LYS A 1 406 ? 21.749 9.965 -25.422 1.00 93.56 406 LYS A O 1
ATOM 3136 N N . LEU A 1 407 ? 20.667 11.863 -24.918 1.00 93.25 407 LEU A N 1
ATOM 3137 C CA . LEU A 1 407 ? 19.526 11.656 -25.807 1.00 93.25 407 LEU A CA 1
ATOM 3138 C C . LEU A 1 407 ? 19.640 12.620 -26.990 1.00 93.25 407 LEU A C 1
ATOM 3140 O O . LEU A 1 407 ? 19.849 13.811 -26.761 1.00 93.25 407 LEU A O 1
ATOM 3144 N N . ALA A 1 408 ? 19.450 12.137 -28.215 1.00 94.56 408 ALA A N 1
ATOM 3145 C CA . ALA A 1 408 ? 19.268 12.979 -29.396 1.00 94.56 408 ALA A CA 1
ATOM 3146 C C . ALA A 1 408 ? 18.099 12.448 -30.232 1.00 94.56 408 ALA A C 1
ATOM 3148 O O . ALA A 1 408 ? 18.011 11.249 -30.481 1.00 94.56 408 ALA A O 1
ATOM 3149 N N . GLY A 1 409 ? 17.174 13.325 -30.635 1.00 90.38 409 GLY A N 1
ATOM 3150 C CA . GLY A 1 409 ? 16.051 12.956 -31.511 1.00 90.38 409 GLY A CA 1
ATOM 3151 C C . GLY A 1 409 ? 15.119 11.857 -30.975 1.00 90.38 409 GLY A C 1
ATOM 3152 O O . GLY A 1 409 ? 14.425 11.223 -31.760 1.00 90.38 409 GLY A O 1
ATOM 3153 N N . VAL A 1 410 ? 15.103 11.612 -29.658 1.00 89.81 410 VAL A N 1
ATOM 3154 C CA . VAL A 1 410 ? 14.293 10.571 -29.000 1.00 89.81 410 VAL A CA 1
ATOM 3155 C C . VAL A 1 410 ? 13.464 11.145 -27.851 1.00 89.81 410 VAL A C 1
ATOM 3157 O O . VAL A 1 410 ? 13.865 12.148 -27.245 1.00 89.81 410 VAL A O 1
ATOM 3160 N N . PRO A 1 411 ? 12.327 10.517 -27.492 1.00 90.81 411 PRO A N 1
ATOM 3161 C CA . PRO A 1 411 ? 11.553 10.917 -26.325 1.00 90.81 411 PRO A CA 1
ATOM 3162 C C . PRO A 1 411 ? 12.392 10.907 -25.043 1.00 90.81 411 PRO A C 1
ATOM 3164 O O . PRO A 1 411 ? 13.212 10.017 -24.814 1.00 90.81 411 PRO A O 1
ATOM 3167 N N . LYS A 1 412 ? 12.117 11.847 -24.129 1.00 91.75 412 LYS A N 1
ATOM 3168 C CA . LYS A 1 412 ? 12.758 11.884 -22.796 1.00 91.75 412 LYS A CA 1
ATOM 3169 C C . LYS A 1 412 ? 12.505 10.609 -21.975 1.00 91.75 412 LYS A C 1
ATOM 3171 O O . LYS A 1 412 ? 13.207 10.358 -21.001 1.00 91.75 412 LYS A O 1
ATOM 3176 N N . THR A 1 413 ? 11.492 9.831 -22.348 1.00 94.75 413 THR A N 1
ATOM 3177 C CA . THR A 1 413 ? 11.103 8.565 -21.723 1.00 94.75 413 THR A CA 1
ATOM 3178 C C . THR A 1 413 ? 11.777 7.341 -22.335 1.00 94.75 413 THR A C 1
ATOM 3180 O O . THR A 1 413 ? 11.560 6.257 -21.806 1.00 94.75 413 THR A O 1
ATOM 3183 N N . VAL A 1 414 ? 12.625 7.469 -23.367 1.00 95.44 414 VAL A N 1
ATOM 3184 C CA . VAL A 1 414 ? 13.201 6.307 -24.079 1.00 95.44 414 VAL A CA 1
ATOM 3185 C C . VAL A 1 414 ? 13.918 5.326 -23.143 1.00 95.44 414 VAL A C 1
ATOM 3187 O O . VAL A 1 414 ? 13.698 4.130 -23.227 1.00 95.44 414 VAL A O 1
ATOM 3190 N N . ARG A 1 415 ? 14.656 5.795 -22.127 1.00 95.75 415 ARG A N 1
ATOM 3191 C CA . ARG A 1 415 ? 15.263 4.886 -21.131 1.00 95.75 415 ARG A CA 1
ATOM 3192 C C . ARG A 1 415 ? 14.230 4.097 -20.332 1.00 95.75 415 ARG A C 1
ATOM 3194 O O . ARG A 1 415 ? 14.467 2.948 -19.981 1.00 95.75 415 ARG A O 1
ATOM 3201 N N . ALA A 1 416 ? 13.102 4.723 -20.002 1.00 97.94 416 ALA A N 1
ATOM 3202 C CA . ALA A 1 416 ? 12.006 4.045 -19.325 1.00 97.94 416 ALA A CA 1
ATOM 3203 C C . ALA A 1 416 ? 11.310 3.050 -20.263 1.00 97.94 416 ALA A C 1
ATOM 3205 O O . ALA A 1 416 ? 10.947 1.971 -19.808 1.00 97.94 416 ALA A O 1
ATOM 3206 N N . HIS A 1 417 ? 11.165 3.390 -21.543 1.00 97.81 417 HIS A N 1
ATOM 3207 C CA . HIS A 1 417 ? 10.671 2.489 -22.582 1.00 97.81 417 HIS A CA 1
ATOM 3208 C C . HIS A 1 417 ? 11.561 1.240 -22.697 1.00 97.81 417 HIS A C 1
ATOM 3210 O O . HIS A 1 417 ? 11.090 0.134 -22.443 1.00 97.81 417 HIS A O 1
ATOM 3216 N N . GLU A 1 418 ? 12.871 1.421 -22.903 1.00 97.12 418 GLU A N 1
ATOM 3217 C CA . GLU A 1 418 ? 13.822 0.306 -23.001 1.00 97.12 418 GLU A CA 1
ATOM 3218 C C . GLU A 1 418 ? 13.876 -0.531 -21.719 1.00 97.12 418 GLU A C 1
ATOM 3220 O O . GLU A 1 418 ? 13.926 -1.760 -21.757 1.00 97.12 418 GLU A O 1
ATOM 3225 N N . PHE A 1 419 ? 13.800 0.117 -20.553 1.00 98.19 419 PHE A N 1
ATOM 3226 C CA . PHE A 1 419 ? 13.688 -0.587 -19.278 1.00 98.19 419 PHE A CA 1
ATOM 3227 C C . PHE A 1 419 ? 12.422 -1.457 -19.195 1.00 98.19 419 PHE A C 1
ATOM 3229 O O . PHE A 1 419 ? 12.459 -2.516 -18.570 1.00 98.19 419 PHE A O 1
ATOM 3236 N N . GLY A 1 420 ? 11.321 -1.042 -19.830 1.00 98.06 420 GLY A N 1
ATOM 3237 C CA . GLY A 1 420 ? 10.095 -1.827 -19.958 1.00 98.06 420 GLY A CA 1
ATOM 3238 C C . GLY A 1 420 ? 10.341 -3.177 -20.630 1.00 98.06 420 GLY A C 1
ATOM 3239 O O . GLY A 1 420 ? 9.917 -4.210 -20.108 1.00 98.06 420 GLY A O 1
ATOM 3240 N N . HIS A 1 421 ? 11.104 -3.208 -21.723 1.00 97.94 421 HIS A N 1
ATOM 3241 C CA . HIS A 1 421 ? 11.489 -4.464 -22.374 1.00 97.94 421 HIS A CA 1
ATOM 3242 C C . HIS A 1 421 ? 12.273 -5.386 -21.435 1.00 97.94 421 HIS A C 1
ATOM 3244 O O . HIS A 1 421 ? 11.954 -6.572 -21.338 1.00 97.94 421 HIS A O 1
ATOM 3250 N N . LEU A 1 422 ? 13.212 -4.840 -20.652 1.00 97.88 422 LEU A N 1
ATOM 3251 C CA . LEU A 1 422 ? 14.010 -5.610 -19.683 1.00 97.88 422 LEU A CA 1
ATOM 3252 C C . LEU A 1 422 ? 13.173 -6.271 -18.570 1.00 97.88 422 LEU A C 1
ATOM 3254 O O . LEU A 1 422 ? 13.643 -7.206 -17.913 1.00 97.88 422 LEU A O 1
ATOM 3258 N N . ILE A 1 423 ? 11.942 -5.797 -18.350 1.00 97.88 423 ILE A N 1
ATOM 3259 C CA . ILE A 1 423 ? 10.958 -6.393 -17.432 1.00 97.88 423 ILE A CA 1
ATOM 3260 C C . ILE A 1 423 ? 9.795 -7.094 -18.152 1.00 97.88 423 ILE A C 1
ATOM 3262 O O . ILE A 1 423 ? 8.827 -7.493 -17.508 1.00 97.88 423 ILE A O 1
ATOM 3266 N N . GLY A 1 424 ? 9.910 -7.292 -19.466 1.00 96.44 424 GLY A N 1
ATOM 3267 C CA . GLY A 1 424 ? 9.042 -8.162 -20.258 1.00 96.44 424 GLY A CA 1
ATOM 3268 C C . GLY A 1 424 ? 7.944 -7.473 -21.065 1.00 96.44 424 GLY A C 1
ATOM 3269 O O . GLY A 1 424 ? 7.020 -8.153 -21.506 1.00 96.44 424 GLY A O 1
ATOM 3270 N N . MET A 1 425 ? 8.007 -6.154 -21.252 1.00 97.12 425 MET A N 1
ATOM 3271 C CA . MET A 1 425 ? 6.979 -5.417 -21.995 1.00 97.12 425 MET A CA 1
ATOM 3272 C C . MET A 1 425 ? 7.195 -5.484 -23.509 1.00 97.12 425 MET A C 1
ATOM 3274 O O . MET A 1 425 ? 8.330 -5.429 -23.975 1.00 97.12 425 MET A O 1
ATOM 3278 N N . TYR A 1 426 ? 6.096 -5.568 -24.260 1.00 97.00 426 TYR A N 1
ATOM 3279 C CA . TYR A 1 426 ? 6.060 -5.417 -25.718 1.00 97.00 426 TYR A CA 1
ATOM 3280 C C . TYR A 1 426 ? 5.919 -3.946 -26.110 1.00 97.00 426 TYR A C 1
ATOM 3282 O O . TYR A 1 426 ? 5.423 -3.144 -25.317 1.00 97.00 426 TYR A O 1
ATOM 3290 N N . ASP A 1 427 ? 6.264 -3.627 -27.354 1.00 96.56 427 ASP A N 1
ATOM 3291 C CA . ASP A 1 427 ? 5.951 -2.328 -27.945 1.00 96.56 427 ASP A CA 1
ATOM 3292 C C . ASP A 1 427 ? 4.456 -2.149 -28.206 1.00 96.56 427 ASP A C 1
ATOM 3294 O O . ASP A 1 427 ? 3.733 -3.069 -28.597 1.00 96.56 427 ASP A O 1
ATOM 3298 N N . GLU A 1 428 ? 4.000 -0.912 -28.058 1.00 96.44 428 GLU A N 1
ATOM 3299 C CA . GLU A 1 428 ? 2.618 -0.489 -28.284 1.00 96.44 428 GLU A CA 1
ATOM 3300 C C . GLU A 1 428 ? 2.507 0.574 -29.390 1.00 96.44 428 GLU A C 1
ATOM 3302 O O . GLU A 1 428 ? 1.418 1.102 -29.637 1.00 96.44 428 GLU A O 1
ATOM 3307 N N . TYR A 1 429 ? 3.598 0.863 -30.109 1.00 93.00 429 TYR A N 1
ATOM 3308 C CA . TYR A 1 429 ? 3.563 1.553 -31.402 1.00 93.00 429 TYR A CA 1
ATOM 3309 C C . TYR A 1 429 ? 3.587 0.533 -32.556 1.00 93.00 429 TYR A C 1
ATOM 3311 O O . TYR A 1 429 ? 4.202 -0.522 -32.419 1.00 93.00 429 TYR A O 1
ATOM 3319 N N . PRO A 1 430 ? 2.893 0.787 -33.679 1.00 90.38 430 PRO A N 1
ATOM 3320 C CA . PRO A 1 430 ? 2.576 -0.259 -34.655 1.00 90.38 430 PRO A CA 1
ATOM 3321 C C . PRO A 1 430 ? 3.761 -0.972 -35.326 1.00 90.38 430 PRO A C 1
ATOM 3323 O O . PRO A 1 430 ? 3.618 -2.152 -35.663 1.00 90.38 430 PRO A O 1
ATOM 3326 N N . GLU A 1 431 ? 4.863 -0.249 -35.536 1.00 89.12 431 GLU A N 1
ATOM 3327 C CA . GLU A 1 431 ? 6.115 -0.676 -36.175 1.00 89.12 431 GLU A CA 1
ATOM 3328 C C . GLU A 1 431 ? 7.026 -1.509 -35.248 1.00 89.12 431 GLU A C 1
ATOM 3330 O O . GLU A 1 431 ? 7.984 -2.110 -35.732 1.00 89.12 431 GLU A O 1
ATOM 3335 N N . GLY A 1 432 ? 6.765 -1.509 -33.937 1.00 91.12 432 GLY A N 1
ATOM 3336 C CA . GLY A 1 432 ? 7.656 -2.079 -32.928 1.00 91.12 432 GLY A CA 1
ATOM 3337 C C . GLY A 1 432 ? 7.529 -3.591 -32.732 1.00 91.12 432 GLY A C 1
ATOM 3338 O O . GLY A 1 432 ? 6.786 -4.296 -33.426 1.00 91.12 432 GLY A O 1
ATOM 3339 N N . ALA A 1 433 ? 8.233 -4.089 -31.718 1.00 93.56 433 ALA A N 1
ATOM 3340 C CA . ALA A 1 433 ? 8.150 -5.446 -31.194 1.00 93.56 433 ALA A CA 1
ATOM 3341 C C . ALA A 1 433 ? 6.840 -5.664 -30.409 1.00 93.56 433 ALA A C 1
ATOM 3343 O O . ALA A 1 433 ? 6.830 -5.871 -29.193 1.00 93.56 433 ALA A O 1
ATOM 3344 N N . CYS A 1 434 ? 5.710 -5.580 -31.111 1.00 94.44 434 CYS A N 1
ATOM 3345 C CA . CYS A 1 434 ? 4.378 -5.701 -30.526 1.00 94.44 434 CYS A CA 1
ATOM 3346 C C . CYS A 1 434 ? 4.065 -7.117 -30.045 1.00 94.44 434 CYS A C 1
ATOM 3348 O O . CYS A 1 434 ? 4.615 -8.091 -30.551 1.00 94.44 434 CYS A O 1
ATOM 3350 N N . ASP A 1 435 ? 3.107 -7.240 -29.126 1.00 93.44 435 ASP A N 1
ATOM 3351 C CA . ASP A 1 435 ? 2.512 -8.531 -28.767 1.00 93.44 435 ASP A CA 1
ATOM 3352 C C . ASP A 1 435 ? 2.049 -9.279 -30.042 1.00 93.44 435 ASP A C 1
ATOM 3354 O O . ASP A 1 435 ? 1.455 -8.638 -30.920 1.00 93.44 435 ASP A O 1
ATOM 3358 N N . PRO A 1 436 ? 2.288 -10.600 -30.182 1.00 91.75 436 PRO A N 1
ATOM 3359 C CA . PRO A 1 436 ? 1.918 -11.351 -31.386 1.00 91.75 436 PRO A CA 1
ATOM 3360 C C . PRO A 1 436 ? 0.429 -11.283 -31.745 1.00 91.75 436 PRO A C 1
ATOM 3362 O O . PRO A 1 436 ? 0.081 -11.339 -32.925 1.00 91.75 436 PRO A O 1
ATOM 3365 N N . ALA A 1 437 ? -0.453 -11.133 -30.752 1.00 91.81 437 ALA A N 1
ATOM 3366 C CA . ALA A 1 437 ? -1.887 -10.945 -30.960 1.00 91.81 437 ALA A CA 1
ATOM 3367 C C . ALA A 1 437 ? -2.257 -9.484 -31.281 1.00 91.81 437 ALA A C 1
ATOM 3369 O O . ALA A 1 437 ? -3.421 -9.187 -31.538 1.00 91.81 437 ALA A O 1
ATOM 3370 N N . ARG A 1 438 ? -1.287 -8.559 -31.237 1.00 90.56 438 ARG A N 1
ATOM 3371 C CA . ARG A 1 438 ? -1.429 -7.111 -31.468 1.00 90.56 438 ARG A CA 1
ATOM 3372 C C . ARG A 1 438 ? -2.551 -6.458 -30.655 1.00 90.56 438 ARG A C 1
ATOM 3374 O O . ARG A 1 438 ? -3.133 -5.457 -31.065 1.00 90.56 438 ARG A O 1
ATOM 3381 N N . LYS A 1 439 ? -2.833 -6.995 -29.465 1.00 88.31 439 LYS A N 1
ATOM 3382 C CA . LYS A 1 439 ? -3.958 -6.561 -28.624 1.00 88.31 439 LYS A CA 1
ATOM 3383 C C . LYS A 1 439 ? -3.864 -5.094 -28.184 1.00 88.31 439 LYS A C 1
ATOM 3385 O O . LYS A 1 439 ? -4.891 -4.444 -28.016 1.00 88.31 439 LYS A O 1
ATOM 3390 N N . TYR A 1 440 ? -2.646 -4.588 -27.996 1.00 90.12 440 TYR A N 1
ATOM 3391 C CA . TYR A 1 440 ? -2.370 -3.252 -27.459 1.00 90.12 440 TYR A CA 1
ATOM 3392 C C . TYR A 1 440 ? -1.507 -2.410 -28.408 1.00 90.12 440 TYR A C 1
ATOM 3394 O O . TYR A 1 440 ? -0.576 -1.740 -27.981 1.00 90.12 440 TYR A O 1
ATOM 3402 N N . THR A 1 441 ? -1.785 -2.450 -29.712 1.00 89.25 441 THR A N 1
ATOM 3403 C CA . THR A 1 441 ? -1.033 -1.648 -30.692 1.00 89.25 441 THR A CA 1
ATOM 3404 C C . THR A 1 441 ? -1.676 -0.291 -30.944 1.00 89.25 441 THR A C 1
ATOM 3406 O O . THR A 1 441 ? -2.899 -0.195 -31.001 1.00 89.25 441 THR A O 1
ATOM 3409 N N . ASN A 1 442 ? -0.842 0.720 -31.190 1.00 91.81 442 ASN A N 1
ATOM 3410 C CA . ASN A 1 442 ? -1.220 2.109 -31.441 1.00 91.81 442 ASN A CA 1
ATOM 3411 C C . ASN A 1 442 ? -1.819 2.819 -30.214 1.00 91.81 442 ASN A C 1
ATOM 3413 O O . ASN A 1 442 ? -2.929 3.348 -30.273 1.00 91.81 442 ASN A O 1
ATOM 3417 N N . ILE A 1 443 ? -1.080 2.841 -29.098 1.00 95.12 443 ILE A N 1
ATOM 3418 C CA . ILE A 1 443 ? -1.480 3.553 -27.871 1.00 95.12 443 ILE A CA 1
ATOM 3419 C C . ILE A 1 443 ? -0.495 4.702 -27.591 1.00 95.12 443 ILE A C 1
ATOM 3421 O O . ILE A 1 443 ? 0.395 4.552 -26.754 1.00 95.12 443 ILE A O 1
ATOM 3425 N N . PRO A 1 444 ? -0.638 5.885 -28.224 1.00 94.06 444 PRO A N 1
ATOM 3426 C CA . PRO A 1 444 ? 0.382 6.944 -28.185 1.00 94.06 444 PRO A CA 1
ATOM 3427 C C . PRO A 1 444 ? 0.713 7.477 -26.788 1.00 94.06 444 PRO A C 1
ATOM 3429 O O . PRO A 1 444 ? 1.783 8.039 -26.569 1.00 94.06 444 PRO A O 1
ATOM 3432 N N . THR A 1 445 ? -0.203 7.317 -25.829 1.00 95.88 445 THR A N 1
ATOM 3433 C CA . THR A 1 445 ? -0.001 7.779 -24.448 1.00 95.88 445 THR A CA 1
ATOM 3434 C C . THR A 1 445 ? 0.833 6.816 -23.596 1.00 95.88 445 THR A C 1
ATOM 3436 O O . THR A 1 445 ? 1.326 7.216 -22.536 1.00 95.88 445 THR A O 1
ATOM 3439 N N . SER A 1 446 ? 1.013 5.575 -24.053 1.00 97.44 446 SER A N 1
ATOM 3440 C CA . SER A 1 446 ? 1.757 4.528 -23.361 1.00 97.44 446 SER A CA 1
ATOM 3441 C C . SER A 1 446 ? 3.258 4.799 -23.313 1.00 97.44 446 SER A C 1
ATOM 3443 O O . SER A 1 446 ? 3.831 5.284 -24.285 1.00 97.44 446 SER A O 1
ATOM 3445 N N . VAL A 1 447 ? 3.910 4.424 -22.208 1.00 97.44 447 VAL A N 1
ATOM 3446 C CA . VAL A 1 447 ? 5.381 4.379 -22.114 1.00 97.44 447 VAL A CA 1
ATOM 3447 C C . VAL A 1 447 ? 6.002 3.400 -23.115 1.00 97.44 447 VAL A C 1
ATOM 3449 O O . VAL A 1 447 ? 7.100 3.651 -23.596 1.00 97.44 447 VAL A O 1
ATOM 3452 N N . MET A 1 448 ? 5.289 2.336 -23.491 1.00 97.62 448 MET A N 1
ATOM 3453 C CA . MET A 1 448 ? 5.738 1.386 -24.517 1.00 97.62 448 MET A CA 1
ATOM 3454 C C . MET A 1 448 ? 5.431 1.873 -25.945 1.00 97.62 448 MET A C 1
ATOM 3456 O O . MET A 1 448 ? 5.505 1.117 -26.905 1.00 97.62 448 MET A O 1
ATOM 3460 N N . ALA A 1 449 ? 5.070 3.147 -26.097 1.00 95.31 449 ALA A N 1
ATOM 3461 C CA . ALA A 1 449 ? 4.909 3.843 -27.366 1.00 95.31 449 ALA A CA 1
ATOM 3462 C C . ALA A 1 449 ? 5.646 5.193 -27.295 1.00 95.31 449 ALA A C 1
ATOM 3464 O O . ALA A 1 449 ? 6.749 5.280 -26.765 1.00 95.31 449 ALA A O 1
ATOM 3465 N N . SER A 1 450 ? 5.036 6.269 -27.792 1.00 90.69 450 SER A N 1
ATOM 3466 C CA . SER A 1 450 ? 5.587 7.631 -27.747 1.00 90.69 450 SER A CA 1
ATOM 3467 C C . SER A 1 450 ? 5.359 8.373 -26.420 1.00 90.69 450 SER A C 1
ATOM 3469 O O . SER A 1 450 ? 5.763 9.527 -26.280 1.00 90.69 450 SER A O 1
ATOM 3471 N N . GLY A 1 451 ? 4.646 7.767 -25.471 1.00 93.81 451 GLY A N 1
ATOM 3472 C CA . GLY A 1 451 ? 4.127 8.437 -24.286 1.00 93.81 451 GLY A CA 1
ATOM 3473 C C . GLY A 1 451 ? 4.929 8.189 -23.010 1.00 93.81 451 GLY A C 1
ATOM 3474 O O . GLY A 1 451 ? 6.120 7.879 -23.008 1.00 93.81 451 GLY A O 1
ATOM 3475 N N . ALA A 1 452 ? 4.243 8.374 -21.881 1.00 95.50 452 ALA A N 1
ATOM 3476 C CA . ALA A 1 452 ? 4.826 8.275 -20.541 1.00 95.50 452 ALA A CA 1
ATOM 3477 C C . ALA A 1 452 ? 3.918 7.553 -19.531 1.00 95.50 452 ALA A C 1
ATOM 3479 O O . ALA A 1 452 ? 4.255 7.475 -18.349 1.00 95.50 452 ALA A O 1
ATOM 3480 N N . ARG A 1 453 ? 2.741 7.066 -19.949 1.00 97.12 453 ARG A N 1
ATOM 3481 C CA . ARG A 1 453 ? 1.784 6.421 -19.043 1.00 97.12 453 ARG A CA 1
ATOM 3482 C C . ARG A 1 453 ? 2.068 4.930 -18.946 1.00 97.12 453 ARG A C 1
ATOM 3484 O O . ARG A 1 453 ? 2.097 4.232 -19.954 1.00 97.12 453 ARG A O 1
ATOM 3491 N N . VAL A 1 454 ? 2.184 4.444 -17.716 1.00 98.06 454 VAL A N 1
ATOM 3492 C CA . VAL A 1 454 ? 2.064 3.015 -17.419 1.00 98.06 454 VAL A CA 1
ATOM 3493 C C . VAL A 1 454 ? 0.585 2.646 -17.445 1.00 98.06 454 VAL A C 1
ATOM 3495 O O . VAL A 1 454 ? -0.247 3.318 -16.823 1.00 98.06 454 VAL A O 1
ATOM 3498 N N . LEU A 1 455 ? 0.253 1.579 -18.157 1.00 97.62 455 LEU A N 1
ATOM 3499 C CA . LEU A 1 455 ? -1.111 1.103 -18.342 1.00 97.62 455 LEU A CA 1
ATOM 3500 C C . LEU A 1 455 ? -1.302 -0.260 -17.658 1.00 97.62 455 LEU A C 1
ATOM 3502 O O . LEU A 1 455 ? -0.321 -0.966 -17.410 1.00 97.62 455 LEU A O 1
ATOM 3506 N N . PRO A 1 456 ? -2.546 -0.658 -17.325 1.00 96.81 456 PRO A N 1
ATOM 3507 C CA . PRO A 1 456 ? -2.794 -1.884 -16.568 1.00 96.81 456 PRO A CA 1
ATOM 3508 C C . PRO A 1 456 ? -2.220 -3.150 -17.216 1.00 96.81 456 PRO A C 1
ATOM 3510 O O . PRO A 1 456 ? -1.756 -4.037 -16.500 1.00 96.81 456 PRO A O 1
ATOM 3513 N N . GLN A 1 457 ? -2.198 -3.234 -18.552 1.00 95.88 457 GLN A N 1
ATOM 3514 C CA . GLN A 1 457 ? -1.655 -4.395 -19.259 1.00 95.88 457 GLN A CA 1
ATOM 3515 C C . GLN A 1 457 ? -0.158 -4.611 -19.002 1.00 95.88 457 GLN A C 1
ATOM 3517 O O . GLN A 1 457 ? 0.274 -5.760 -18.940 1.00 95.88 457 GLN A O 1
ATOM 3522 N N . HIS A 1 458 ? 0.612 -3.544 -18.750 1.00 97.88 458 HIS A N 1
ATOM 3523 C CA . HIS A 1 458 ? 2.038 -3.653 -18.419 1.00 97.88 458 HIS A CA 1
ATOM 3524 C C . HIS A 1 458 ? 2.270 -4.325 -17.063 1.00 97.88 458 HIS A C 1
ATOM 3526 O O . HIS A 1 458 ? 3.352 -4.813 -16.774 1.00 97.88 458 HIS A O 1
ATOM 3532 N N . LEU A 1 459 ? 1.259 -4.353 -16.196 1.00 97.94 459 LEU A N 1
ATOM 3533 C CA . LEU A 1 459 ? 1.372 -4.912 -14.850 1.00 97.94 459 LEU A CA 1
ATOM 3534 C C . LEU A 1 459 ? 0.744 -6.300 -14.739 1.00 97.94 459 LEU A C 1
ATOM 3536 O O . LEU A 1 459 ? 0.779 -6.892 -13.660 1.00 97.94 459 LEU A O 1
ATOM 3540 N N . LYS A 1 460 ? 0.186 -6.831 -15.835 1.00 96.25 460 LYS A N 1
ATOM 3541 C CA . LYS A 1 460 ? -0.588 -8.073 -15.823 1.00 96.25 460 LYS A CA 1
ATOM 3542 C C . LYS A 1 460 ? 0.225 -9.253 -15.296 1.00 96.25 460 LYS A C 1
ATOM 3544 O O . LYS A 1 460 ? -0.230 -9.922 -14.381 1.00 96.25 460 LYS A O 1
ATOM 3549 N N . ALA A 1 461 ? 1.437 -9.472 -15.807 1.00 96.25 461 ALA A N 1
ATOM 3550 C CA . ALA A 1 461 ? 2.277 -10.586 -15.361 1.00 96.25 461 ALA A CA 1
ATOM 3551 C C . ALA A 1 461 ? 2.637 -10.488 -13.865 1.00 96.25 461 ALA A C 1
ATOM 3553 O O . ALA A 1 461 ? 2.679 -11.497 -13.164 1.00 96.25 461 ALA A O 1
ATOM 3554 N N . PHE A 1 462 ? 2.851 -9.270 -13.354 1.00 98.38 462 PHE A N 1
ATOM 3555 C CA . PHE A 1 462 ? 3.142 -9.040 -11.935 1.00 98.38 462 PHE A CA 1
ATOM 3556 C C . PHE A 1 462 ? 1.904 -9.260 -11.060 1.00 98.38 462 PHE A C 1
ATOM 3558 O O . PHE A 1 462 ? 2.007 -9.832 -9.976 1.00 98.38 462 PHE A O 1
ATOM 3565 N N . HIS A 1 463 ? 0.732 -8.830 -11.535 1.00 98.06 463 HIS A N 1
ATOM 3566 C CA . HIS A 1 463 ? -0.548 -9.077 -10.875 1.00 98.06 463 HIS A CA 1
ATOM 3567 C C . HIS A 1 463 ? -0.867 -10.576 -10.851 1.00 98.06 463 HIS A C 1
ATOM 3569 O O . HIS A 1 463 ? -1.148 -11.105 -9.780 1.00 98.06 463 HIS A O 1
ATOM 3575 N N . ASP A 1 464 ? -0.726 -11.282 -11.973 1.00 97.81 464 ASP A N 1
ATOM 3576 C CA . ASP A 1 464 ? -0.938 -12.731 -12.052 1.00 97.81 464 ASP A CA 1
ATOM 3577 C C . ASP A 1 464 ? -0.006 -13.484 -11.089 1.00 97.81 464 ASP A C 1
ATOM 3579 O O . ASP A 1 464 ? -0.459 -14.357 -10.347 1.00 97.81 464 ASP A O 1
ATOM 3583 N N . TRP A 1 465 ? 1.281 -13.108 -11.036 1.00 97.88 465 TRP A N 1
ATOM 3584 C CA . TRP A 1 465 ? 2.230 -13.675 -10.072 1.00 97.88 465 TRP A CA 1
ATOM 3585 C C . TRP A 1 465 ? 1.778 -13.432 -8.629 1.00 97.88 465 TRP A C 1
ATOM 3587 O O . TRP A 1 465 ? 1.771 -14.359 -7.823 1.00 97.88 465 TRP A O 1
ATOM 3597 N N . PHE A 1 466 ? 1.358 -12.208 -8.299 1.00 97.19 466 PHE A N 1
ATOM 3598 C CA . PHE A 1 466 ? 0.888 -11.868 -6.957 1.00 97.19 466 PHE A CA 1
ATOM 3599 C C . PHE A 1 466 ? -0.360 -12.671 -6.573 1.00 97.19 466 PHE A C 1
ATOM 3601 O O . PHE A 1 466 ? -0.390 -13.290 -5.507 1.00 97.19 466 PHE A O 1
ATOM 3608 N N . ASP A 1 467 ? -1.370 -12.715 -7.444 1.00 96.06 467 ASP A N 1
ATOM 3609 C CA . ASP A 1 467 ? -2.607 -13.454 -7.192 1.00 96.06 467 ASP A CA 1
ATOM 3610 C C . ASP A 1 467 ? -2.328 -14.958 -7.054 1.00 96.06 467 ASP A C 1
ATOM 3612 O O . ASP A 1 467 ? -2.882 -15.588 -6.155 1.00 96.06 467 ASP A O 1
ATOM 3616 N N . ALA A 1 468 ? -1.405 -15.528 -7.835 1.00 96.94 468 ALA A N 1
ATOM 3617 C CA . ALA A 1 468 ? -0.992 -16.923 -7.672 1.00 96.94 468 ALA A CA 1
ATOM 3618 C C . ALA A 1 468 ? -0.424 -17.228 -6.271 1.00 96.94 468 ALA A C 1
ATOM 3620 O O . ALA A 1 468 ? -0.553 -18.355 -5.797 1.00 96.94 468 ALA A O 1
ATOM 3621 N N . LYS A 1 469 ? 0.174 -16.242 -5.585 1.00 95.44 469 LYS A N 1
ATOM 3622 C CA . LYS A 1 469 ? 0.717 -16.413 -4.225 1.00 95.44 469 LYS A CA 1
ATOM 3623 C C . LYS A 1 469 ? -0.307 -16.173 -3.121 1.00 95.44 469 LYS A C 1
ATOM 3625 O O . LYS A 1 469 ? -0.237 -16.830 -2.088 1.00 95.44 469 LYS A O 1
ATOM 3630 N N . VAL A 1 470 ? -1.231 -15.225 -3.298 1.00 93.12 470 VAL A N 1
ATOM 3631 C CA . VAL A 1 470 ? -2.047 -14.732 -2.171 1.00 93.12 470 VAL A CA 1
ATOM 3632 C C . VAL A 1 470 ? -3.554 -14.913 -2.334 1.00 93.12 470 VAL A C 1
ATOM 3634 O O . VAL A 1 470 ? -4.285 -14.790 -1.347 1.00 93.12 470 VAL A O 1
ATOM 3637 N N . LYS A 1 471 ? -4.053 -15.219 -3.541 1.00 94.31 471 LYS A N 1
ATOM 3638 C CA . LYS A 1 471 ? -5.497 -15.296 -3.831 1.00 94.31 471 LYS A CA 1
ATOM 3639 C C . LYS A 1 471 ? -6.225 -16.311 -2.951 1.00 94.31 471 LYS A C 1
ATOM 3641 O O . LYS A 1 471 ? -7.360 -16.044 -2.563 1.00 94.31 471 LYS A O 1
ATOM 3646 N N . GLY A 1 472 ? -5.586 -17.430 -2.603 1.00 94.31 472 GLY A N 1
ATOM 3647 C CA . GLY A 1 472 ? -6.161 -18.432 -1.696 1.00 94.31 472 GLY A CA 1
ATOM 3648 C C . GLY A 1 472 ? -6.452 -17.886 -0.292 1.00 94.31 472 GLY A C 1
ATOM 3649 O O . GLY A 1 472 ? -7.426 -18.288 0.334 1.00 94.31 472 GLY A O 1
ATOM 3650 N N . LEU A 1 473 ? -5.661 -16.912 0.171 1.00 92.19 473 LEU A N 1
ATOM 3651 C CA . LEU A 1 473 ? -5.807 -16.301 1.491 1.00 92.19 473 LEU A CA 1
ATOM 3652 C C . LEU A 1 473 ? -6.745 -15.089 1.474 1.00 92.19 473 LEU A C 1
ATOM 3654 O O . LEU A 1 473 ? -7.654 -14.990 2.296 1.00 92.19 473 LEU A O 1
ATOM 3658 N N . ILE A 1 474 ? -6.508 -14.143 0.559 1.00 91.75 474 ILE A N 1
ATOM 3659 C CA . ILE A 1 474 ? -7.177 -12.831 0.578 1.00 91.75 474 ILE A CA 1
ATOM 3660 C C . ILE A 1 474 ? -8.246 -12.659 -0.508 1.00 91.75 474 ILE A C 1
ATOM 3662 O O . ILE A 1 474 ? -8.927 -11.627 -0.539 1.00 91.75 474 ILE A O 1
ATOM 3666 N N . GLY A 1 475 ? -8.444 -13.662 -1.363 1.00 94.06 475 GLY A N 1
ATOM 3667 C CA . GLY A 1 475 ? -9.269 -13.567 -2.563 1.00 94.06 475 GLY A CA 1
ATOM 3668 C C . GLY A 1 475 ? -8.565 -12.829 -3.710 1.00 94.06 475 GLY A C 1
ATOM 3669 O O . GLY A 1 475 ? -7.447 -12.342 -3.545 1.00 94.06 475 GLY A O 1
ATOM 3670 N N . PRO A 1 476 ? -9.210 -12.737 -4.885 1.00 95.81 476 PRO A N 1
ATOM 3671 C CA . PRO A 1 476 ? -8.613 -12.097 -6.052 1.00 95.81 476 PRO A CA 1
ATOM 3672 C C . PRO A 1 476 ? -8.433 -10.594 -5.829 1.00 95.81 476 PRO A C 1
ATOM 3674 O O . PRO A 1 476 ? -9.189 -9.959 -5.073 1.00 95.81 476 PRO A O 1
ATOM 3677 N N . THR A 1 477 ? -7.448 -10.018 -6.512 1.00 96.25 477 THR A N 1
ATOM 3678 C CA . THR A 1 477 ? -7.180 -8.581 -6.451 1.00 96.25 477 THR A CA 1
ATOM 3679 C C . THR A 1 477 ? -7.455 -7.884 -7.778 1.00 96.25 477 THR A C 1
ATOM 3681 O O . THR A 1 477 ? -7.640 -8.510 -8.817 1.00 96.25 477 THR A O 1
ATOM 3684 N N . ARG A 1 478 ? -7.561 -6.558 -7.723 1.00 95.75 478 ARG A N 1
ATOM 3685 C CA . ARG A 1 478 ? -7.695 -5.674 -8.880 1.00 95.75 478 ARG A CA 1
ATOM 3686 C C . ARG A 1 478 ? -6.630 -4.591 -8.835 1.00 95.75 478 ARG A C 1
ATOM 3688 O O . ARG A 1 478 ? -6.253 -4.142 -7.750 1.00 95.75 478 ARG A O 1
ATOM 3695 N N . LEU A 1 479 ? -6.199 -4.142 -10.005 1.00 96.19 479 LEU A N 1
ATOM 3696 C CA . LEU A 1 479 ? -5.334 -2.979 -10.158 1.00 96.19 479 LEU A CA 1
ATOM 3697 C C . LEU A 1 479 ? -6.141 -1.691 -9.972 1.00 96.19 479 LEU A C 1
ATOM 3699 O O . LEU A 1 479 ? -7.196 -1.518 -10.576 1.00 96.19 479 LEU A O 1
ATOM 3703 N N . LEU A 1 480 ? -5.627 -0.780 -9.150 1.00 95.00 480 LEU A N 1
ATOM 3704 C CA . LEU A 1 480 ? -6.121 0.587 -9.000 1.00 95.00 480 LEU A CA 1
ATOM 3705 C C . LEU A 1 480 ? -4.963 1.553 -9.239 1.00 95.00 480 LEU A C 1
ATOM 3707 O O . LEU A 1 480 ? -3.865 1.320 -8.730 1.00 95.00 480 LEU A O 1
ATOM 3711 N N . SER A 1 481 ? -5.205 2.627 -9.986 1.00 93.81 481 SER A N 1
ATOM 3712 C CA . SER A 1 481 ? -4.239 3.717 -10.128 1.00 93.81 481 SER A CA 1
ATOM 3713 C C . SER A 1 481 ? -4.008 4.418 -8.785 1.00 93.81 481 SER A C 1
ATOM 3715 O O . SER A 1 481 ? -4.897 4.432 -7.924 1.00 93.81 481 SER A O 1
ATOM 3717 N N . LEU A 1 482 ? -2.800 4.952 -8.602 1.00 90.69 482 LEU A N 1
ATOM 3718 C CA . LEU A 1 482 ? -2.378 5.707 -7.419 1.00 90.69 482 LEU A CA 1
ATOM 3719 C C . LEU A 1 482 ? -2.437 7.215 -7.619 1.00 90.69 482 LEU A C 1
ATOM 3721 O O . LEU A 1 482 ? -2.170 7.661 -8.758 1.00 90.69 482 LEU A O 1
#

Nearest PDB structures (foldseek):
  8dek-assembly1_A  TM=4.610E-01  e=7.239E-02  Akkermansia muciniphila
  6tav-assembly1_C  TM=2.590E-01  e=1.820E-02  Homo sapiens
  6tav-assembly1_D  TM=2.559E-01  e=4.167E-02  Homo sapiens
  7s62-assembly1_A  TM=2.573E-01  e=8.692E-01  Xenopus laevis
  7von-assembly1_A  TM=2.161E-01  e=3.862E+00  Homo sapiens

Sequence (482 aa):
MPSTVVVNHLTVVHKDSGGVSMAFPDVCKTPSPAGPVPIPYPNVAQSADTASGSRTVTADGNPFMLKSSHFATSTGDEAGSAMGVASNKIKGKAYPKMYSFDVKVEGQNVFRLSDIMLQNGGSPTNTPPASEVQANTLASGASANQVKDPEEPEVVKLAWARTDACCGDEATLNVQTKNCPPEQSLAVRVHRAGNPKSVVGTLEAKLAGNKANPRWLTRRGAFQKEVKVTARQELFKGQQSSSKDLLLKAPEPVAKQLVGPKTIQTPKFVKKVILGKQKWVKDTTTYYAWEACYDIELKTGELVVTRKVDFDLQPGALSTAQRRRAWKKEVERVWDNRYRLHRIKCKRGNSCACSSKNGCCSFRIRIKCRWGQGHGQKVKLYAGANDPSQWGKPGKWWFSHDWWEKLAGVPKTVRAHEFGHLIGMYDEYPEGACDPARKYTNIPTSVMASGARVLPQHLKAFHDWFDAKVKGLIGPTRLLSL

Solvent-accessible surface area (backbone atoms only — not comparable to full-atom values): 25424 Å² total; per-residue (Å²): 90,69,31,82,46,67,57,94,85,21,14,42,37,27,34,54,20,66,28,39,24,65,28,68,54,28,39,12,20,22,77,47,100,91,49,68,41,84,43,74,22,51,34,40,31,39,25,72,38,55,38,69,41,48,91,87,53,66,48,92,92,27,37,34,29,29,57,86,15,32,21,66,35,27,45,66,34,68,77,17,70,69,14,18,76,60,33,67,29,56,48,17,32,24,29,51,75,41,47,46,95,81,53,58,57,96,88,30,31,35,24,30,45,59,27,30,27,25,33,31,23,67,83,51,39,30,31,52,80,17,44,29,46,43,66,66,58,58,90,65,89,75,74,95,80,66,87,78,67,88,64,56,33,29,70,80,39,44,33,56,78,52,63,62,45,43,30,27,30,80,46,42,36,42,38,31,43,44,61,53,64,81,73,45,71,46,66,33,40,28,16,36,60,98,35,84,87,46,68,59,46,76,43,67,28,61,23,66,55,50,36,26,67,34,73,37,73,37,57,62,64,74,71,55,100,73,43,42,34,29,43,36,36,75,82,44,56,66,78,44,59,28,79,51,55,33,35,43,53,58,79,75,64,41,75,77,40,78,42,59,72,38,79,48,74,24,48,34,47,42,83,44,76,57,93,91,37,83,39,80,39,78,38,92,86,46,68,39,73,51,59,18,18,30,37,40,29,34,49,72,15,28,40,39,37,36,36,35,50,28,73,42,68,36,86,87,33,79,89,44,72,68,55,54,53,50,55,38,51,56,29,31,68,47,57,28,65,47,37,26,41,29,36,62,73,25,75,60,58,90,79,52,80,66,60,25,79,29,26,37,45,25,27,35,37,38,41,42,73,43,80,39,80,92,28,63,78,58,28,35,30,36,42,56,52,42,43,64,91,39,72,90,36,86,97,33,30,84,44,68,48,34,44,50,77,40,83,43,92,61,64,95,44,48,69,35,30,26,51,35,31,34,70,62,47,51,28,13,34,73,79,41,51,24,50,85,81,51,84,63,54,67,40,62,57,28,30,46,34,82,27,62,41,80,54,75,76,81,45,42,70,61,48,52,54,49,40,77,74,36,24,92,80,63,44,55,62,40,84,39,81,103

pLDDT: mean 90.34, std 10.67, range [32.44, 98.75]

Mean predicted aligned error: 15.11 Å

Radius of gyration: 37.34 Å; Cα contacts (8 Å, |Δi|>4): 1223; chains: 1; bounding box: 71×72×108 Å